Protein AF-0000000075694027 (afdb_homodimer)

Radius of gyration: 27.29 Å; Cα contacts (8 Å, |Δi|>4): 1497; chains: 2; bounding box: 55×79×68 Å

Structure (mmCIF, N/CA/C/O backbone):
data_AF-0000000075694027-model_v1
#
loop_
_entity.id
_entity.type
_entity.pdbx_description
1 polymer 'Threonine aldolase, putative'
#
loop_
_atom_site.group_PDB
_atom_site.id
_atom_site.type_symbol
_atom_site.label_atom_id
_atom_site.label_alt_id
_atom_site.label_comp_id
_atom_site.label_asym_id
_atom_site.label_entity_id
_atom_site.label_seq_id
_atom_site.pdbx_PDB_ins_code
_atom_site.Cartn_x
_atom_site.Cartn_y
_atom_site.Cartn_z
_atom_site.occupancy
_atom_site.B_iso_or_equiv
_atom_site.auth_seq_id
_atom_site.auth_comp_id
_atom_site.auth_asym_id
_atom_site.auth_atom_id
_atom_site.pdbx_PDB_model_num
ATOM 1 N N . MET A 1 1 ? 6.875 10.508 26.25 1 91.25 1 MET A N 1
ATOM 2 C CA . MET A 1 1 ? 5.809 11.289 25.641 1 91.25 1 MET A CA 1
ATOM 3 C C . MET A 1 1 ? 6.102 11.562 24.156 1 91.25 1 MET A C 1
ATOM 5 O O . MET A 1 1 ? 7.227 11.914 23.797 1 91.25 1 MET A O 1
ATOM 9 N N . ASN A 1 2 ? 5.137 11.273 23.359 1 93.81 2 ASN A N 1
ATOM 10 C CA . ASN A 1 2 ? 5.371 11.391 21.922 1 93.81 2 ASN A CA 1
ATOM 11 C C . ASN A 1 2 ? 4.387 12.352 21.266 1 93.81 2 ASN A C 1
ATOM 13 O O . ASN A 1 2 ? 3.191 12.062 21.172 1 93.81 2 ASN A O 1
ATOM 17 N N . PHE A 1 3 ? 4.949 13.477 20.812 1 96.56 3 PHE A N 1
ATOM 18 C CA . PHE A 1 3 ? 4.172 14.508 20.141 1 96.56 3 PHE A CA 1
ATOM 19 C C . PHE A 1 3 ? 4.699 14.742 18.734 1 96.56 3 PHE A C 1
ATOM 21 O O . PHE A 1 3 ? 4.551 15.836 18.172 1 96.56 3 PHE A O 1
ATOM 28 N N . ALA A 1 4 ? 5.348 13.695 18.156 1 93.94 4 ALA A N 1
ATOM 29 C CA . ALA A 1 4 ? 6.059 13.852 16.891 1 93.94 4 ALA A CA 1
ATOM 30 C C . ALA A 1 4 ? 5.082 13.906 15.711 1 93.94 4 ALA A C 1
ATOM 32 O O . ALA A 1 4 ? 5.285 14.672 14.766 1 93.94 4 ALA A O 1
ATOM 33 N N . SER A 1 5 ? 4.102 13.008 15.742 1 93.56 5 SER A N 1
ATOM 34 C CA . SER A 1 5 ? 3.139 12.891 14.648 1 93.56 5 SER A CA 1
ATOM 35 C C . SER A 1 5 ? 1.928 12.062 15.07 1 93.56 5 SER A C 1
ATOM 37 O O . SER A 1 5 ? 1.979 11.344 16.062 1 93.56 5 SER A O 1
ATOM 39 N N . ASP A 1 6 ? 0.868 12.203 14.289 1 93.75 6 ASP A N 1
ATOM 40 C CA . ASP A 1 6 ? -0.284 11.336 14.523 1 93.75 6 ASP A CA 1
ATOM 41 C C . ASP A 1 6 ? 0.014 9.906 14.094 1 93.75 6 ASP A C 1
ATOM 43 O O . ASP A 1 6 ? -0.636 8.961 14.562 1 93.75 6 ASP A O 1
ATOM 47 N N . ASN A 1 7 ? 1.004 9.688 13.297 1 91.38 7 ASN A N 1
ATOM 48 C CA . ASN A 1 7 ? 1.351 8.367 12.773 1 91.38 7 ASN A CA 1
ATOM 49 C C . ASN A 1 7 ? 1.969 7.48 13.844 1 91.38 7 ASN A C 1
ATOM 51 O O . ASN A 1 7 ? 2.084 6.266 13.664 1 91.38 7 ASN A O 1
ATOM 55 N N . VAL A 1 8 ? 2.303 8.023 14.969 1 92.31 8 VAL A N 1
ATOM 56 C CA . VAL A 1 8 ? 2.967 7.242 16 1 92.31 8 VAL A CA 1
ATOM 57 C C . VAL A 1 8 ? 1.932 6.457 16.812 1 92.31 8 VAL A C 1
ATOM 59 O O . VAL A 1 8 ? 2.283 5.559 17.578 1 92.31 8 VAL A O 1
ATOM 62 N N . SER A 1 9 ? 0.702 6.797 16.609 1 93.19 9 SER A N 1
ATOM 63 C CA . SER A 1 9 ? -0.381 6.242 17.406 1 93.19 9 SER A CA 1
ATOM 64 C C . SER A 1 9 ? -0.703 4.812 16.984 1 93.19 9 SER A C 1
ATOM 66 O O . SER A 1 9 ? -0.357 4.391 15.883 1 93.19 9 SER A O 1
ATOM 68 N N . ALA A 1 10 ? -1.363 4.086 17.844 1 95.06 10 ALA A N 1
ATOM 69 C CA . ALA A 1 10 ? -1.876 2.74 17.578 1 95.06 10 ALA A CA 1
ATOM 70 C C . ALA A 1 10 ? -3.141 2.789 16.734 1 95.06 10 ALA A C 1
ATOM 72 O O . ALA A 1 10 ? -3.621 3.869 16.375 1 95.06 10 ALA A O 1
ATOM 73 N N . ILE A 1 11 ? -3.562 1.574 16.344 1 96.88 11 ILE A N 1
ATOM 74 C CA . ILE A 1 11 ? -4.887 1.438 15.75 1 96.88 11 ILE A CA 1
ATOM 75 C C . ILE A 1 11 ? -5.957 1.598 16.828 1 96.88 11 ILE A C 1
ATOM 77 O O . ILE A 1 11 ? -5.848 1.017 17.906 1 96.88 11 ILE A O 1
ATOM 81 N N . HIS A 1 12 ? -6.93 2.428 16.516 1 97.88 12 HIS A N 1
ATOM 82 C CA . HIS A 1 12 ? -8 2.533 17.5 1 97.88 12 HIS A CA 1
ATOM 83 C C . HIS A 1 12 ? -8.625 1.172 17.781 1 97.88 12 HIS A C 1
ATOM 85 O O . HIS A 1 12 ? -8.891 0.402 16.844 1 97.88 12 HIS A O 1
ATOM 91 N N . PRO A 1 13 ? -8.992 0.894 19.031 1 97.38 13 PRO A N 1
ATOM 92 C CA . PRO A 1 13 ? -9.484 -0.434 19.406 1 97.38 13 PRO A CA 1
ATOM 93 C C . PRO A 1 13 ? -10.766 -0.818 18.672 1 97.38 13 PRO A C 1
ATOM 95 O O . PRO A 1 13 ? -10.922 -1.972 18.25 1 97.38 13 PRO A O 1
ATOM 98 N N . LYS A 1 14 ? -11.68 0.071 18.5 1 97.75 14 LYS A N 1
ATOM 99 C CA . LYS A 1 14 ? -12.93 -0.239 17.812 1 97.75 14 LYS A CA 1
ATOM 100 C C . LYS A 1 14 ? -12.68 -0.628 16.359 1 97.75 14 LYS A C 1
ATOM 102 O O . LYS A 1 14 ? -13.398 -1.459 15.797 1 97.75 14 LYS A O 1
ATOM 107 N N . ILE A 1 15 ? -11.711 0.006 15.742 1 97.81 15 ILE A N 1
ATOM 108 C CA . ILE A 1 15 ? -11.352 -0.313 14.367 1 97.81 15 ILE A CA 1
ATOM 109 C C . ILE A 1 15 ? -10.695 -1.69 14.312 1 97.81 15 ILE A C 1
ATOM 111 O O . ILE A 1 15 ? -11.055 -2.518 13.469 1 97.81 15 ILE A O 1
ATOM 115 N N . LEU A 1 16 ? -9.742 -1.915 15.203 1 97.5 16 LEU A N 1
ATOM 116 C CA . LEU A 1 16 ? -9.086 -3.215 15.258 1 97.5 16 LEU A CA 1
ATOM 117 C C . LEU A 1 16 ? -10.086 -4.32 15.562 1 97.5 16 LEU A C 1
ATOM 119 O O . LEU A 1 16 ? -10.016 -5.41 14.984 1 97.5 16 LEU A O 1
ATOM 123 N N . GLU A 1 17 ? -10.992 -4.051 16.422 1 97.38 17 GLU A N 1
ATOM 124 C CA . GLU A 1 17 ? -12.047 -5.004 16.766 1 97.38 17 GLU A CA 1
ATOM 125 C C . GLU A 1 17 ? -12.883 -5.367 15.547 1 97.38 17 GLU A C 1
ATOM 127 O O . GLU A 1 17 ? -13.273 -6.523 15.375 1 97.38 17 GLU A O 1
ATOM 132 N N . ALA A 1 18 ? -13.203 -4.43 14.75 1 96.94 18 ALA A N 1
ATOM 133 C CA . ALA A 1 18 ? -13.984 -4.684 13.539 1 96.94 18 ALA A CA 1
ATOM 134 C C . ALA A 1 18 ? -13.242 -5.633 12.602 1 96.94 18 ALA A C 1
ATOM 136 O O . ALA A 1 18 ? -13.859 -6.508 11.992 1 96.94 18 ALA A O 1
ATOM 137 N N . ILE A 1 19 ? -11.953 -5.457 12.477 1 95.88 19 ILE A N 1
ATOM 138 C CA . ILE A 1 19 ? -11.141 -6.32 11.633 1 95.88 19 ILE A CA 1
ATOM 139 C C . ILE A 1 19 ? -11.117 -7.734 12.211 1 95.88 19 ILE A C 1
ATOM 141 O O . ILE A 1 19 ? -11.297 -8.711 11.484 1 95.88 19 ILE A O 1
ATOM 145 N N . VAL A 1 20 ? -10.953 -7.809 13.516 1 96.56 20 VAL A N 1
ATOM 146 C CA . VAL A 1 20 ? -10.898 -9.102 14.195 1 96.56 20 VAL A CA 1
ATOM 147 C C . VAL A 1 20 ? -12.234 -9.828 14.016 1 96.56 20 VAL A C 1
ATOM 149 O O . VAL A 1 20 ? -12.258 -11.008 13.664 1 96.56 20 VAL A O 1
ATOM 152 N N . GLU A 1 21 ? -13.281 -9.102 14.188 1 95.5 21 GLU A N 1
ATOM 153 C CA . GLU A 1 21 ? -14.617 -9.695 14.102 1 95.5 21 GLU A CA 1
ATOM 154 C C . GLU A 1 21 ? -14.938 -10.133 12.672 1 95.5 21 GLU A C 1
ATOM 156 O O . GLU A 1 21 ? -15.633 -11.133 12.469 1 95.5 21 GLU A O 1
ATOM 161 N N . GLY A 1 22 ? -14.445 -9.391 11.727 1 94.44 22 GLY A N 1
ATOM 162 C CA . GLY A 1 22 ? -14.734 -9.695 10.336 1 94.44 22 GLY A CA 1
ATOM 163 C C . GLY A 1 22 ? -13.797 -10.727 9.75 1 94.44 22 GLY A C 1
ATOM 164 O O . GLY A 1 22 ? -14.031 -11.227 8.648 1 94.44 22 GLY A O 1
ATOM 165 N N . ASN A 1 23 ? -12.789 -11.047 10.484 1 94.88 23 ASN A N 1
ATOM 166 C CA . ASN A 1 23 ? -11.766 -11.977 10.016 1 94.88 23 ASN A CA 1
ATOM 167 C C . ASN A 1 23 ? -12.258 -13.422 10.047 1 94.88 23 ASN A C 1
ATOM 169 O O . ASN A 1 23 ? -11.734 -14.242 10.797 1 94.88 23 ASN A O 1
ATOM 173 N N . LYS A 1 24 ? -13.219 -13.711 9.18 1 90.19 24 LYS A N 1
ATOM 174 C CA . LYS A 1 24 ? -13.812 -15.039 9.133 1 90.19 24 LYS A CA 1
ATOM 175 C C . LYS A 1 24 ? -14.109 -15.461 7.695 1 90.19 24 LYS A C 1
ATOM 177 O O . LYS A 1 24 ? -14.508 -14.641 6.867 1 90.19 24 LYS A O 1
ATOM 182 N N . GLY A 1 25 ? -13.93 -16.75 7.477 1 89.06 25 GLY A N 1
ATOM 183 C CA . GLY A 1 25 ? -14.344 -17.328 6.207 1 89.06 25 GLY A CA 1
ATOM 184 C C . GLY A 1 25 ? -13.594 -16.75 5.02 1 89.06 25 GLY A C 1
ATOM 185 O O . GLY A 1 25 ? -12.461 -16.281 5.156 1 89.06 25 GLY A O 1
ATOM 186 N N . THR A 1 26 ? -14.172 -17.031 3.861 1 88.5 26 THR A N 1
ATOM 187 C CA . THR A 1 26 ? -13.633 -16.516 2.607 1 88.5 26 THR A CA 1
ATOM 188 C C . THR A 1 26 ? -14.539 -15.43 2.027 1 88.5 26 THR A C 1
ATOM 190 O O . THR A 1 26 ? -15.719 -15.352 2.365 1 88.5 26 THR A O 1
ATOM 193 N N . ASP A 1 27 ? -13.969 -14.523 1.304 1 88.25 27 ASP A N 1
ATOM 194 C CA . ASP A 1 27 ? -14.703 -13.523 0.541 1 88.25 27 ASP A CA 1
ATOM 195 C C . ASP A 1 27 ? -13.984 -13.188 -0.764 1 88.25 27 ASP A C 1
ATOM 197 O O . ASP A 1 27 ? -12.789 -13.438 -0.898 1 88.25 27 ASP A O 1
ATOM 201 N N . ASN A 1 28 ? -14.734 -12.68 -1.708 1 85.69 28 ASN A N 1
ATOM 202 C CA . ASN A 1 28 ? -14.133 -12.32 -2.988 1 85.69 28 ASN A CA 1
ATOM 203 C C . ASN A 1 28 ? -13.055 -11.258 -2.824 1 85.69 28 ASN A C 1
ATOM 205 O O . ASN A 1 28 ? -13.172 -10.375 -1.97 1 85.69 28 ASN A O 1
ATOM 209 N N . SER A 1 29 ? -12.094 -11.328 -3.707 1 87 29 SER A N 1
ATOM 210 C CA . SER A 1 29 ? -10.93 -10.453 -3.602 1 87 29 SER A CA 1
ATOM 211 C C . SER A 1 29 ? -11.086 -9.211 -4.473 1 87 29 SER A C 1
ATOM 213 O O . SER A 1 29 ? -12.047 -9.109 -5.246 1 87 29 SER A O 1
ATOM 215 N N . TYR A 1 30 ? -10.211 -8.227 -4.238 1 86.81 30 TYR A N 1
ATOM 216 C CA . TYR A 1 30 ? -10.016 -7.059 -5.082 1 86.81 30 TYR A CA 1
ATOM 217 C C . TYR A 1 30 ? -11.266 -6.195 -5.125 1 86.81 30 TYR A C 1
ATOM 219 O O . TYR A 1 30 ? -11.648 -5.695 -6.188 1 86.81 30 TYR A O 1
ATOM 227 N N . GLY A 1 31 ? -11.977 -6.16 -4.059 1 83.38 31 GLY A N 1
ATOM 228 C CA . GLY A 1 31 ? -13.086 -5.234 -3.912 1 83.38 31 GLY A CA 1
ATOM 229 C C . GLY A 1 31 ? -14.438 -5.883 -4.156 1 83.38 31 GLY A C 1
ATOM 230 O O . GLY A 1 31 ? -15.477 -5.23 -4.031 1 83.38 31 GLY A O 1
ATOM 231 N N . GLY A 1 32 ? -14.414 -7.16 -4.488 1 83.75 32 GLY A N 1
ATOM 232 C CA . GLY A 1 32 ? -15.664 -7.855 -4.746 1 83.75 32 GLY A CA 1
ATOM 233 C C . GLY A 1 32 ? -16.344 -8.344 -3.484 1 83.75 32 GLY A C 1
ATOM 234 O O . GLY A 1 32 ? -17.312 -9.109 -3.551 1 83.75 32 GLY A O 1
ATOM 235 N N . ASP A 1 33 ? -15.984 -7.902 -2.373 1 88.88 33 ASP A N 1
ATOM 236 C CA . ASP A 1 33 ? -16.469 -8.391 -1.085 1 88.88 33 ASP A CA 1
ATOM 237 C C . ASP A 1 33 ? -17.625 -7.535 -0.568 1 88.88 33 ASP A C 1
ATOM 239 O O . ASP A 1 33 ? -17.812 -6.406 -1.027 1 88.88 33 ASP A O 1
ATOM 243 N N . SER A 1 34 ? -18.25 -8.023 0.396 1 90.12 34 SER A N 1
ATOM 244 C CA . SER A 1 34 ? -19.453 -7.387 0.927 1 90.12 34 SER A CA 1
ATOM 245 C C . SER A 1 34 ? -19.109 -6.117 1.701 1 90.12 34 SER A C 1
ATOM 247 O O . SER A 1 34 ? -19.875 -5.152 1.695 1 90.12 34 SER A O 1
ATOM 249 N N . SER A 1 35 ? -18.031 -6.086 2.326 1 93.31 35 SER A N 1
ATOM 250 C CA . SER A 1 35 ? -17.641 -4.906 3.09 1 93.31 35 SER A CA 1
ATOM 251 C C . SER A 1 35 ? -17.359 -3.719 2.172 1 93.31 35 SER A C 1
ATOM 253 O O . SER A 1 35 ? -17.719 -2.582 2.5 1 93.31 35 SER A O 1
ATOM 255 N N . THR A 1 36 ? -16.766 -4.004 1.087 1 92.94 36 THR A N 1
ATOM 256 C CA . THR A 1 36 ? -16.5 -2.955 0.108 1 92.94 36 THR A CA 1
ATOM 257 C C . THR A 1 36 ? -17.812 -2.371 -0.432 1 92.94 36 THR A C 1
ATOM 259 O O . THR A 1 36 ? -17.922 -1.157 -0.604 1 92.94 36 THR A O 1
ATOM 262 N N . ALA A 1 37 ? -18.719 -3.209 -0.674 1 93.25 37 ALA A N 1
ATOM 263 C CA . ALA A 1 37 ? -20.031 -2.75 -1.134 1 93.25 37 ALA A CA 1
ATOM 264 C C . ALA A 1 37 ? -20.719 -1.913 -0.064 1 93.25 37 ALA A C 1
ATOM 266 O O . ALA A 1 37 ? -21.297 -0.863 -0.363 1 93.25 37 ALA A O 1
ATOM 267 N N . ALA A 1 38 ? -20.703 -2.344 1.138 1 95.75 38 ALA A N 1
ATOM 268 C CA . ALA A 1 38 ? -21.328 -1.624 2.252 1 95.75 38 ALA A CA 1
ATOM 269 C C . ALA A 1 38 ? -20.672 -0.26 2.449 1 95.75 38 ALA A C 1
ATOM 271 O O . ALA A 1 38 ? -21.344 0.712 2.805 1 95.75 38 ALA A O 1
ATOM 272 N N . LEU A 1 39 ? -19.438 -0.224 2.223 1 97.19 39 LEU A N 1
ATOM 273 C CA . LEU A 1 39 ? -18.703 1.028 2.4 1 97.19 39 LEU A CA 1
ATOM 274 C C . LEU A 1 39 ? -19.156 2.066 1.374 1 97.19 39 LEU A C 1
ATOM 276 O O . LEU A 1 39 ? -19.266 3.25 1.695 1 97.19 39 LEU A O 1
ATOM 280 N N . LYS A 1 40 ? -19.344 1.645 0.158 1 95.94 40 LYS A N 1
ATOM 281 C CA . LYS A 1 40 ? -19.812 2.564 -0.872 1 95.94 40 LYS A CA 1
ATOM 282 C C . LYS A 1 40 ? -21.094 3.258 -0.436 1 95.94 40 LYS A C 1
ATOM 284 O O . LYS A 1 40 ? -21.219 4.48 -0.54 1 95.94 40 LYS A O 1
ATOM 289 N N . ASP A 1 41 ? -22.016 2.5 0.071 1 97.19 41 ASP A N 1
ATOM 290 C CA . ASP A 1 41 ? -23.281 3.049 0.524 1 97.19 41 ASP A CA 1
ATOM 291 C C . ASP A 1 41 ? -23.094 4 1.702 1 97.19 41 ASP A C 1
ATOM 293 O O . ASP A 1 41 ? -23.703 5.066 1.757 1 97.19 41 ASP A O 1
ATOM 297 N N . ARG A 1 42 ? -22.281 3.6 2.596 1 97.88 42 ARG A N 1
ATOM 298 C CA . ARG A 1 42 ? -22.016 4.43 3.77 1 97.88 42 ARG A CA 1
ATOM 299 C C . ARG A 1 42 ? -21.391 5.758 3.373 1 97.88 42 ARG A C 1
ATOM 301 O O . ARG A 1 42 ? -21.719 6.805 3.932 1 97.88 42 ARG A O 1
ATOM 308 N N . LEU A 1 43 ? -20.469 5.75 2.42 1 98.31 43 LEU A N 1
ATOM 309 C CA . LEU A 1 43 ? -19.812 6.965 1.963 1 98.31 43 LEU A CA 1
ATOM 310 C C . LEU A 1 43 ? -20.797 7.898 1.279 1 98.31 43 LEU A C 1
ATOM 312 O O . LEU A 1 43 ? -20.734 9.117 1.446 1 98.31 43 LEU A O 1
ATOM 316 N N . LYS A 1 44 ? -21.688 7.352 0.511 1 98.06 44 LYS A N 1
ATOM 317 C CA . LYS A 1 44 ? -22.734 8.164 -0.122 1 98.06 44 LYS A CA 1
ATOM 318 C C . LYS A 1 44 ? -23.578 8.891 0.921 1 98.06 44 LYS A C 1
ATOM 320 O O . LYS A 1 44 ? -23.938 10.055 0.732 1 98.06 44 LYS A O 1
ATOM 325 N N . GLU A 1 45 ? -23.828 8.203 1.968 1 98.25 45 GLU A N 1
ATOM 326 C CA . GLU A 1 45 ? -24.578 8.805 3.055 1 98.25 45 GLU A CA 1
ATOM 327 C C . GLU A 1 45 ? -23.781 9.922 3.729 1 98.25 45 GLU A C 1
ATOM 329 O O . GLU A 1 45 ? -24.312 11.016 3.947 1 98.25 45 GLU A O 1
ATOM 334 N N . VAL A 1 46 ? -22.578 9.672 4.008 1 98.25 46 VAL A N 1
ATOM 335 C CA . VAL A 1 46 ? -21.719 10.594 4.742 1 98.25 46 VAL A CA 1
ATOM 336 C C . VAL A 1 46 ? -21.531 11.875 3.938 1 98.25 46 VAL A C 1
ATOM 338 O O . VAL A 1 46 ? -21.562 12.977 4.492 1 98.25 46 VAL A O 1
ATOM 341 N N . PHE A 1 47 ? -21.359 11.727 2.633 1 98.56 47 PHE A N 1
ATOM 342 C CA . PHE A 1 47 ? -21.031 12.875 1.796 1 98.56 47 PHE A CA 1
ATOM 343 C C . PHE A 1 47 ? -22.281 13.414 1.112 1 98.56 47 PHE A C 1
ATOM 345 O O . PHE A 1 47 ? -22.234 14.445 0.44 1 98.56 47 PHE A O 1
ATOM 352 N N . GLU A 1 48 ? -23.391 12.68 1.271 1 98.38 48 GLU A N 1
ATOM 353 C CA . GLU A 1 48 ? -24.672 13.102 0.71 1 98.38 48 GLU A CA 1
ATOM 354 C C . GLU A 1 48 ? -24.578 13.281 -0.802 1 98.38 48 GLU A C 1
ATOM 356 O O . GLU A 1 48 ? -25.078 14.273 -1.347 1 98.38 48 GLU A O 1
ATOM 361 N N . HIS A 1 49 ? -23.953 12.344 -1.391 1 97.81 49 HIS A N 1
ATOM 362 C CA . HIS A 1 49 ? -23.672 12.461 -2.816 1 97.81 49 HIS A CA 1
ATOM 363 C C . HIS A 1 49 ? -23.25 11.117 -3.406 1 97.81 49 HIS A C 1
ATOM 365 O O . HIS A 1 49 ? -22.656 10.289 -2.713 1 97.81 49 HIS A O 1
ATOM 371 N N . ASP A 1 50 ? -23.641 10.875 -4.648 1 97.06 50 ASP A N 1
ATOM 372 C CA . ASP A 1 50 ? -23.047 9.75 -5.355 1 97.06 50 ASP A CA 1
ATOM 373 C C . ASP A 1 50 ? -21.547 9.961 -5.566 1 97.06 50 ASP A C 1
ATOM 375 O O . ASP A 1 50 ? -21.094 11.086 -5.766 1 97.06 50 ASP A O 1
ATOM 379 N N . LEU A 1 51 ? -20.812 8.898 -5.461 1 97.75 51 LEU A N 1
ATOM 380 C CA . LEU A 1 51 ? -19.359 9 -5.57 1 97.75 51 LEU A CA 1
ATOM 381 C C . LEU A 1 51 ? -18.75 7.664 -5.984 1 97.75 51 LEU A C 1
ATOM 383 O O . LEU A 1 51 ? -19.422 6.633 -5.953 1 97.75 51 LEU A O 1
ATOM 387 N N . VAL A 1 52 ? -17.531 7.75 -6.508 1 97.19 52 VAL A N 1
ATOM 388 C CA . VAL A 1 52 ? -16.672 6.602 -6.762 1 97.19 52 VAL A CA 1
ATOM 389 C C . VAL A 1 52 ? -15.422 6.688 -5.875 1 97.19 52 VAL A C 1
ATOM 391 O O . VAL A 1 52 ? -14.859 7.77 -5.688 1 97.19 52 VAL A O 1
ATOM 394 N N . TYR A 1 53 ? -15.133 5.543 -5.285 1 97.56 53 TYR A N 1
ATOM 395 C CA . TYR A 1 53 ? -13.938 5.629 -4.445 1 97.56 53 TYR A CA 1
ATOM 396 C C . TYR A 1 53 ? -12.969 4.496 -4.758 1 97.56 53 TYR A C 1
ATOM 398 O O . TYR A 1 53 ? -13.352 3.486 -5.348 1 97.56 53 TYR A O 1
ATOM 406 N N . TYR A 1 54 ? -11.703 4.723 -4.41 1 97.19 54 TYR A N 1
ATOM 407 C CA . TYR A 1 54 ? -10.609 3.752 -4.461 1 97.19 54 TYR A CA 1
ATOM 408 C C . TYR A 1 54 ? -9.781 3.795 -3.18 1 97.19 54 TYR A C 1
ATOM 410 O O . TYR A 1 54 ? -9.727 4.824 -2.504 1 97.19 54 TYR A O 1
ATOM 418 N N . PHE A 1 55 ? -9.203 2.66 -2.869 1 95.81 55 PHE A N 1
ATOM 419 C CA . PHE A 1 55 ? -8.312 2.578 -1.722 1 95.81 55 PHE A CA 1
ATOM 420 C C . PHE A 1 55 ? -6.867 2.811 -2.145 1 95.81 55 PHE A C 1
ATOM 422 O O . PHE A 1 55 ? -6.449 2.373 -3.219 1 95.81 55 PHE A O 1
ATOM 429 N N . ALA A 1 56 ? -6.141 3.531 -1.318 1 96.44 56 ALA A N 1
ATOM 430 C CA . ALA A 1 56 ? -4.691 3.623 -1.445 1 96.44 56 ALA A CA 1
ATOM 431 C C . ALA A 1 56 ? -4.004 3.363 -0.107 1 96.44 56 ALA A C 1
ATOM 433 O O . ALA A 1 56 ? -4.508 3.77 0.944 1 96.44 56 ALA A O 1
ATOM 434 N N . SER A 1 57 ? -2.844 2.816 -0.147 1 94.94 57 SER A N 1
ATOM 435 C CA . SER A 1 57 ? -2.182 2.342 1.063 1 94.94 57 SER A CA 1
ATOM 436 C C . SER A 1 57 ? -1.567 3.498 1.847 1 94.94 57 SER A C 1
ATOM 438 O O . SER A 1 57 ? -1.323 3.379 3.049 1 94.94 57 SER A O 1
ATOM 440 N N . THR A 1 58 ? -1.221 4.598 1.171 1 95.38 58 THR A N 1
ATOM 441 C CA . THR A 1 58 ? -0.554 5.719 1.829 1 95.38 58 THR A CA 1
ATOM 442 C C . THR A 1 58 ? -1.14 7.047 1.364 1 95.38 58 THR A C 1
ATOM 444 O O . THR A 1 58 ? -1.805 7.109 0.327 1 95.38 58 THR A O 1
ATOM 447 N N . GLY A 1 59 ? -0.854 8.055 2.178 1 95.94 59 GLY A N 1
ATOM 448 C CA . GLY A 1 59 ? -1.24 9.398 1.775 1 95.94 59 GLY A CA 1
ATOM 449 C C . GLY A 1 59 ? -0.569 9.852 0.494 1 95.94 59 GLY A C 1
ATOM 450 O O . GLY A 1 59 ? -1.213 10.445 -0.373 1 95.94 59 GLY A O 1
ATOM 451 N N . THR A 1 60 ? 0.698 9.586 0.339 1 95.19 60 THR A N 1
ATOM 452 C CA . THR A 1 60 ? 1.432 9.945 -0.869 1 95.19 60 THR A CA 1
ATOM 453 C C . THR A 1 60 ? 0.814 9.281 -2.096 1 95.19 60 THR A C 1
ATOM 455 O O . THR A 1 60 ? 0.539 9.945 -3.096 1 95.19 60 THR A O 1
ATOM 458 N N . ALA A 1 61 ? 0.556 8.008 -1.98 1 96.5 61 ALA A N 1
ATOM 459 C CA . ALA A 1 61 ? -0.038 7.293 -3.109 1 96.5 61 ALA A CA 1
ATOM 460 C C . ALA A 1 61 ? -1.419 7.852 -3.443 1 96.5 61 ALA A C 1
ATOM 462 O O . ALA A 1 61 ? -1.759 8.023 -4.617 1 96.5 61 ALA A O 1
ATOM 463 N N . SER A 1 62 ? -2.193 8.109 -2.467 1 97.56 62 SER A N 1
ATOM 464 C CA . SER A 1 62 ? -3.553 8.594 -2.701 1 97.56 62 SER A CA 1
ATOM 465 C C . SER A 1 62 ? -3.549 9.953 -3.383 1 97.56 62 SER A C 1
ATOM 467 O O . SER A 1 62 ? -4.258 10.164 -4.367 1 97.56 62 SER A O 1
ATOM 469 N N . ASN A 1 63 ? -2.73 10.883 -2.869 1 97.69 63 ASN A N 1
ATOM 470 C CA . ASN A 1 63 ? -2.654 12.211 -3.461 1 97.69 63 ASN A CA 1
ATOM 471 C C . ASN A 1 63 ? -2.172 12.156 -4.906 1 97.69 63 ASN A C 1
ATOM 473 O O . ASN A 1 63 ? -2.801 12.734 -5.797 1 97.69 63 ASN A O 1
ATOM 477 N N . CYS A 1 64 ? -1.142 11.461 -5.109 1 97.25 64 CYS A N 1
ATOM 478 C CA . CYS A 1 64 ? -0.491 11.492 -6.414 1 97.25 64 CYS A CA 1
ATOM 479 C C . CYS A 1 64 ? -1.31 10.727 -7.449 1 97.25 64 CYS A C 1
ATOM 481 O O . CYS A 1 64 ? -1.338 11.102 -8.625 1 97.25 64 CYS A O 1
ATOM 483 N N . LEU A 1 65 ? -1.964 9.656 -7.016 1 96.81 65 LEU A N 1
ATOM 484 C CA . LEU A 1 65 ? -2.885 8.953 -7.902 1 96.81 65 LEU A CA 1
ATOM 485 C C . LEU A 1 65 ? -4.066 9.836 -8.273 1 96.81 65 LEU A C 1
ATOM 487 O O . LEU A 1 65 ? -4.469 9.891 -9.438 1 96.81 65 LEU A O 1
ATOM 491 N N . ALA A 1 66 ? -4.602 10.492 -7.297 1 98.06 66 ALA A N 1
ATOM 492 C CA . ALA A 1 66 ? -5.707 11.406 -7.566 1 98.06 66 ALA A CA 1
ATOM 493 C C . ALA A 1 66 ? -5.297 12.477 -8.57 1 98.06 66 ALA A C 1
ATOM 495 O O . ALA A 1 66 ? -6.031 12.75 -9.523 1 98.06 66 ALA A O 1
ATOM 496 N N . LEU A 1 67 ? -4.141 13.047 -8.375 1 97.62 67 LEU A N 1
ATOM 497 C CA . LEU A 1 67 ? -3.643 14.102 -9.25 1 97.62 67 LEU A CA 1
ATOM 498 C C . LEU A 1 67 ? -3.416 13.57 -10.664 1 97.62 67 LEU A C 1
ATOM 500 O O . LEU A 1 67 ? -3.645 14.289 -11.641 1 97.62 67 LEU A O 1
ATOM 504 N N . SER A 1 68 ? -3.002 12.328 -10.766 1 96.06 68 SER A N 1
ATOM 505 C CA . SER A 1 68 ? -2.695 11.734 -12.062 1 96.06 68 SER A CA 1
ATOM 506 C C . SER A 1 68 ? -3.951 11.586 -12.914 1 96.06 68 SER A C 1
ATOM 508 O O . SER A 1 68 ? -3.867 11.469 -14.141 1 96.06 68 SER A O 1
ATOM 510 N N . ALA A 1 69 ? -5.074 11.578 -12.289 1 95.44 69 ALA A N 1
ATOM 511 C CA . ALA A 1 69 ? -6.332 11.508 -13.031 1 95.44 69 ALA A CA 1
ATOM 512 C C . ALA A 1 69 ? -6.566 12.781 -13.828 1 95.44 69 ALA A C 1
ATOM 514 O O . ALA A 1 69 ? -7.312 12.781 -14.812 1 95.44 69 ALA A O 1
ATOM 515 N N . PHE A 1 70 ? -5.906 13.891 -13.383 1 96.38 70 PHE A N 1
ATOM 516 C CA . PHE A 1 70 ? -6.254 15.188 -13.961 1 96.38 70 PHE A CA 1
ATOM 517 C C . PHE A 1 70 ? -5.031 15.844 -14.602 1 96.38 70 PHE A C 1
ATOM 519 O O . PHE A 1 70 ? -5.152 16.844 -15.297 1 96.38 70 PHE A O 1
ATOM 526 N N . CYS A 1 71 ? -3.857 15.328 -14.352 1 95.81 71 CYS A N 1
ATOM 527 C CA . CYS A 1 71 ? -2.639 15.984 -14.82 1 95.81 71 CYS A CA 1
ATOM 528 C C . CYS A 1 71 ? -1.898 15.102 -15.812 1 95.81 71 CYS A C 1
ATOM 530 O O . CYS A 1 71 ? -1.259 14.117 -15.43 1 95.81 71 CYS A O 1
ATOM 532 N N . PRO A 1 72 ? -1.927 15.453 -17.062 1 92.81 72 PRO A N 1
ATOM 533 C CA . PRO A 1 72 ? -1.086 14.758 -18.047 1 92.81 72 PRO A CA 1
ATOM 534 C C . PRO A 1 72 ? 0.401 15.047 -17.844 1 92.81 72 PRO A C 1
ATOM 536 O O . PRO A 1 72 ? 0.769 15.914 -17.047 1 92.81 72 PRO A O 1
ATOM 539 N N . PRO A 1 73 ? 1.238 14.32 -18.594 1 90.12 73 PRO A N 1
ATOM 540 C CA . PRO A 1 73 ? 2.682 14.5 -18.422 1 90.12 73 PRO A CA 1
ATOM 541 C C . PRO A 1 73 ? 3.135 15.93 -18.719 1 90.12 73 PRO A C 1
ATOM 543 O O . PRO A 1 73 ? 4.168 16.375 -18.203 1 90.12 73 PRO A O 1
ATOM 546 N N . TYR A 1 74 ? 2.432 16.688 -19.516 1 87.75 74 TYR A N 1
ATOM 547 C CA . TYR A 1 74 ? 2.789 18.047 -19.875 1 87.75 74 TYR A CA 1
ATOM 548 C C . TYR A 1 74 ? 2.027 19.047 -19.016 1 87.75 74 TYR A C 1
ATOM 550 O O . TYR A 1 74 ? 2.08 20.266 -19.266 1 87.75 74 TYR A O 1
ATOM 558 N N . GLY A 1 75 ? 1.368 18.5 -17.953 1 92 75 GLY A N 1
ATOM 559 C CA . GLY A 1 75 ? 0.536 19.344 -17.125 1 92 75 GLY A CA 1
ATOM 560 C C . GLY A 1 75 ? 1.281 19.938 -15.953 1 92 75 GLY A C 1
ATOM 561 O O . GLY A 1 75 ? 2.428 19.578 -15.688 1 92 75 GLY A O 1
ATOM 562 N N . THR A 1 76 ? 0.533 20.922 -15.312 1 92.25 76 THR A N 1
ATOM 563 C CA . THR A 1 76 ? 1.057 21.562 -14.117 1 92.25 76 THR A CA 1
ATOM 564 C C . THR A 1 76 ? 0.041 21.516 -12.984 1 92.25 76 THR A C 1
ATOM 566 O O . THR A 1 76 ? -1.152 21.734 -13.195 1 92.25 76 THR A O 1
ATOM 569 N N . ILE A 1 77 ? 0.542 21.156 -11.828 1 96.19 77 ILE A N 1
ATOM 570 C CA . ILE A 1 77 ? -0.23 21.141 -10.586 1 96.19 77 ILE A CA 1
ATOM 571 C C . ILE A 1 77 ? 0.097 22.391 -9.758 1 96.19 77 ILE A C 1
ATOM 573 O O . ILE A 1 77 ? 1.265 22.656 -9.469 1 96.19 77 ILE A O 1
ATOM 577 N N . LEU A 1 78 ? -0.933 23.156 -9.414 1 96 78 LEU A N 1
ATOM 578 C CA . LEU A 1 78 ? -0.758 24.359 -8.602 1 96 78 LEU A CA 1
ATOM 579 C C . LEU A 1 78 ? -0.975 24.047 -7.125 1 96 78 LEU A C 1
ATOM 581 O O . LEU A 1 78 ? -1.948 23.391 -6.762 1 96 78 LEU A O 1
ATOM 585 N N . CYS A 1 79 ? -0.066 24.484 -6.289 1 95.94 79 CYS A N 1
ATOM 586 C CA . CYS A 1 79 ? -0.172 24.219 -4.859 1 95.94 79 CYS A CA 1
ATOM 587 C C . CYS A 1 79 ? 0.529 25.297 -4.043 1 95.94 79 CYS A C 1
ATOM 589 O O . CYS A 1 79 ? 1.053 26.266 -4.605 1 95.94 79 CYS A O 1
ATOM 591 N N . SER A 1 80 ? 0.367 25.266 -2.764 1 94.06 80 SER A N 1
ATOM 592 C CA . SER A 1 80 ? 1.088 26.172 -1.878 1 94.06 80 SER A CA 1
ATOM 593 C C . SER A 1 80 ? 2.547 25.75 -1.725 1 94.06 80 SER A C 1
ATOM 595 O O . SER A 1 80 ? 2.912 24.625 -2.062 1 94.06 80 SER A O 1
ATOM 597 N N . ASP A 1 81 ? 3.361 26.625 -1.138 1 90.19 81 ASP A N 1
ATOM 598 C CA . ASP A 1 81 ? 4.777 26.359 -0.917 1 90.19 81 ASP A CA 1
ATOM 599 C C . ASP A 1 81 ? 4.969 25.281 0.15 1 90.19 81 ASP A C 1
ATOM 601 O O . ASP A 1 81 ? 5.98 24.578 0.156 1 90.19 81 ASP A O 1
ATOM 605 N N . SER A 1 82 ? 3.955 25.125 0.92 1 90.88 82 SER A N 1
ATOM 606 C CA . SER A 1 82 ? 4.086 24.188 2.039 1 90.88 82 SER A CA 1
ATOM 607 C C . SER A 1 82 ? 3.404 22.859 1.733 1 90.88 82 SER A C 1
ATOM 609 O O . SER A 1 82 ? 3.404 21.953 2.566 1 90.88 82 SER A O 1
ATOM 611 N N . ALA A 1 83 ? 2.879 22.75 0.538 1 92.25 83 ALA A N 1
ATOM 612 C CA . ALA A 1 83 ? 2.104 21.562 0.218 1 92.25 83 ALA A CA 1
ATOM 613 C C . ALA A 1 83 ? 2.941 20.297 0.398 1 92.25 83 ALA A C 1
ATOM 615 O O . ALA A 1 83 ? 4.109 20.25 -0.001 1 92.25 83 ALA A O 1
ATOM 616 N N . HIS A 1 84 ? 2.314 19.297 0.981 1 89.81 84 HIS A N 1
ATOM 617 C CA . HIS A 1 84 ? 2.982 18.016 1.204 1 89.81 84 HIS A CA 1
ATOM 618 C C . HIS A 1 84 ? 3.5 17.438 -0.105 1 89.81 84 HIS A C 1
ATOM 620 O O . HIS A 1 84 ? 4.59 16.859 -0.146 1 89.81 84 HIS A O 1
ATOM 626 N N . ILE A 1 85 ? 2.803 17.516 -1.175 1 89.12 85 ILE A N 1
ATOM 627 C CA . ILE A 1 85 ? 3.164 16.969 -2.482 1 89.12 85 ILE A CA 1
ATOM 628 C C . ILE A 1 85 ? 4.453 17.625 -2.973 1 89.12 85 ILE A C 1
ATOM 630 O O . ILE A 1 85 ? 5.148 17.078 -3.828 1 89.12 85 ILE A O 1
ATOM 634 N N . LEU A 1 86 ? 4.715 18.781 -2.461 1 83.12 86 LEU A N 1
ATOM 635 C CA . LEU A 1 86 ? 5.918 19.516 -2.855 1 83.12 86 LEU A CA 1
ATOM 636 C C . LEU A 1 86 ? 7.074 19.203 -1.915 1 83.12 86 LEU A C 1
ATOM 638 O O . LEU A 1 86 ? 8.203 18.969 -2.365 1 83.12 86 LEU A O 1
ATOM 642 N N . THR A 1 87 ? 6.77 19.078 -0.651 1 80.81 87 THR A N 1
ATOM 643 C CA . THR A 1 87 ? 7.84 19.125 0.34 1 80.81 87 THR A CA 1
ATOM 644 C C . THR A 1 87 ? 8.188 17.734 0.837 1 80.81 87 THR A C 1
ATOM 646 O O . THR A 1 87 ? 9.32 17.484 1.255 1 80.81 87 THR A O 1
ATOM 649 N N . ASP A 1 88 ? 7.23 16.797 0.761 1 83.06 88 ASP A N 1
ATOM 650 C CA . ASP A 1 88 ? 7.441 15.586 1.55 1 83.06 88 ASP A CA 1
ATOM 651 C C . ASP A 1 88 ? 7.055 14.344 0.757 1 83.06 88 ASP A C 1
ATOM 653 O O . ASP A 1 88 ? 6.777 13.289 1.339 1 83.06 88 ASP A O 1
ATOM 657 N N . GLU A 1 89 ? 6.961 14.461 -0.491 1 84.56 89 GLU A N 1
ATOM 658 C CA . GLU A 1 89 ? 6.543 13.289 -1.256 1 84.56 89 GLU A CA 1
ATOM 659 C C . GLU A 1 89 ? 7.562 12.945 -2.336 1 84.56 89 GLU A C 1
ATOM 661 O O . GLU A 1 89 ? 7.23 12.281 -3.32 1 84.56 89 GLU A O 1
ATOM 666 N N . CYS A 1 90 ? 8.719 13.562 -2.045 1 83.75 90 CYS A N 1
ATOM 667 C CA . CYS A 1 90 ? 9.781 13.328 -3.023 1 83.75 90 CYS A CA 1
ATOM 668 C C . CYS A 1 90 ? 9.32 13.711 -4.426 1 83.75 90 CYS A C 1
ATOM 670 O O . CYS A 1 90 ? 8.742 14.781 -4.625 1 83.75 90 CYS A O 1
ATOM 672 N N . THR A 1 91 ? 9.5 13.156 -5.43 1 83.44 91 THR A N 1
ATOM 673 C CA . THR A 1 91 ? 9.117 13.422 -6.809 1 83.44 91 THR A CA 1
ATOM 674 C C . THR A 1 91 ? 7.949 12.523 -7.223 1 83.44 91 THR A C 1
ATOM 676 O O . THR A 1 91 ? 7.758 12.258 -8.414 1 83.44 91 THR A O 1
ATOM 679 N N . ALA A 1 92 ? 7.152 12.195 -6.227 1 89.44 92 ALA A N 1
ATOM 680 C CA . ALA A 1 92 ? 6.047 11.266 -6.457 1 89.44 92 ALA A CA 1
ATOM 681 C C . ALA A 1 92 ? 5.043 11.852 -7.445 1 89.44 92 ALA A C 1
ATOM 683 O O . ALA A 1 92 ? 4.547 11.141 -8.32 1 89.44 92 ALA A O 1
ATOM 684 N N . PRO A 1 93 ? 4.711 13.141 -7.297 1 91.19 93 PRO A N 1
ATOM 685 C CA . PRO A 1 93 ? 3.74 13.656 -8.266 1 91.19 93 PRO A CA 1
ATOM 686 C C . PRO A 1 93 ? 4.199 13.477 -9.711 1 91.19 93 PRO A C 1
ATOM 688 O O . PRO A 1 93 ? 3.412 13.062 -10.562 1 91.19 93 PRO A O 1
ATOM 691 N N . SER A 1 94 ? 5.465 13.766 -9.961 1 90.5 94 SER A N 1
ATOM 692 C CA . SER A 1 94 ? 6 13.594 -11.305 1 90.5 94 SER A CA 1
ATOM 693 C C . SER A 1 94 ? 6.004 12.125 -11.719 1 90.5 94 SER A C 1
ATOM 695 O O . SER A 1 94 ? 5.762 11.797 -12.883 1 90.5 94 SER A O 1
ATOM 697 N N . PHE A 1 95 ? 6.266 11.32 -10.812 1 92.31 95 PHE A N 1
ATOM 698 C CA . PHE A 1 95 ? 6.266 9.883 -11.07 1 92.31 95 PHE A CA 1
ATOM 699 C C . PHE A 1 95 ? 4.871 9.406 -11.453 1 92.31 95 PHE A C 1
ATOM 701 O O . PHE A 1 95 ? 4.688 8.789 -12.508 1 92.31 95 PHE A O 1
ATOM 708 N N . PHE A 1 96 ? 3.857 9.727 -10.727 1 93.62 96 PHE A N 1
ATOM 709 C CA . PHE A 1 96 ? 2.502 9.227 -10.93 1 93.62 96 PHE A CA 1
ATOM 710 C C . PHE A 1 96 ? 1.862 9.875 -12.156 1 93.62 96 PHE A C 1
ATOM 712 O O . PHE A 1 96 ? 1.031 9.258 -12.828 1 93.62 96 PHE A O 1
ATOM 719 N N . THR A 1 97 ? 2.301 11.07 -12.477 1 92.06 97 THR A N 1
ATOM 720 C CA . THR A 1 97 ? 1.694 11.781 -13.594 1 92.06 97 THR A CA 1
ATOM 721 C C . THR A 1 97 ? 2.475 11.523 -14.883 1 92.06 97 THR A C 1
ATOM 723 O O . THR A 1 97 ? 2.057 11.953 -15.961 1 92.06 97 THR A O 1
ATOM 726 N N . GLY A 1 98 ? 3.605 10.898 -14.758 1 89.56 98 GLY A N 1
ATOM 727 C CA . GLY A 1 98 ? 4.453 10.672 -15.914 1 89.56 98 GLY A CA 1
ATOM 728 C C . GLY A 1 98 ? 5.238 11.898 -16.328 1 89.56 98 GLY A C 1
ATOM 729 O O . GLY A 1 98 ? 5.641 12.023 -17.484 1 89.56 98 GLY A O 1
ATOM 730 N N . GLY A 1 99 ? 5.25 12.945 -15.422 1 85.56 99 GLY A N 1
ATOM 731 C CA . GLY A 1 99 ? 6.074 14.086 -15.789 1 85.56 99 GLY A CA 1
ATOM 732 C C . GLY A 1 99 ? 5.457 15.414 -15.398 1 85.56 99 GLY A C 1
ATOM 733 O O . GLY A 1 99 ? 6.062 16.469 -15.609 1 85.56 99 GLY A O 1
ATOM 734 N N . GLY A 1 100 ? 4.344 15.406 -14.805 1 87.56 100 GLY A N 1
ATOM 735 C CA . GLY A 1 100 ? 3.721 16.656 -14.391 1 87.56 100 GLY A CA 1
ATOM 736 C C . GLY A 1 100 ? 4.586 17.469 -13.453 1 87.56 100 GLY A C 1
ATOM 737 O O . GLY A 1 100 ? 5.285 16.906 -12.602 1 87.56 100 GLY A O 1
ATOM 738 N N . ARG A 1 101 ? 4.465 18.766 -13.633 1 86.62 101 ARG A N 1
ATOM 739 C CA . ARG A 1 101 ? 5.281 19.641 -12.797 1 86.62 101 ARG A CA 1
ATOM 740 C C . ARG A 1 101 ? 4.43 20.344 -11.742 1 86.62 101 ARG A C 1
ATOM 742 O O . ARG A 1 101 ? 3.215 20.469 -11.906 1 86.62 101 ARG A O 1
ATOM 749 N N . LEU A 1 102 ? 5.145 20.734 -10.672 1 90.44 102 LEU A N 1
ATOM 750 C CA . LEU A 1 102 ? 4.496 21.516 -9.625 1 90.44 102 LEU A CA 1
ATOM 751 C C . LEU A 1 102 ? 4.828 23 -9.773 1 90.44 102 LEU A C 1
ATOM 753 O O . LEU A 1 102 ? 5.957 23.359 -10.109 1 90.44 102 LEU A O 1
ATOM 757 N N . MET A 1 103 ? 3.836 23.797 -9.68 1 86.12 103 MET A N 1
ATOM 758 C CA . MET A 1 103 ? 3.984 25.25 -9.562 1 86.12 103 MET A CA 1
ATOM 759 C C . MET A 1 103 ? 3.387 25.75 -8.258 1 86.12 103 MET A C 1
ATOM 761 O O . MET A 1 103 ? 2.283 25.359 -7.879 1 86.12 103 MET A O 1
ATOM 765 N N . HIS A 1 104 ? 4.152 26.594 -7.586 1 89.81 104 HIS A N 1
ATOM 766 C CA . HIS A 1 104 ? 3.727 26.953 -6.234 1 89.81 104 HIS A CA 1
ATOM 767 C C . HIS A 1 104 ? 3.99 28.422 -5.934 1 89.81 104 HIS A C 1
ATOM 769 O O . HIS A 1 104 ? 4.895 29.031 -6.516 1 89.81 104 HIS A O 1
ATOM 775 N N . ARG A 1 105 ? 3.111 28.891 -5.215 1 82.38 105 ARG A N 1
ATOM 776 C CA . ARG A 1 105 ? 3.188 30.25 -4.66 1 82.38 105 ARG A CA 1
ATOM 777 C C . ARG A 1 105 ? 2.26 30.391 -3.461 1 82.38 105 ARG A C 1
ATOM 779 O O . ARG A 1 105 ? 1.155 29.844 -3.449 1 82.38 105 ARG A O 1
ATOM 786 N N . SER A 1 106 ? 2.816 30.984 -2.422 1 77.75 106 SER A N 1
ATOM 787 C CA . SER A 1 106 ? 1.961 31.281 -1.279 1 77.75 106 SER A CA 1
ATOM 788 C C . SER A 1 106 ? 2.1 32.75 -0.859 1 77.75 106 SER A C 1
ATOM 790 O O . SER A 1 106 ? 3.176 33.344 -0.986 1 77.75 106 SER A O 1
ATOM 792 N N . LYS A 1 107 ? 0.923 33.375 -0.621 1 77.56 107 LYS A N 1
ATOM 793 C CA . LYS A 1 107 ? 0.942 34.656 0.026 1 77.56 107 LYS A CA 1
ATOM 794 C C . LYS A 1 107 ? 1.093 34.531 1.539 1 77.56 107 LYS A C 1
ATOM 796 O O . LYS A 1 107 ? 1.484 35.469 2.217 1 77.56 107 LYS A O 1
ATOM 801 N N . SER A 1 108 ? 0.732 33.438 1.99 1 83.56 108 SER A N 1
ATOM 802 C CA . SER A 1 108 ? 0.889 33.062 3.395 1 83.56 108 SER A CA 1
ATOM 803 C C . SER A 1 108 ? 1.677 31.766 3.543 1 83.56 108 SER A C 1
ATOM 805 O O . SER A 1 108 ? 1.868 31.031 2.568 1 83.56 108 SER A O 1
ATOM 807 N N . PRO A 1 109 ? 2.139 31.578 4.688 1 83.38 109 PRO A N 1
ATOM 808 C CA . PRO A 1 109 ? 2.951 30.375 4.867 1 83.38 109 PRO A CA 1
ATOM 809 C C . PRO A 1 109 ? 2.15 29.094 4.68 1 83.38 109 PRO A C 1
ATOM 811 O O . PRO A 1 109 ? 2.721 28.047 4.352 1 83.38 109 PRO A O 1
ATOM 814 N N . SER A 1 110 ? 0.915 29.219 4.766 1 88.44 110 SER A N 1
ATOM 815 C CA . SER A 1 110 ? 0.217 27.953 4.945 1 88.44 110 SER A CA 1
ATOM 816 C C . SER A 1 110 ? -0.837 27.75 3.861 1 88.44 110 SER A C 1
ATOM 818 O O . SER A 1 110 ? -1.241 26.609 3.592 1 88.44 110 SER A O 1
ATOM 820 N N . LYS A 1 111 ? -1.396 28.781 3.316 1 94 111 LYS A N 1
ATOM 821 C CA . LYS A 1 111 ? -2.574 28.625 2.467 1 94 111 LYS A CA 1
ATOM 822 C C . LYS A 1 111 ? -2.25 28.953 1.012 1 94 111 LYS A C 1
ATOM 824 O O . LYS A 1 111 ? -1.348 29.734 0.733 1 94 111 LYS A O 1
ATOM 829 N N . PHE A 1 112 ? -3.004 28.375 0.125 1 95.19 112 PHE A N 1
ATOM 830 C CA . PHE A 1 112 ? -2.916 28.578 -1.317 1 95.19 112 PHE A CA 1
ATOM 831 C C . PHE A 1 112 ? -3.426 29.953 -1.705 1 95.19 112 PHE A C 1
ATOM 833 O O . PHE A 1 112 ? -4.422 30.438 -1.156 1 95.19 112 PHE A O 1
ATOM 840 N N . ASP A 1 113 ? -2.73 30.609 -2.588 1 92.44 113 ASP A N 1
ATOM 841 C CA . ASP A 1 113 ? -3.158 31.891 -3.137 1 92.44 113 ASP A CA 1
ATOM 842 C C . ASP A 1 113 ? -3.943 31.703 -4.434 1 92.44 113 ASP A C 1
ATOM 844 O O . ASP A 1 113 ? -3.359 31.422 -5.48 1 92.44 113 ASP A O 1
ATOM 848 N N . PRO A 1 114 ? -5.227 31.938 -4.332 1 94.12 114 PRO A N 1
ATOM 849 C CA . PRO A 1 114 ? -6.035 31.719 -5.531 1 94.12 114 PRO A CA 1
ATOM 850 C C . PRO A 1 114 ? -5.566 32.531 -6.723 1 94.12 114 PRO A C 1
ATOM 852 O O . PRO A 1 114 ? -5.824 32.188 -7.875 1 94.12 114 PRO A O 1
ATOM 855 N N . LYS A 1 115 ? -4.82 33.625 -6.5 1 92.5 115 LYS A N 1
ATOM 856 C CA . LYS A 1 115 ? -4.332 34.469 -7.594 1 92.5 115 LYS A CA 1
ATOM 857 C C . LYS A 1 115 ? -3.355 33.719 -8.484 1 92.5 115 LYS A C 1
ATOM 859 O O . LYS A 1 115 ? -3.162 34.062 -9.648 1 92.5 115 LYS A O 1
ATOM 864 N N . LEU A 1 116 ? -2.738 32.781 -7.867 1 92.31 116 LEU A N 1
ATOM 865 C CA . LEU A 1 116 ? -1.804 31.953 -8.633 1 92.31 116 LEU A CA 1
ATOM 866 C C . LEU A 1 116 ? -2.496 31.312 -9.836 1 92.31 116 LEU A C 1
ATOM 868 O O . LEU A 1 116 ? -1.874 31.109 -10.875 1 92.31 116 LEU A O 1
ATOM 872 N N . ILE A 1 117 ? -3.775 31.031 -9.727 1 95.19 117 ILE A N 1
ATOM 873 C CA . ILE A 1 117 ? -4.527 30.344 -10.773 1 95.19 117 ILE A CA 1
ATOM 874 C C . ILE A 1 117 ? -4.59 31.219 -12.023 1 95.19 117 ILE A C 1
ATOM 876 O O . ILE A 1 117 ? -4.051 30.859 -13.07 1 95.19 117 ILE A O 1
ATOM 880 N N . SER A 1 118 ? -5.156 32.344 -11.914 1 93.62 118 SER A N 1
ATOM 881 C CA . SER A 1 118 ? -5.316 33.25 -13.062 1 93.62 118 SER A CA 1
ATOM 882 C C . SER A 1 118 ? -3.965 33.688 -13.617 1 93.62 118 SER A C 1
ATOM 884 O O . SER A 1 118 ? -3.777 33.75 -14.828 1 93.62 118 SER A O 1
ATOM 886 N N . GLU A 1 119 ? -3.041 33.906 -12.734 1 91.12 119 GLU A N 1
ATOM 887 C CA . GLU A 1 119 ? -1.719 34.375 -13.164 1 91.12 119 GLU A CA 1
ATOM 888 C C . GLU A 1 119 ? -1.019 33.281 -13.992 1 91.12 119 GLU A C 1
ATOM 890 O O . GLU A 1 119 ? -0.421 33.594 -15.031 1 91.12 119 GLU A O 1
ATOM 895 N N . THR A 1 120 ? -1.086 32.094 -13.516 1 90.56 120 THR A N 1
ATOM 896 C CA . THR A 1 120 ? -0.421 31 -14.211 1 90.56 120 THR A CA 1
ATOM 897 C C . THR A 1 120 ? -1.105 30.703 -15.547 1 90.56 120 THR A C 1
ATOM 899 O O . THR A 1 120 ? -0.438 30.5 -16.562 1 90.56 120 THR A O 1
ATOM 902 N N . VAL A 1 121 ? -2.418 30.672 -15.516 1 91.38 121 VAL A N 1
ATOM 903 C CA . VAL A 1 121 ? -3.178 30.391 -16.734 1 91.38 121 VAL A CA 1
ATOM 904 C C . VAL A 1 121 ? -2.914 31.484 -17.766 1 91.38 121 VAL A C 1
ATOM 906 O O . VAL A 1 121 ? -2.674 31.188 -18.938 1 91.38 121 VAL A O 1
ATOM 909 N N . ASN A 1 122 ? -2.928 32.688 -17.328 1 90.06 122 ASN A N 1
ATOM 910 C CA . ASN A 1 122 ? -2.719 33.812 -18.25 1 90.06 122 ASN A CA 1
ATOM 911 C C . ASN A 1 122 ? -1.291 33.812 -18.781 1 90.06 122 ASN A C 1
ATOM 913 O O . ASN A 1 122 ? -1.066 34.188 -19.953 1 90.06 122 ASN A O 1
ATOM 917 N N . ALA A 1 123 ? -0.379 33.5 -17.953 1 84.94 123 ALA A N 1
ATOM 918 C CA . ALA A 1 123 ? 1.016 33.469 -18.375 1 84.94 123 ALA A CA 1
ATOM 919 C C . ALA A 1 123 ? 1.228 32.375 -19.422 1 84.94 123 ALA A C 1
ATOM 921 O O . ALA A 1 123 ? 2.082 32.5 -20.297 1 84.94 123 ALA A O 1
ATOM 922 N N . ALA A 1 124 ? 0.464 31.406 -19.328 1 82.81 124 ALA A N 1
ATOM 923 C CA . ALA A 1 124 ? 0.616 30.266 -20.234 1 82.81 124 ALA A CA 1
ATOM 924 C C . ALA A 1 124 ? -0.108 30.531 -21.547 1 82.81 124 ALA A C 1
ATOM 926 O O . ALA A 1 124 ? 0.173 29.875 -22.562 1 82.81 124 ALA A O 1
ATOM 927 N N . LYS A 1 125 ? -0.959 31.438 -21.484 1 79.69 125 LYS A N 1
ATOM 928 C CA . LYS A 1 125 ? -1.729 31.75 -22.688 1 79.69 125 LYS A CA 1
ATOM 929 C C . LYS A 1 125 ? -0.816 32.188 -23.828 1 79.69 125 LYS A C 1
ATOM 931 O O . LYS A 1 125 ? 0.054 33.031 -23.641 1 79.69 125 LYS A O 1
ATOM 936 N N . GLY A 1 126 ? -0.925 31.625 -24.891 1 73.31 126 GLY A N 1
ATOM 937 C CA . GLY A 1 126 ? -0.181 32 -26.094 1 73.31 126 GLY A CA 1
ATOM 938 C C . GLY A 1 126 ? 1.157 31.281 -26.203 1 73.31 126 GLY A C 1
ATOM 939 O O . GLY A 1 126 ? 1.882 31.469 -27.188 1 73.31 126 GLY A O 1
ATOM 940 N N . LEU A 1 127 ? 1.5 30.656 -25.156 1 72.31 127 LEU A N 1
ATOM 941 C CA . LEU A 1 127 ? 2.793 29.969 -25.156 1 72.31 127 LEU A CA 1
ATOM 942 C C . LEU A 1 127 ? 2.637 28.5 -25.531 1 72.31 127 LEU A C 1
ATOM 944 O O . LEU A 1 127 ? 3.561 27.703 -25.328 1 72.31 127 LEU A O 1
ATOM 948 N N . HIS A 1 128 ? 1.495 28.25 -26.016 1 69.06 128 HIS A N 1
ATOM 949 C CA . HIS A 1 128 ? 1.306 26.875 -26.469 1 69.06 128 HIS A CA 1
ATOM 950 C C . HIS A 1 128 ? 2.209 26.547 -27.656 1 69.06 128 HIS A C 1
ATOM 952 O O . HIS A 1 128 ? 2.293 27.328 -28.594 1 69.06 128 HIS A O 1
ATOM 958 N N . PRO A 1 129 ? 3.006 25.516 -27.312 1 76.44 129 PRO A N 1
ATOM 959 C CA . PRO A 1 129 ? 3.037 24.453 -26.297 1 76.44 129 PRO A CA 1
ATOM 960 C C . PRO A 1 129 ? 4.184 24.625 -25.297 1 76.44 129 PRO A C 1
ATOM 962 O O . PRO A 1 129 ? 4.5 23.688 -24.562 1 76.44 129 PRO A O 1
ATOM 965 N N . HIS A 1 130 ? 4.762 25.719 -25.5 1 75.25 130 HIS A N 1
ATOM 966 C CA . HIS A 1 130 ? 6.02 25.922 -24.797 1 75.25 130 HIS A CA 1
ATOM 967 C C . HIS A 1 130 ? 5.805 25.906 -23.281 1 75.25 130 HIS A C 1
ATOM 969 O O . HIS A 1 130 ? 6.703 25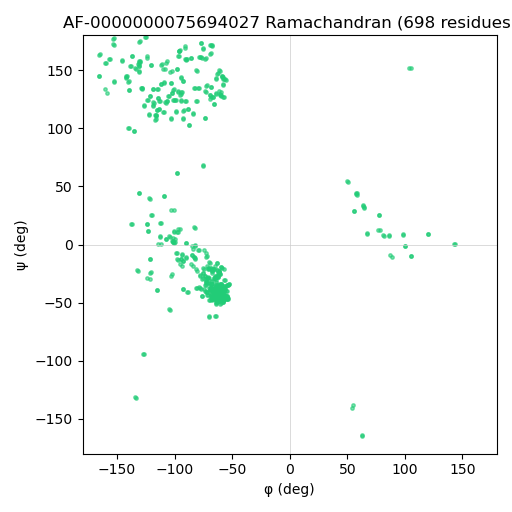.531 -22.531 1 75.25 130 HIS A O 1
ATOM 975 N N . ALA A 1 131 ? 4.703 26.219 -22.875 1 75.38 131 ALA A N 1
ATOM 976 C CA . ALA A 1 131 ? 4.438 26.25 -21.438 1 75.38 131 ALA A CA 1
ATOM 977 C C . ALA A 1 131 ? 3.629 25.047 -21 1 75.38 131 ALA A C 1
ATOM 979 O O . ALA A 1 131 ? 2.838 24.5 -21.766 1 75.38 131 ALA A O 1
ATOM 980 N N . GLY A 1 132 ? 3.855 24.609 -19.797 1 84.38 132 GLY A N 1
ATOM 981 C CA . GLY A 1 132 ? 2.992 23.594 -19.203 1 84.38 132 GLY A CA 1
ATOM 982 C C . GLY A 1 132 ? 1.558 24.062 -19.047 1 84.38 132 GLY A C 1
ATOM 983 O O . GLY A 1 132 ? 1.306 25.234 -18.781 1 84.38 132 GLY A O 1
ATOM 984 N N . LYS A 1 133 ? 0.714 23.172 -19.172 1 88.81 133 LYS A N 1
ATOM 985 C CA . LYS A 1 133 ? -0.706 23.484 -19.062 1 88.81 133 LYS A CA 1
ATOM 986 C C . LYS A 1 133 ? -1.194 23.312 -17.625 1 88.81 133 LYS A C 1
ATOM 988 O O . LYS A 1 133 ? -1.131 22.219 -17.062 1 88.81 133 LYS A O 1
ATOM 993 N N . PRO A 1 134 ? -1.623 24.375 -16.953 1 93.12 134 PRO A N 1
ATOM 994 C CA . PRO A 1 134 ? -2.258 24.188 -15.648 1 93.12 134 PRO A CA 1
ATOM 995 C C . PRO A 1 134 ? -3.52 23.328 -15.719 1 93.12 134 PRO A C 1
ATOM 997 O O . PRO A 1 134 ? -4.398 23.594 -16.547 1 93.12 134 PRO A O 1
ATOM 1000 N N . THR A 1 135 ? -3.572 22.312 -14.844 1 95.75 135 THR A N 1
ATOM 1001 C CA . THR A 1 135 ? -4.695 21.406 -15.023 1 95.75 135 THR A CA 1
ATOM 1002 C C . THR A 1 135 ? -5.387 21.125 -13.688 1 95.75 135 THR A C 1
ATOM 1004 O O . THR A 1 135 ? -6.559 20.75 -13.656 1 95.75 135 THR A O 1
ATOM 1007 N N . VAL A 1 136 ? -4.691 21.312 -12.57 1 97.62 136 VAL A N 1
ATOM 1008 C CA . VAL A 1 136 ? -5.277 20.922 -11.289 1 97.62 136 VAL A CA 1
ATOM 1009 C C . VAL A 1 136 ? -4.695 21.781 -10.172 1 97.62 136 VAL A C 1
ATOM 1011 O O . VAL A 1 136 ? -3.525 22.172 -10.227 1 97.62 136 VAL A O 1
ATOM 1014 N N . VAL A 1 137 ? -5.539 22.172 -9.219 1 98 137 VAL A N 1
ATOM 1015 C CA . VAL A 1 137 ? -5.152 22.812 -7.969 1 98 137 VAL A CA 1
ATOM 1016 C C . VAL A 1 137 ? -5.207 21.812 -6.824 1 98 137 VAL A C 1
ATOM 1018 O O . VAL A 1 137 ? -6.18 21.062 -6.691 1 98 137 VAL A O 1
ATOM 1021 N N . SER A 1 138 ? -4.148 21.75 -6.051 1 98.31 138 SER A N 1
ATOM 1022 C CA . SER A 1 138 ? -4.113 20.875 -4.883 1 98.31 138 SER A CA 1
ATOM 1023 C C . SER A 1 138 ? -4.035 21.688 -3.592 1 98.31 138 SER A C 1
ATOM 1025 O O . SER A 1 138 ? -3.141 22.516 -3.43 1 98.31 138 SER A O 1
ATOM 1027 N N . ILE A 1 139 ? -4.934 21.438 -2.693 1 97.81 139 ILE A N 1
ATOM 1028 C CA . ILE A 1 139 ? -4.906 22.047 -1.368 1 97.81 139 ILE A CA 1
ATOM 1029 C C . ILE A 1 139 ? -5.074 20.969 -0.299 1 97.81 139 ILE A C 1
ATOM 1031 O O . ILE A 1 139 ? -5.664 19.922 -0.558 1 97.81 139 ILE A O 1
ATOM 1035 N N . ALA A 1 140 ? -4.559 21.266 0.836 1 97.56 140 ALA A N 1
ATOM 1036 C CA . ALA A 1 140 ? -4.734 20.359 1.964 1 97.56 140 ALA A CA 1
ATOM 1037 C C . ALA A 1 140 ? -5.684 20.938 3.004 1 97.56 140 ALA A C 1
ATOM 1039 O O . ALA A 1 140 ? -5.633 22.141 3.289 1 97.56 140 ALA A O 1
ATOM 1040 N N . GLN A 1 141 ? -6.512 20.125 3.533 1 97.81 141 GLN A N 1
ATOM 1041 C CA . GLN A 1 141 ? -7.469 20.469 4.578 1 97.81 141 GLN A CA 1
ATOM 1042 C C . GLN A 1 141 ? -7.496 19.406 5.676 1 97.81 141 GLN A C 1
ATOM 1044 O O . GLN A 1 141 ? -8.164 18.375 5.531 1 97.81 141 GLN A O 1
ATOM 1049 N N . THR A 1 142 ? -6.73 19.688 6.828 1 97.25 142 THR A N 1
ATOM 1050 C CA . THR A 1 142 ? -6.008 20.891 7.227 1 97.25 142 THR A CA 1
ATOM 1051 C C . THR A 1 142 ? -4.746 21.062 6.391 1 97.25 142 THR A C 1
ATOM 1053 O O . THR A 1 142 ? -4.262 20.109 5.777 1 97.25 142 THR A O 1
ATOM 1056 N N . THR A 1 143 ? -4.25 22.281 6.375 1 95.88 143 THR A N 1
ATOM 1057 C CA . THR A 1 143 ? -2.996 22.547 5.672 1 95.88 143 THR A CA 1
ATOM 1058 C C . THR A 1 143 ? -1.831 21.859 6.379 1 95.88 143 THR A C 1
ATOM 1060 O O . THR A 1 143 ? -1.983 21.344 7.492 1 95.88 143 THR A O 1
ATOM 1063 N N . GLU A 1 144 ? -0.654 21.844 5.766 1 93.06 144 GLU A N 1
ATOM 1064 C CA . GLU A 1 144 ? 0.551 21.234 6.309 1 93.06 144 GLU A CA 1
ATOM 1065 C C . GLU A 1 144 ? 0.986 21.922 7.602 1 93.06 144 GLU A C 1
ATOM 1067 O O . GLU A 1 144 ? 1.738 21.344 8.391 1 93.06 144 GLU A O 1
ATOM 1072 N N . LEU A 1 145 ? 0.427 23.094 7.793 1 94.19 145 LEU A N 1
ATOM 1073 C CA . LEU A 1 145 ? 0.813 23.844 8.977 1 94.19 145 LEU A CA 1
ATOM 1074 C C . LEU A 1 145 ? -0.347 23.953 9.961 1 94.19 145 LEU A C 1
ATOM 1076 O O . LEU A 1 145 ? -0.397 24.875 10.781 1 94.19 145 LEU A O 1
ATOM 1080 N N . GLY A 1 146 ? -1.269 23.109 9.789 1 95.69 146 GLY A N 1
ATOM 1081 C CA . GLY A 1 146 ? -2.326 22.969 10.781 1 95.69 146 GLY A CA 1
ATOM 1082 C C . GLY A 1 146 ? -3.416 24 10.648 1 95.69 146 GLY A C 1
ATOM 1083 O O . GLY A 1 146 ? -4.277 24.125 11.523 1 95.69 146 GLY A O 1
ATOM 1084 N N . GLN A 1 147 ? -3.363 24.781 9.602 1 95.88 147 GLN A N 1
ATOM 1085 C CA . GLN A 1 147 ? -4.391 25.797 9.398 1 95.88 147 GLN A CA 1
ATOM 1086 C C . GLN A 1 147 ? -5.605 25.219 8.68 1 95.88 147 GLN A C 1
ATOM 1088 O O . GLN A 1 147 ? -5.512 24.172 8.047 1 95.88 147 GLN A O 1
ATOM 1093 N N . VAL A 1 148 ? -6.754 25.938 8.805 1 97.81 148 VAL A N 1
ATOM 1094 C CA . VAL A 1 148 ? -8.008 25.484 8.219 1 97.81 148 VAL A CA 1
ATOM 1095 C C . VAL A 1 148 ? -8.562 26.547 7.273 1 97.81 148 VAL A C 1
ATOM 1097 O O . VAL A 1 148 ? -8.664 27.719 7.648 1 97.81 148 VAL A O 1
ATOM 1100 N N . TYR A 1 149 ? -8.812 26.156 5.992 1 97.75 149 TYR A N 1
ATOM 1101 C CA . TYR A 1 149 ? -9.586 27.031 5.109 1 97.75 149 TYR A CA 1
ATOM 1102 C C . TYR A 1 149 ? -11.039 27.125 5.57 1 97.75 149 TYR A C 1
ATOM 1104 O O . TYR A 1 149 ? -11.656 26.109 5.914 1 97.75 149 TYR A O 1
ATOM 1112 N N . THR A 1 150 ? -11.555 28.344 5.578 1 98 150 THR A N 1
ATOM 1113 C CA . THR A 1 150 ? -13 28.484 5.766 1 98 150 THR A CA 1
ATOM 1114 C C . THR A 1 150 ? -13.75 27.953 4.543 1 98 150 THR A C 1
ATOM 1116 O O . THR A 1 150 ? -13.164 27.781 3.477 1 98 150 THR A O 1
ATOM 1119 N N . LEU A 1 151 ? -15.047 27.734 4.742 1 98.62 151 LEU A N 1
ATOM 1120 C CA . LEU A 1 151 ? -15.852 27.297 3.609 1 98.62 151 LEU A CA 1
ATOM 1121 C C . LEU A 1 151 ? -15.836 28.328 2.496 1 98.62 151 LEU A C 1
ATOM 1123 O O . LEU A 1 151 ? -15.812 27.984 1.313 1 98.62 151 LEU A O 1
ATOM 1127 N N . ALA A 1 152 ? -15.836 29.578 2.859 1 98.38 152 ALA A N 1
ATOM 1128 C CA . ALA A 1 152 ? -15.805 30.656 1.878 1 98.38 152 ALA A CA 1
ATOM 1129 C C . ALA A 1 152 ? -14.492 30.656 1.104 1 98.38 152 ALA A C 1
ATOM 1131 O O . ALA A 1 152 ? -14.477 30.875 -0.111 1 98.38 152 ALA A O 1
ATOM 1132 N N . GLU A 1 153 ? -13.406 30.469 1.81 1 97.44 153 GLU A N 1
ATOM 1133 C CA . GLU A 1 153 ? -12.102 30.391 1.155 1 97.44 153 GLU A CA 1
ATOM 1134 C C . GLU A 1 153 ? -12.047 29.219 0.181 1 97.44 153 GLU A C 1
ATOM 1136 O O . GLU A 1 153 ? -11.523 29.344 -0.929 1 97.44 153 GLU A O 1
ATOM 1141 N N . LEU A 1 154 ? -12.547 28.062 0.606 1 98.5 154 LEU A N 1
ATOM 1142 C CA . LEU A 1 154 ? -12.578 26.891 -0.254 1 98.5 154 LEU A CA 1
ATOM 1143 C C . LEU A 1 154 ? -13.398 27.156 -1.513 1 98.5 154 LEU A C 1
ATOM 1145 O O . LEU A 1 154 ? -12.969 26.812 -2.619 1 98.5 154 LEU A O 1
ATOM 1149 N N . LYS A 1 155 ? -14.516 27.734 -1.296 1 98.44 155 LYS A N 1
ATOM 1150 C CA . LYS A 1 155 ? -15.383 28.031 -2.43 1 98.44 155 LYS A CA 1
ATOM 1151 C C . LYS A 1 155 ? -14.695 28.984 -3.406 1 98.44 155 LYS A C 1
ATOM 1153 O O . LYS A 1 155 ? -14.812 28.828 -4.625 1 98.44 155 LYS A O 1
ATOM 1158 N N . GLU A 1 156 ? -14.062 29.953 -2.873 1 98.12 156 GLU A N 1
ATOM 1159 C CA . GLU A 1 156 ? -13.336 30.891 -3.711 1 98.12 156 GLU A CA 1
ATOM 1160 C C . GLU A 1 156 ? -12.281 30.188 -4.559 1 98.12 156 GLU A C 1
ATOM 1162 O O . GLU A 1 156 ? -12.172 30.438 -5.762 1 98.12 156 GLU A O 1
ATOM 1167 N N . ILE A 1 157 ? -11.516 29.344 -3.939 1 97.81 157 ILE A N 1
ATOM 1168 C CA . ILE A 1 157 ? -10.469 28.609 -4.637 1 97.81 157 ILE A CA 1
ATOM 1169 C C . ILE A 1 157 ? -11.086 27.734 -5.73 1 97.81 157 ILE A C 1
ATOM 1171 O O . ILE A 1 157 ? -10.625 27.734 -6.875 1 97.81 157 ILE A O 1
ATOM 1175 N N . CYS A 1 158 ? -12.125 27 -5.402 1 98.69 158 CYS A N 1
ATOM 1176 C CA . CYS A 1 158 ? -12.758 26.078 -6.34 1 98.69 158 CYS A CA 1
ATOM 1177 C C . CYS A 1 158 ? -13.398 26.844 -7.496 1 98.69 158 CYS A C 1
ATOM 1179 O O . CYS A 1 158 ? -13.266 26.438 -8.656 1 98.69 158 CYS A O 1
ATOM 1181 N N . ASP A 1 159 ? -14.109 27.906 -7.156 1 98.5 159 ASP A N 1
ATOM 1182 C CA . ASP A 1 159 ? -14.734 28.703 -8.203 1 98.5 159 ASP A CA 1
ATOM 1183 C C . ASP A 1 159 ? -13.688 29.25 -9.172 1 98.5 159 ASP A C 1
ATOM 1185 O O . ASP A 1 159 ? -13.891 29.219 -10.391 1 98.5 159 ASP A O 1
ATOM 1189 N N . GLU A 1 160 ? -12.625 29.781 -8.609 1 97.94 160 GLU A N 1
ATOM 1190 C CA . GLU A 1 160 ? -11.562 30.312 -9.453 1 97.94 160 GLU A CA 1
ATOM 1191 C C . GLU A 1 160 ? -10.945 29.219 -10.328 1 97.94 160 GLU A C 1
ATOM 1193 O O . GLU A 1 160 ? -10.695 29.438 -11.516 1 97.94 160 GLU A O 1
ATOM 1198 N N . ALA A 1 161 ? -10.656 28.094 -9.781 1 98.38 161 ALA A N 1
ATOM 1199 C CA . ALA A 1 161 ? -10.094 26.969 -10.539 1 98.38 161 ALA A CA 1
ATOM 1200 C C . ALA A 1 161 ? -11.016 26.562 -11.68 1 98.38 161 ALA A C 1
ATOM 1202 O O . ALA A 1 161 ? -10.578 26.438 -12.828 1 98.38 161 ALA A O 1
ATOM 1203 N N . HIS A 1 162 ? -12.281 26.391 -11.359 1 98.44 162 HIS A N 1
ATOM 1204 C CA . HIS A 1 162 ? -13.25 25.922 -12.336 1 98.44 162 HIS A CA 1
ATOM 1205 C C . HIS A 1 162 ? -13.484 26.953 -13.43 1 98.44 162 HIS A C 1
ATOM 1207 O O . HIS A 1 162 ? -13.734 26.609 -14.586 1 98.44 162 HIS A O 1
ATOM 1213 N N . LYS A 1 163 ? -13.406 28.172 -13.016 1 97.62 163 LYS A N 1
ATOM 1214 C CA . LYS A 1 163 ? -13.508 29.25 -13.984 1 97.62 163 LYS A CA 1
ATOM 1215 C C . LYS A 1 163 ? -12.523 29.062 -15.133 1 97.62 163 LYS A C 1
ATOM 1217 O O . LYS A 1 163 ? -12.82 29.391 -16.281 1 97.62 163 LYS A O 1
ATOM 1222 N N . TYR A 1 164 ? -11.367 28.516 -14.883 1 96 164 TYR A N 1
ATOM 1223 C CA . TYR A 1 164 ? -10.312 28.359 -15.883 1 96 164 TYR A CA 1
ATOM 1224 C C . TYR A 1 164 ? -10.219 26.906 -16.328 1 96 164 TYR A C 1
ATOM 1226 O O . TYR A 1 164 ? -9.25 26.516 -16.984 1 96 164 TYR A O 1
ATOM 1234 N N . GLY A 1 165 ? -11.141 26.047 -15.906 1 96.25 165 GLY A N 1
ATOM 1235 C CA . GLY A 1 165 ? -11.219 24.672 -16.375 1 96.25 165 GLY A CA 1
ATOM 1236 C C . GLY A 1 165 ? -10.32 23.719 -15.586 1 96.25 165 GLY A C 1
ATOM 1237 O O . GLY A 1 165 ? -10.102 22.578 -15.992 1 96.25 165 GLY A O 1
ATOM 1238 N N . LEU A 1 166 ? -9.719 24.203 -14.484 1 97.94 166 LEU A N 1
ATOM 1239 C CA . LEU A 1 166 ? -8.891 23.344 -13.648 1 97.94 166 LEU A CA 1
ATOM 1240 C C . LEU A 1 166 ? -9.75 22.516 -12.695 1 97.94 166 LEU A C 1
ATOM 1242 O O . LEU A 1 166 ? -10.836 22.953 -12.297 1 97.94 166 LEU A O 1
ATOM 1246 N N . LYS A 1 167 ? -9.281 21.344 -12.352 1 98.62 167 LYS A N 1
ATOM 1247 C CA . LYS A 1 167 ? -9.891 20.531 -11.305 1 98.62 167 LYS A CA 1
ATOM 1248 C C . LYS A 1 167 ? -9.281 20.844 -9.938 1 98.62 167 LYS A C 1
ATOM 1250 O O . LYS A 1 167 ? -8.211 21.453 -9.859 1 98.62 167 LYS A O 1
ATOM 1255 N N . VAL A 1 168 ? -10.008 20.516 -8.883 1 98.81 168 VAL A N 1
ATOM 1256 C CA . VAL A 1 168 ? -9.523 20.781 -7.531 1 98.81 168 VAL A CA 1
ATOM 1257 C C . VAL A 1 168 ? -9.375 19.469 -6.758 1 98.81 168 VAL A C 1
ATOM 1259 O O . VAL A 1 168 ? -10.344 18.719 -6.598 1 98.81 168 VAL A O 1
ATOM 1262 N N . HIS A 1 169 ? -8.172 19.188 -6.332 1 98.81 169 HIS A N 1
ATOM 1263 C CA . HIS A 1 169 ? -7.82 18.109 -5.426 1 98.81 169 HIS A CA 1
ATOM 1264 C C . HIS A 1 169 ? -7.695 18.594 -3.99 1 98.81 169 HIS A C 1
ATOM 1266 O O . HIS A 1 169 ? -7.098 19.656 -3.74 1 98.81 169 HIS A O 1
ATOM 1272 N N . MET A 1 170 ? -8.312 17.906 -3.082 1 98.88 170 MET A N 1
ATOM 1273 C CA . MET A 1 170 ? -8.156 18.219 -1.661 1 98.88 170 MET A CA 1
ATOM 1274 C C . MET A 1 170 ? -7.473 17.062 -0.935 1 98.88 170 MET A C 1
ATOM 1276 O O . MET A 1 170 ? -8 15.938 -0.905 1 98.88 170 MET A O 1
ATOM 1280 N N . ASP A 1 171 ? -6.305 17.344 -0.429 1 98.5 171 ASP A N 1
ATOM 1281 C CA . ASP A 1 171 ? -5.652 16.422 0.504 1 98.5 171 ASP A CA 1
ATOM 1282 C C . ASP A 1 171 ? -6.328 16.469 1.872 1 98.5 171 ASP A C 1
ATOM 1284 O O . ASP A 1 171 ? -6.156 17.422 2.631 1 98.5 171 ASP A O 1
ATOM 1288 N N . GLY A 1 172 ? -7.043 15.367 2.182 1 98.5 172 GLY A N 1
ATOM 1289 C CA . GLY A 1 172 ? -7.766 15.297 3.441 1 98.5 172 GLY A CA 1
ATOM 1290 C C . GLY A 1 172 ? -7.148 14.328 4.43 1 98.5 172 GLY A C 1
ATOM 1291 O O . GLY A 1 172 ? -7.863 13.57 5.09 1 98.5 172 GLY A O 1
ATOM 1292 N N . ALA A 1 173 ? -5.832 14.328 4.539 1 97.44 173 ALA A N 1
ATOM 1293 C CA . ALA A 1 173 ? -5.168 13.477 5.523 1 97.44 173 ALA A CA 1
ATOM 1294 C C . ALA A 1 173 ? -5.711 13.734 6.926 1 97.44 173 ALA A C 1
ATOM 1296 O O . ALA A 1 173 ? -5.77 12.828 7.754 1 97.44 173 ALA A O 1
ATOM 1297 N N . ARG A 1 174 ? -6.059 14.977 7.223 1 98.44 174 ARG A N 1
ATOM 1298 C CA . ARG A 1 174 ? -6.66 15.391 8.484 1 98.44 174 ARG A CA 1
ATOM 1299 C C . ARG A 1 174 ? -8.016 16.062 8.25 1 98.44 174 ARG A C 1
ATOM 1301 O O . ARG A 1 174 ? -8.344 17.047 8.906 1 98.44 174 ARG A O 1
ATOM 1308 N N . PHE A 1 175 ? -8.75 15.492 7.316 1 98.62 175 PHE A N 1
ATOM 1309 C CA . PHE A 1 175 ? -10.055 16.016 6.922 1 98.62 175 PHE A CA 1
ATOM 1310 C C . PHE A 1 175 ? -10.969 16.141 8.133 1 98.62 175 PHE A C 1
ATOM 1312 O O . PHE A 1 175 ? -11.633 17.172 8.305 1 98.62 175 PHE A O 1
ATOM 1319 N N . ALA A 1 176 ? -11.016 15.148 9.023 1 98.69 176 ALA A N 1
ATOM 1320 C CA . ALA A 1 176 ? -11.898 15.117 10.18 1 98.69 176 ALA A CA 1
ATOM 1321 C C . ALA A 1 176 ? -11.555 16.234 11.156 1 98.69 176 ALA A C 1
ATOM 1323 O O . ALA A 1 176 ? -12.453 16.844 11.758 1 98.69 176 ALA A O 1
ATOM 1324 N N . ASN A 1 177 ? -10.281 16.5 11.312 1 98.75 177 ASN A N 1
ATOM 1325 C CA . ASN A 1 177 ? -9.852 17.578 12.203 1 98.75 177 ASN A CA 1
ATOM 1326 C C . ASN A 1 177 ? -10.383 18.922 11.734 1 98.75 177 ASN A C 1
ATOM 1328 O O . ASN A 1 177 ? -10.805 19.75 12.555 1 98.75 177 ASN A O 1
ATOM 1332 N N . ALA A 1 178 ? -10.305 19.156 10.445 1 98.69 178 ALA A N 1
ATOM 1333 C CA . ALA A 1 178 ? -10.82 20.391 9.891 1 98.69 178 ALA A CA 1
ATOM 1334 C C . ALA A 1 178 ? -12.336 20.469 10 1 98.69 178 ALA A C 1
ATOM 1336 O O . ALA A 1 178 ? -12.906 21.516 10.281 1 98.69 178 ALA A O 1
ATOM 1337 N N . LEU A 1 179 ? -12.953 19.359 9.766 1 98.31 179 LEU A N 1
ATOM 1338 C CA . LEU A 1 179 ? -14.414 19.266 9.797 1 98.31 179 LEU A CA 1
ATOM 1339 C C . LEU A 1 179 ? -14.953 19.672 11.164 1 98.31 179 LEU A C 1
ATOM 1341 O O . LEU A 1 179 ? -15.906 20.453 11.25 1 98.31 179 LEU A O 1
ATOM 1345 N N . VAL A 1 180 ? -14.383 19.125 12.195 1 98.25 180 VAL A N 1
ATOM 1346 C CA . VAL A 1 180 ? -14.891 19.406 13.531 1 98.25 180 VAL A CA 1
ATOM 1347 C C . VAL A 1 180 ? -14.516 20.828 13.953 1 98.25 180 VAL A C 1
ATOM 1349 O O . VAL A 1 180 ? -15.242 21.469 14.711 1 98.25 180 VAL A O 1
ATOM 1352 N N . ASN A 1 181 ? -13.406 21.266 13.445 1 98.25 181 ASN A N 1
ATOM 1353 C CA . ASN A 1 181 ? -13.055 22.656 13.695 1 98.25 181 ASN A CA 1
ATOM 1354 C C . ASN A 1 181 ? -14.086 23.609 13.094 1 98.25 181 ASN A C 1
ATOM 1356 O O . ASN A 1 181 ? -14.484 24.578 13.742 1 98.25 181 ASN A O 1
ATOM 1360 N N . LEU A 1 182 ? -14.516 23.359 11.867 1 98.25 182 LEU A N 1
ATOM 1361 C CA . LEU A 1 182 ? -15.438 24.234 11.141 1 98.25 182 LEU A CA 1
ATOM 1362 C C . LEU A 1 182 ? -16.891 23.953 11.539 1 98.25 182 LEU A C 1
ATOM 1364 O O . LEU A 1 182 ? -17.781 24.734 11.227 1 98.25 182 LEU A O 1
ATOM 1368 N N . ASN A 1 183 ? -17.062 22.891 12.234 1 97.94 183 ASN A N 1
ATOM 1369 C CA . ASN A 1 183 ? -18.406 22.453 12.586 1 97.94 183 ASN A CA 1
ATOM 1370 C C . ASN A 1 183 ? -19.328 22.422 11.367 1 97.94 183 ASN A C 1
ATOM 1372 O O . ASN A 1 183 ? -20.391 23.031 11.359 1 97.94 183 ASN A O 1
ATOM 1376 N N . CYS A 1 184 ? -18.938 21.75 10.367 1 98.25 184 CYS A N 1
ATOM 1377 C CA . CYS A 1 184 ? -19.688 21.609 9.133 1 98.25 184 CYS A CA 1
ATOM 1378 C C . CYS A 1 184 ? -19.797 20.141 8.727 1 98.25 184 CYS A C 1
ATOM 1380 O O . CYS A 1 184 ? -19.297 19.266 9.438 1 98.25 184 CYS A O 1
ATOM 1382 N N . THR A 1 185 ? -20.562 19.875 7.637 1 98.38 185 THR A N 1
ATOM 1383 C CA . THR A 1 185 ? -20.719 18.516 7.152 1 98.38 185 THR A CA 1
ATOM 1384 C C . THR A 1 185 ? -19.656 18.172 6.113 1 98.38 185 THR A C 1
ATOM 1386 O O . THR A 1 185 ? -19.062 19.078 5.512 1 98.38 185 THR A O 1
ATOM 1389 N N . PRO A 1 186 ? -19.422 16.859 5.898 1 98.69 186 PRO A N 1
ATOM 1390 C CA . PRO A 1 186 ? -18.484 16.469 4.844 1 98.69 186 PRO A CA 1
ATOM 1391 C C . PRO A 1 186 ? -18.859 17.031 3.477 1 98.69 186 PRO A C 1
ATOM 1393 O O . PRO A 1 186 ? -17.984 17.453 2.707 1 98.69 186 PRO A O 1
ATOM 1396 N N . ALA A 1 187 ? -20.109 17.078 3.184 1 98.75 187 ALA A N 1
ATOM 1397 C CA . ALA A 1 187 ? -20.594 17.609 1.919 1 98.75 187 ALA A CA 1
ATOM 1398 C C . ALA A 1 187 ? -20.25 19.094 1.782 1 98.75 187 ALA A C 1
ATOM 1400 O O . ALA A 1 187 ? -19.75 19.531 0.746 1 98.75 187 ALA A O 1
ATOM 1401 N N . GLU A 1 188 ? -20.438 19.859 2.846 1 98.75 188 GLU A N 1
ATOM 1402 C CA . GLU A 1 188 ? -20.219 21.297 2.834 1 98.75 188 GLU A CA 1
ATOM 1403 C C . GLU A 1 188 ? -18.75 21.641 2.619 1 98.75 188 GLU A C 1
ATOM 1405 O O . GLU A 1 188 ? -18.422 22.641 1.986 1 98.75 188 GLU A O 1
ATOM 1410 N N . MET A 1 189 ? -17.859 20.734 3.053 1 98.75 189 MET A N 1
ATOM 1411 C CA . MET A 1 189 ? -16.438 21.047 3.016 1 98.75 189 MET A CA 1
ATOM 1412 C C . MET A 1 189 ? -15.758 20.375 1.824 1 98.75 189 MET A C 1
ATOM 1414 O O . MET A 1 189 ? -14.539 20.438 1.685 1 98.75 189 MET A O 1
ATOM 1418 N N . SER A 1 190 ? -16.562 19.688 1.028 1 98.69 190 SER A N 1
ATOM 1419 C CA . SER A 1 190 ? -15.961 19 -0.098 1 98.69 190 SER A CA 1
ATOM 1420 C C . SER A 1 190 ? -16.641 19.344 -1.41 1 98.69 190 SER A C 1
ATOM 1422 O O . SER A 1 190 ? -16.406 20.422 -1.971 1 98.69 190 SER A O 1
ATOM 1424 N N . TRP A 1 191 ? -17.656 18.5 -1.85 1 98.75 191 TRP A N 1
ATOM 1425 C CA . TRP A 1 191 ? -18.172 18.672 -3.203 1 98.75 191 TRP A CA 1
ATOM 1426 C C . TRP A 1 191 ? -19.078 19.906 -3.285 1 98.75 191 TRP A C 1
ATOM 1428 O O . TRP A 1 191 ? -19.188 20.531 -4.34 1 98.75 191 TRP A O 1
ATOM 1438 N N . LYS A 1 192 ? -19.703 20.375 -2.201 1 98.75 192 LYS A N 1
ATOM 1439 C CA . LYS A 1 192 ? -20.578 21.531 -2.25 1 98.75 192 LYS A CA 1
ATOM 1440 C C . LYS A 1 192 ? -19.781 22.812 -2.479 1 98.75 192 LYS A C 1
ATOM 1442 O O . LYS A 1 192 ? -20.297 23.797 -3.033 1 98.75 192 LYS A O 1
ATOM 1447 N N . VAL A 1 193 ? -18.531 22.859 -2.039 1 98.75 193 VAL A N 1
ATOM 1448 C CA . VAL A 1 193 ? -17.703 24.031 -2.303 1 98.75 193 VAL A CA 1
ATOM 1449 C C . VAL A 1 193 ? -16.953 23.844 -3.621 1 98.75 193 VAL A C 1
ATOM 1451 O O . VAL A 1 193 ? -16.25 24.75 -4.07 1 98.75 193 VAL A O 1
ATOM 1454 N N . GLY A 1 194 ? -16.953 22.656 -4.191 1 98.75 194 GLY A N 1
ATOM 1455 C CA . GLY A 1 194 ? -16.453 22.5 -5.547 1 98.75 194 GLY A CA 1
ATOM 1456 C C . GLY A 1 194 ? -15.281 21.547 -5.645 1 98.75 194 GLY A C 1
ATOM 1457 O O . GLY A 1 194 ? -14.648 21.438 -6.699 1 98.75 194 GLY A O 1
ATOM 1458 N N . VAL A 1 195 ? -14.938 20.828 -4.594 1 98.88 195 VAL A N 1
ATOM 1459 C CA . VAL A 1 195 ? -13.852 19.859 -4.648 1 98.88 195 VAL A CA 1
ATOM 1460 C C . VAL A 1 195 ? -14.211 18.734 -5.625 1 98.88 195 VAL A C 1
ATOM 1462 O O . VAL A 1 195 ? -15.312 18.172 -5.566 1 98.88 195 VAL A O 1
ATOM 1465 N N . ASP A 1 196 ? -13.297 18.422 -6.547 1 98.88 196 ASP A N 1
ATOM 1466 C CA . ASP A 1 196 ? -13.547 17.391 -7.547 1 98.88 196 ASP A CA 1
ATOM 1467 C C . ASP A 1 196 ? -13.141 16.016 -7.035 1 98.88 196 ASP A C 1
ATOM 1469 O O . ASP A 1 196 ? -13.812 15.023 -7.301 1 98.88 196 ASP A O 1
ATOM 1473 N N . VAL A 1 197 ? -12.023 15.969 -6.363 1 98.88 197 VAL A N 1
ATOM 1474 C CA . VAL A 1 197 ? -11.508 14.719 -5.812 1 98.88 197 VAL A CA 1
ATOM 1475 C C . VAL A 1 197 ? -10.93 14.961 -4.422 1 98.88 197 VAL A C 1
ATOM 1477 O O . VAL A 1 197 ? -10.273 15.984 -4.184 1 98.88 197 VAL A O 1
ATOM 1480 N N . LEU A 1 198 ? -11.305 14.094 -3.49 1 98.88 198 LEU A N 1
ATOM 1481 C CA . LEU A 1 198 ? -10.859 14.164 -2.104 1 98.88 198 LEU A CA 1
ATOM 1482 C C . LEU A 1 198 ? -10.078 12.914 -1.721 1 98.88 198 LEU A C 1
ATOM 1484 O O . LEU A 1 198 ? -10.555 11.797 -1.935 1 98.88 198 LEU A O 1
ATOM 1488 N N . THR A 1 199 ? -8.852 13.086 -1.282 1 98.62 199 THR A N 1
ATOM 1489 C CA . THR A 1 199 ? -8.211 12 -0.555 1 98.62 199 THR A CA 1
ATOM 1490 C C . THR A 1 199 ? -8.602 12.031 0.92 1 98.62 199 THR A C 1
ATOM 1492 O O . THR A 1 199 ? -8.289 12.992 1.627 1 98.62 199 THR A O 1
ATOM 1495 N N . PHE A 1 200 ? -9.328 11.062 1.373 1 98.62 200 PHE A N 1
ATOM 1496 C CA . PHE A 1 200 ? -9.938 10.984 2.695 1 98.62 200 PHE A CA 1
ATOM 1497 C C . PHE A 1 200 ? -9.148 10.039 3.598 1 98.62 200 PHE A C 1
ATOM 1499 O O . PHE A 1 200 ? -9.242 8.82 3.455 1 98.62 200 PHE A O 1
ATOM 1506 N N . GLY A 1 201 ? -8.43 10.641 4.609 1 96.5 201 GLY A N 1
ATOM 1507 C CA . GLY A 1 201 ? -7.465 9.875 5.383 1 96.5 201 GLY A CA 1
ATOM 1508 C C . GLY A 1 201 ? -8.047 9.305 6.664 1 96.5 201 GLY A C 1
ATOM 1509 O O . GLY A 1 201 ? -8.852 9.953 7.328 1 96.5 201 GLY A O 1
ATOM 1510 N N . ALA A 1 202 ? -7.582 8.086 7.02 1 96.75 202 ALA A N 1
ATOM 1511 C CA . ALA A 1 202 ? -7.926 7.453 8.289 1 96.75 202 ALA A CA 1
ATOM 1512 C C . ALA A 1 202 ? -6.672 7.145 9.109 1 96.75 202 ALA A C 1
ATOM 1514 O O . ALA A 1 202 ? -6.727 7.066 10.336 1 96.75 202 ALA A O 1
ATOM 1515 N N . THR A 1 203 ? -5.531 7 8.469 1 96.5 203 THR A N 1
ATOM 1516 C CA . THR A 1 203 ? -4.309 6.535 9.109 1 96.5 203 THR A CA 1
ATOM 1517 C C . THR A 1 203 ? -3.918 7.461 10.258 1 96.5 203 THR A C 1
ATOM 1519 O O . THR A 1 203 ? -3.561 6.996 11.344 1 96.5 203 THR A O 1
ATOM 1522 N N . LYS A 1 204 ? -4.004 8.758 10.031 1 96.5 204 LYS A N 1
ATOM 1523 C CA . LYS A 1 204 ? -3.566 9.742 11.016 1 96.5 204 LYS A CA 1
ATOM 1524 C C . LYS A 1 204 ? -4.617 9.93 12.109 1 96.5 204 LYS A C 1
ATOM 1526 O O . LYS A 1 204 ? -4.391 10.656 13.078 1 96.5 204 LYS A O 1
ATOM 1531 N N . ASN A 1 205 ? -5.762 9.289 11.977 1 98.19 205 ASN A N 1
ATOM 1532 C CA . ASN A 1 205 ? -6.883 9.469 12.891 1 98.19 205 ASN A CA 1
ATOM 1533 C C . ASN A 1 205 ? -7.445 8.133 13.367 1 98.19 205 ASN A C 1
ATOM 1535 O O . ASN A 1 205 ? -8.656 7.926 13.359 1 98.19 205 ASN A O 1
ATOM 1539 N N . GLY A 1 206 ? -6.508 7.258 13.719 1 97.19 206 GLY A N 1
ATOM 1540 C CA . GLY A 1 206 ? -6.91 6.035 14.398 1 97.19 206 GLY A CA 1
ATOM 1541 C C . GLY A 1 206 ? -6.859 4.809 13.508 1 97.19 206 GLY A C 1
ATOM 1542 O O . GLY A 1 206 ? -6.961 3.68 13.992 1 97.19 206 GLY A O 1
ATOM 1543 N N . GLY A 1 207 ? -6.68 4.902 12.234 1 96.88 207 GLY A N 1
ATOM 1544 C CA . GLY A 1 207 ? -6.688 3.785 11.305 1 96.88 207 GLY A CA 1
ATOM 1545 C C . GLY A 1 207 ? -5.395 2.988 11.32 1 96.88 207 GLY A C 1
ATOM 1546 O O . GLY A 1 207 ? -4.367 3.475 11.797 1 96.88 207 GLY A O 1
ATOM 1547 N N . LEU A 1 208 ? -5.477 1.76 10.805 1 94.5 208 LEU A N 1
ATOM 1548 C CA . LEU A 1 208 ? -4.312 0.911 10.578 1 94.5 208 LEU A CA 1
ATOM 1549 C C . LEU A 1 208 ? -3.457 1.455 9.438 1 94.5 208 LEU A C 1
ATOM 1551 O O . LEU A 1 208 ? -2.264 1.706 9.609 1 94.5 208 LEU A O 1
ATOM 1555 N N . LEU A 1 209 ? -4.082 1.492 8.266 1 90.5 209 LEU A N 1
ATOM 1556 C CA . LEU A 1 209 ? -3.477 2.031 7.051 1 90.5 209 LEU A CA 1
ATOM 1557 C C . LEU A 1 209 ? -4.547 2.395 6.027 1 90.5 209 LEU A C 1
ATOM 1559 O O . LEU A 1 209 ? -5.676 1.902 6.102 1 90.5 209 LEU A O 1
ATOM 1563 N N . GLY A 1 210 ? -4.062 3.305 5.203 1 88.12 210 GLY A N 1
ATOM 1564 C CA . GLY A 1 210 ? -4.836 3.48 3.984 1 88.12 210 GLY A CA 1
ATOM 1565 C C . GLY A 1 210 ? -5.695 4.73 3.998 1 88.12 210 GLY A C 1
ATOM 1566 O O . GLY A 1 210 ? -6.125 5.184 5.062 1 88.12 210 GLY A O 1
ATOM 1567 N N . GLU A 1 211 ? -5.918 5.207 2.812 1 96.19 211 GLU A N 1
ATOM 1568 C CA . GLU A 1 211 ? -6.742 6.367 2.479 1 96.19 211 GLU A CA 1
ATOM 1569 C C . GLU A 1 211 ? -7.727 6.039 1.361 1 96.19 211 GLU A C 1
ATOM 1571 O O . GLU A 1 211 ? -7.594 5.016 0.688 1 96.19 211 GLU A O 1
ATOM 1576 N N . LEU A 1 212 ? -8.781 6.824 1.311 1 98.5 212 LEU A N 1
ATOM 1577 C CA . LEU A 1 212 ? -9.688 6.727 0.176 1 98.5 212 LEU A CA 1
ATOM 1578 C C . LEU A 1 212 ? -9.469 7.875 -0.799 1 98.5 212 LEU A C 1
ATOM 1580 O O . LEU A 1 212 ? -9.211 9.008 -0.382 1 98.5 212 LEU A O 1
ATOM 1584 N N . ILE A 1 213 ? -9.516 7.551 -2.031 1 98.69 213 ILE A N 1
ATOM 1585 C CA . ILE A 1 213 ? -9.633 8.539 -3.096 1 98.69 213 ILE A CA 1
ATOM 1586 C C . ILE A 1 213 ? -11.094 8.633 -3.547 1 98.69 213 ILE A C 1
ATOM 1588 O O . ILE A 1 213 ? -11.641 7.68 -4.105 1 98.69 213 ILE A O 1
ATOM 1592 N N . ILE A 1 214 ? -11.703 9.734 -3.332 1 98.81 214 ILE A N 1
ATOM 1593 C CA . ILE A 1 214 ? -13.133 9.883 -3.588 1 98.81 214 ILE A CA 1
ATOM 1594 C C . ILE A 1 214 ? -13.352 10.867 -4.734 1 98.81 214 ILE A C 1
ATOM 1596 O O . ILE A 1 214 ? -12.992 12.039 -4.633 1 98.81 214 ILE A O 1
ATOM 1600 N N . PHE A 1 215 ? -13.906 10.398 -5.797 1 98.75 215 PHE A N 1
ATOM 1601 C CA . PHE A 1 215 ? -14.344 11.234 -6.906 1 98.75 215 PHE A CA 1
ATOM 1602 C C . PHE A 1 215 ? -15.82 11.578 -6.773 1 98.75 215 PHE A C 1
ATOM 1604 O O . PHE A 1 215 ? -16.672 10.688 -6.668 1 98.75 215 PHE A O 1
ATOM 1611 N N . PHE A 1 216 ? -16.141 12.844 -6.871 1 98.56 216 PHE A N 1
ATOM 1612 C CA . PHE A 1 216 ? -17.531 13.258 -6.695 1 98.56 216 PHE A CA 1
ATOM 1613 C C . PHE A 1 216 ? -18.25 13.305 -8.039 1 98.56 216 PHE A C 1
ATOM 1615 O O . PHE A 1 216 ? -19.484 13.406 -8.086 1 98.56 216 PHE A O 1
ATOM 1622 N N . ASN A 1 217 ? -17.531 13.273 -9.086 1 97.81 217 ASN A N 1
ATOM 1623 C CA . ASN A 1 217 ? -18.047 13.055 -10.438 1 97.81 217 ASN A CA 1
ATOM 1624 C C . ASN A 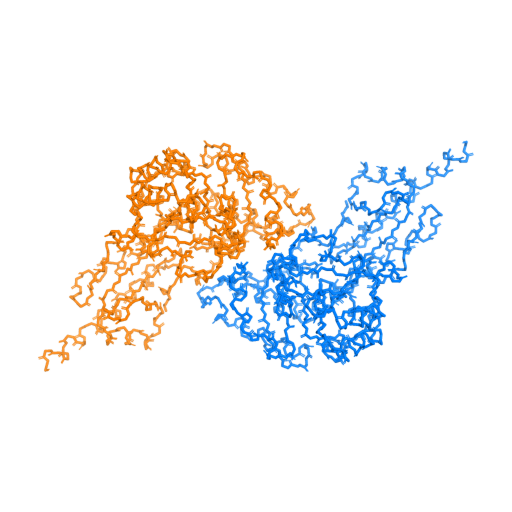1 217 ? -17.5 11.766 -11.039 1 97.81 217 ASN A C 1
ATOM 1626 O O . ASN A 1 217 ? -16.312 11.68 -11.375 1 97.81 217 ASN A O 1
ATOM 1630 N N . PRO A 1 218 ? -18.297 10.781 -11.242 1 95 218 PRO A N 1
ATOM 1631 C CA . PRO A 1 218 ? -17.844 9.484 -11.758 1 95 218 PRO A CA 1
ATOM 1632 C C . PRO A 1 218 ? -17.062 9.609 -13.055 1 95 218 PRO A C 1
ATOM 1634 O O . PRO A 1 218 ? -16.141 8.828 -13.305 1 95 218 PRO A O 1
ATOM 1637 N N . SER A 1 219 ? -17.422 10.523 -13.875 1 95.69 219 SER A N 1
ATOM 1638 C CA . SER A 1 219 ? -16.734 10.688 -15.148 1 95.69 219 SER A CA 1
ATOM 1639 C C . SER A 1 219 ? -15.266 11.047 -14.938 1 95.69 219 SER A C 1
ATOM 1641 O O . SER A 1 219 ? -14.422 10.75 -15.789 1 95.69 219 SER A O 1
ATOM 1643 N N . ASP A 1 220 ? -14.969 11.703 -13.82 1 96.56 220 ASP A N 1
ATOM 1644 C CA . ASP A 1 220 ? -13.594 12.062 -13.5 1 96.56 220 ASP A CA 1
ATOM 1645 C C . ASP A 1 220 ? -12.766 10.828 -13.156 1 96.56 220 ASP A C 1
ATOM 1647 O O . ASP A 1 220 ? -11.531 10.883 -13.141 1 96.56 220 ASP A O 1
ATOM 1651 N N . ALA A 1 221 ? -13.445 9.727 -12.891 1 95.69 221 ALA A N 1
ATOM 1652 C CA . ALA A 1 221 ? -12.766 8.492 -12.508 1 95.69 221 ALA A CA 1
ATOM 1653 C C . ALA A 1 221 ? -12.656 7.535 -13.688 1 95.69 221 ALA A C 1
ATOM 1655 O O . ALA A 1 221 ? -12.336 6.355 -13.516 1 95.69 221 ALA A O 1
ATOM 1656 N N . GLU A 1 222 ? -12.961 8.016 -14.812 1 93.12 222 GLU A N 1
ATOM 1657 C CA . GLU A 1 222 ? -12.859 7.164 -15.984 1 93.12 222 GLU A CA 1
ATOM 1658 C C . GLU A 1 222 ? -11.438 6.613 -16.141 1 93.12 222 GLU A C 1
ATOM 1660 O O . GLU A 1 222 ? -10.469 7.363 -16.062 1 93.12 222 GLU A O 1
ATOM 1665 N N . ASN A 1 223 ? -11.281 5.348 -16.266 1 91.38 223 ASN A N 1
ATOM 1666 C CA . ASN A 1 223 ? -10.039 4.605 -16.469 1 91.38 223 ASN A CA 1
ATOM 1667 C C . ASN A 1 223 ? -9.133 4.691 -15.242 1 91.38 223 ASN A C 1
ATOM 1669 O O . ASN A 1 223 ? -7.949 4.355 -15.32 1 91.38 223 ASN A O 1
ATOM 1673 N N . PHE A 1 224 ? -9.672 5.23 -14.18 1 95.31 224 PHE A N 1
ATOM 1674 C CA . PHE A 1 224 ? -8.852 5.348 -12.984 1 95.31 224 PHE A CA 1
ATOM 1675 C C . PHE A 1 224 ? -8.461 3.975 -12.453 1 95.31 224 PHE A C 1
ATOM 1677 O O . PHE A 1 224 ? -7.449 3.83 -11.766 1 95.31 224 PHE A O 1
ATOM 1684 N N . ASP A 1 225 ? -9.281 2.98 -12.703 1 94.06 225 ASP A N 1
ATOM 1685 C CA . ASP A 1 225 ? -8.977 1.617 -12.273 1 94.06 225 ASP A CA 1
ATOM 1686 C C . ASP A 1 225 ? -7.664 1.131 -12.883 1 94.06 225 ASP A C 1
ATOM 1688 O O . ASP A 1 225 ? -6.914 0.395 -12.242 1 94.06 225 ASP A O 1
ATOM 1692 N N . PHE A 1 226 ? -7.312 1.516 -14.094 1 93.94 226 PHE A N 1
ATOM 1693 C CA . PHE A 1 226 ? -6.035 1.165 -14.711 1 93.94 226 PHE A CA 1
ATOM 1694 C C . PHE A 1 226 ? -4.883 1.86 -14 1 93.94 226 PHE A C 1
ATOM 1696 O O . PHE A 1 226 ? -3.846 1.246 -13.734 1 93.94 226 PHE A O 1
ATOM 1703 N N . LEU A 1 227 ? -5.055 3.143 -13.672 1 93.81 227 LEU A N 1
ATOM 1704 C CA . LEU A 1 227 ? -4.035 3.881 -12.938 1 93.81 227 LEU A CA 1
ATOM 1705 C C . LEU A 1 227 ? -3.811 3.273 -11.555 1 93.81 227 LEU A C 1
ATOM 1707 O O . LEU A 1 227 ? -2.67 3.146 -11.109 1 93.81 227 LEU A O 1
ATOM 1711 N N . HIS A 1 228 ? -4.961 2.934 -10.984 1 95 228 HIS A N 1
ATOM 1712 C CA . HIS A 1 228 ? -4.957 2.34 -9.656 1 95 228 HIS A CA 1
ATOM 1713 C C . HIS A 1 228 ? -4.207 1.012 -9.641 1 95 228 HIS A C 1
ATOM 1715 O O . HIS A 1 228 ? -3.34 0.789 -8.797 1 95 228 HIS A O 1
ATOM 1721 N N . LYS A 1 229 ? -4.445 0.155 -10.547 1 93.19 229 LYS A N 1
ATOM 1722 C CA . LYS A 1 229 ? -3.803 -1.151 -10.648 1 93.19 229 LYS A CA 1
ATOM 1723 C C . LYS A 1 229 ? -2.32 -1.008 -10.992 1 93.19 229 LYS A C 1
ATOM 1725 O O . LYS A 1 229 ? -1.47 -1.63 -10.352 1 93.19 229 LYS A O 1
ATOM 1730 N N . ARG A 1 230 ? -2.006 -0.195 -11.969 1 92.88 230 ARG A N 1
ATOM 1731 C CA . ARG A 1 230 ? -0.638 -0.13 -12.469 1 92.88 230 ARG A CA 1
ATOM 1732 C C . ARG A 1 230 ? 0.301 0.478 -11.438 1 92.88 230 ARG A C 1
ATOM 1734 O O . ARG A 1 230 ? 1.511 0.248 -11.477 1 92.88 230 ARG A O 1
ATOM 1741 N N . SER A 1 231 ? -0.313 1.219 -10.484 1 94.12 231 SER A N 1
ATOM 1742 C CA . SER A 1 231 ? 0.512 1.864 -9.469 1 94.12 231 SER A CA 1
ATOM 1743 C C . SER A 1 231 ? 0.709 0.958 -8.258 1 94.12 231 SER A C 1
ATOM 1745 O O . SER A 1 231 ? 1.358 1.346 -7.285 1 94.12 231 SER A O 1
ATOM 1747 N N . GLY A 1 232 ? 0.145 -0.208 -8.359 1 94.12 232 GLY A N 1
ATOM 1748 C CA . GLY A 1 232 ? 0.346 -1.166 -7.285 1 94.12 232 GLY A CA 1
ATOM 1749 C C . GLY A 1 232 ? -0.509 -0.881 -6.066 1 94.12 232 GLY A C 1
ATOM 1750 O O . GLY A 1 232 ? -0.143 -1.246 -4.945 1 94.12 232 GLY A O 1
ATOM 1751 N N . GLN A 1 233 ? -1.628 -0.225 -6.227 1 94.38 233 GLN A N 1
ATOM 1752 C CA . GLN A 1 233 ? -2.443 0.183 -5.086 1 94.38 233 GLN A CA 1
ATOM 1753 C C . GLN A 1 233 ? -3.707 -0.665 -4.984 1 94.38 233 GLN A C 1
ATOM 1755 O O . GLN A 1 233 ? -4.555 -0.421 -4.121 1 94.38 233 GLN A O 1
ATOM 1760 N N . LEU A 1 234 ? -3.854 -1.657 -5.824 1 93.25 234 LEU A N 1
ATOM 1761 C CA . LEU A 1 234 ? -4.988 -2.566 -5.719 1 93.25 234 LEU A CA 1
ATOM 1762 C C . LEU A 1 234 ? -4.68 -3.713 -4.762 1 93.25 234 LEU A C 1
ATOM 1764 O O . LEU A 1 234 ? -3.977 -4.66 -5.121 1 93.25 234 LEU A O 1
ATOM 1768 N N . MET A 1 235 ? -5.223 -3.609 -3.592 1 92.75 235 MET A N 1
ATOM 1769 C CA . MET A 1 235 ? -5.027 -4.641 -2.576 1 92.75 235 MET A CA 1
ATOM 1770 C C . MET A 1 235 ? -5.996 -5.801 -2.783 1 92.75 235 MET A C 1
ATOM 1772 O O . MET A 1 235 ? -7.191 -5.586 -2.994 1 92.75 235 MET A O 1
ATOM 1776 N N . SER A 1 236 ? -5.469 -6.969 -2.684 1 92.62 236 SER A N 1
ATOM 1777 C CA . SER A 1 236 ? -6.301 -8.141 -2.92 1 92.62 236 SER A CA 1
ATOM 1778 C C . SER A 1 236 ? -7.324 -8.328 -1.802 1 92.62 236 SER A C 1
ATOM 1780 O O . SER A 1 236 ? -8.477 -8.68 -2.059 1 92.62 236 SER A O 1
ATOM 1782 N N . LYS A 1 237 ? -6.945 -8.094 -0.578 1 93.81 237 LYS A N 1
ATOM 1783 C CA . LYS A 1 237 ? -7.844 -8.258 0.561 1 93.81 237 LYS A CA 1
ATOM 1784 C C . LYS A 1 237 ? -8.453 -6.922 0.981 1 93.81 237 LYS A C 1
ATOM 1786 O O . LYS A 1 237 ? -8.391 -6.543 2.152 1 93.81 237 LYS A O 1
ATOM 1791 N N . THR A 1 238 ? -9.164 -6.367 0.055 1 93.06 238 THR A N 1
ATOM 1792 C CA . THR A 1 238 ? -9.75 -5.043 0.225 1 93.06 238 THR A CA 1
ATOM 1793 C C . THR A 1 238 ? -10.758 -5.043 1.368 1 93.06 238 THR A C 1
ATOM 1795 O O . THR A 1 238 ? -10.992 -4.008 1.997 1 93.06 238 THR A O 1
ATOM 1798 N N . ARG A 1 239 ? -11.281 -6.188 1.707 1 94.12 239 ARG A N 1
ATOM 1799 C CA . ARG A 1 239 ? -12.328 -6.289 2.719 1 94.12 239 ARG A CA 1
ATOM 1800 C C . ARG A 1 239 ? -11.859 -5.719 4.051 1 94.12 239 ARG A C 1
ATOM 1802 O O . ARG A 1 239 ? -12.625 -5.055 4.754 1 94.12 239 ARG A O 1
ATOM 1809 N N . PHE A 1 240 ? -10.648 -5.949 4.398 1 94.81 240 PHE A N 1
ATOM 1810 C CA . PHE A 1 240 ? -10.164 -5.527 5.711 1 94.81 240 PHE A CA 1
ATOM 1811 C C . PHE A 1 240 ? -10.016 -4.012 5.773 1 94.81 240 PHE A C 1
ATOM 1813 O O . PHE A 1 240 ? -10.195 -3.408 6.832 1 94.81 240 PHE A O 1
ATOM 1820 N N . PHE A 1 241 ? -9.766 -3.422 4.66 1 94.5 241 PHE A N 1
ATOM 1821 C CA . PHE A 1 241 ? -9.68 -1.967 4.605 1 94.5 241 PHE A CA 1
ATOM 1822 C C . PHE A 1 241 ? -11.07 -1.341 4.594 1 94.5 241 PHE A C 1
ATOM 1824 O O . PHE A 1 241 ? -11.281 -0.288 5.199 1 94.5 241 PHE A O 1
ATOM 1831 N N . ALA A 1 242 ? -11.914 -2.053 3.9 1 96.56 242 ALA A N 1
ATOM 1832 C CA . ALA A 1 242 ? -13.312 -1.619 3.957 1 96.56 242 ALA A CA 1
ATOM 1833 C C . ALA A 1 242 ? -13.859 -1.716 5.379 1 96.56 242 ALA A C 1
ATOM 1835 O O . ALA A 1 242 ? -14.547 -0.808 5.848 1 96.56 242 ALA A O 1
ATOM 1836 N N . MET A 1 243 ? -13.531 -2.797 6.09 1 96.81 243 MET A N 1
ATOM 1837 C CA . MET A 1 243 ? -13.953 -2.98 7.477 1 96.81 243 MET A CA 1
ATOM 1838 C C . MET A 1 243 ? -13.422 -1.854 8.359 1 96.81 243 MET A C 1
ATOM 1840 O O . MET A 1 243 ? -14.148 -1.343 9.219 1 96.81 243 MET A O 1
ATOM 1844 N N . GLN A 1 244 ? -12.195 -1.507 8.148 1 97.38 244 GLN A N 1
ATOM 1845 C CA . GLN A 1 244 ? -11.594 -0.405 8.891 1 97.38 244 GLN A CA 1
ATOM 1846 C C . GLN A 1 244 ? -12.383 0.888 8.695 1 97.38 244 GLN A C 1
ATOM 1848 O O . GLN A 1 244 ? -12.688 1.586 9.664 1 97.38 244 GLN A O 1
ATOM 1853 N N . MET A 1 245 ? -12.703 1.198 7.449 1 98.06 245 MET A N 1
ATOM 1854 C CA . MET A 1 245 ? -13.367 2.461 7.145 1 98.06 245 MET A CA 1
ATOM 1855 C C . MET A 1 245 ? -14.797 2.463 7.664 1 98.06 245 MET A C 1
ATOM 1857 O O . MET A 1 245 ? -15.305 3.496 8.109 1 98.06 245 MET A O 1
ATOM 1861 N N . LEU A 1 246 ? -15.461 1.288 7.566 1 98.19 246 LEU A N 1
ATOM 1862 C CA . LEU A 1 246 ? -16.812 1.176 8.117 1 98.19 246 LEU A CA 1
ATOM 1863 C C . LEU A 1 246 ? -16.797 1.422 9.625 1 98.19 246 LEU A C 1
ATOM 1865 O O . LEU A 1 246 ? -17.641 2.154 10.141 1 98.19 246 LEU A O 1
ATOM 1869 N N . ALA A 1 247 ? -15.867 0.841 10.328 1 98.44 247 ALA A N 1
ATOM 1870 C CA . ALA A 1 247 ? -15.742 1.051 11.766 1 98.44 247 ALA A CA 1
ATOM 1871 C C . ALA A 1 247 ? -15.391 2.502 12.078 1 98.44 247 ALA A C 1
ATOM 1873 O O . ALA A 1 247 ? -15.906 3.078 13.039 1 98.44 247 ALA A O 1
ATOM 1874 N N . TYR A 1 248 ? -14.5 3.068 11.297 1 98.44 248 TYR A N 1
ATOM 1875 C CA . TYR A 1 248 ? -14.047 4.449 11.43 1 98.44 248 TYR A CA 1
ATOM 1876 C C . TYR A 1 248 ? -15.219 5.418 11.344 1 98.44 248 TYR A C 1
ATOM 1878 O O . TYR A 1 248 ? -15.273 6.398 12.094 1 98.44 248 TYR A O 1
ATOM 1886 N N . LEU A 1 249 ? -16.203 5.09 10.484 1 98.44 249 LEU A N 1
ATOM 1887 C CA . LEU A 1 249 ? -17.328 5.984 10.227 1 98.44 249 LEU A CA 1
ATOM 1888 C C . LEU A 1 249 ? -18.516 5.648 11.125 1 98.44 249 LEU A C 1
ATOM 1890 O O . LEU A 1 249 ? -19.469 6.426 11.227 1 98.44 249 LEU A O 1
ATOM 1894 N N . LYS A 1 250 ? -18.453 4.535 11.758 1 97.81 250 LYS A N 1
ATOM 1895 C CA . LYS A 1 250 ? -19.578 4.07 12.578 1 97.81 250 LYS A CA 1
ATOM 1896 C C . LYS A 1 250 ? -19.734 4.938 13.82 1 97.81 250 LYS A C 1
ATOM 1898 O O . LYS A 1 250 ? -18.766 5.23 14.516 1 97.81 250 LYS A O 1
ATOM 1903 N N . ASP A 1 251 ? -20.906 5.426 14.078 1 97.69 251 ASP A N 1
ATOM 1904 C CA . ASP A 1 251 ? -21.281 6.195 15.258 1 97.69 251 ASP A CA 1
ATOM 1905 C C . ASP A 1 251 ? -20.391 7.422 15.43 1 97.69 251 ASP A C 1
ATOM 1907 O O . ASP A 1 251 ? -20.016 7.773 16.547 1 97.69 251 ASP A O 1
ATOM 1911 N N . ASP A 1 252 ? -19.875 7.965 14.375 1 97.25 252 ASP A N 1
ATOM 1912 C CA . ASP A 1 252 ? -19.094 9.195 14.312 1 97.25 252 ASP A CA 1
ATOM 1913 C C . ASP A 1 252 ? -17.781 9.055 15.07 1 97.25 252 ASP A C 1
ATOM 1915 O O . ASP A 1 252 ? -17.297 10.016 15.664 1 97.25 252 ASP A O 1
ATOM 1919 N N . LEU A 1 253 ? -17.266 7.852 15.078 1 98.56 253 LEU A N 1
ATOM 1920 C CA . LEU A 1 253 ? -15.992 7.609 15.734 1 98.56 253 LEU A CA 1
ATOM 1921 C C . LEU A 1 253 ? -14.922 8.562 15.203 1 98.56 253 LEU A C 1
ATOM 1923 O O . LEU A 1 253 ? -14.164 9.141 15.984 1 98.56 253 LEU A O 1
ATOM 1927 N N . TRP A 1 254 ? -14.867 8.695 13.875 1 98.44 254 TRP A N 1
ATOM 1928 C CA . TRP A 1 254 ? -13.836 9.523 13.258 1 98.44 254 TRP A CA 1
ATOM 1929 C C . TRP A 1 254 ? -13.938 10.969 13.742 1 98.44 254 TRP A C 1
ATOM 1931 O O . TRP A 1 254 ? -12.922 11.625 13.984 1 98.44 254 TRP A O 1
ATOM 1941 N N . LEU A 1 255 ? -15.109 11.461 13.984 1 98.62 255 LEU A N 1
ATOM 1942 C CA . LEU A 1 255 ? -15.297 12.812 14.484 1 98.62 255 LEU A CA 1
ATOM 1943 C C . LEU A 1 255 ? -14.898 12.922 15.953 1 98.62 255 LEU A C 1
ATOM 1945 O O . LEU A 1 255 ? -14.305 13.922 16.359 1 98.62 255 LEU A O 1
ATOM 1949 N N . GLU A 1 256 ? -15.227 11.914 16.719 1 98.69 256 GLU A N 1
ATOM 1950 C CA . GLU A 1 256 ? -14.82 11.883 18.109 1 98.69 256 GLU A CA 1
ATOM 1951 C C . GLU A 1 256 ? -13.305 11.914 18.25 1 98.69 256 GLU A C 1
ATOM 1953 O O . GLU A 1 256 ? -12.766 12.648 19.094 1 98.69 256 GLU A O 1
ATOM 1958 N N . LEU A 1 257 ? -12.68 11.133 17.484 1 98.75 257 LEU A N 1
ATOM 1959 C CA . LEU A 1 257 ? -11.219 11.062 17.531 1 98.75 257 LEU A CA 1
ATOM 1960 C C . LEU A 1 257 ? -10.602 12.406 17.156 1 98.75 257 LEU A C 1
ATOM 1962 O O . LEU A 1 257 ? -9.664 12.867 17.812 1 98.75 257 LEU A O 1
ATOM 1966 N N . ALA A 1 258 ? -11.109 13 16.109 1 98.69 258 ALA A N 1
ATOM 1967 C CA . ALA A 1 258 ? -10.617 14.305 15.672 1 98.69 258 ALA A CA 1
ATOM 1968 C C . ALA A 1 258 ? -10.859 15.375 16.734 1 98.69 258 ALA A C 1
ATOM 1970 O O . ALA A 1 258 ? -9.984 16.203 17 1 98.69 258 ALA A O 1
ATOM 1971 N N . ARG A 1 259 ? -12.047 15.375 17.328 1 98.69 259 ARG A N 1
ATOM 1972 C CA . ARG A 1 259 ? -12.352 16.328 18.406 1 98.69 259 ARG A CA 1
ATOM 1973 C C . ARG A 1 259 ? -11.367 16.188 19.562 1 98.69 259 ARG A C 1
ATOM 1975 O O . ARG A 1 259 ? -10.914 17.188 20.109 1 98.69 259 ARG A O 1
ATOM 1982 N N . HIS A 1 260 ? -11.125 15 19.875 1 98.69 260 HIS A N 1
ATOM 1983 C CA . HIS A 1 260 ? -10.211 14.742 20.984 1 98.69 260 HIS A CA 1
ATOM 1984 C C . HIS A 1 260 ? -8.805 15.25 20.672 1 98.69 260 HIS A C 1
ATOM 1986 O O . HIS A 1 260 ? -8.188 15.93 21.5 1 98.69 260 HIS A O 1
ATOM 1992 N N . SER A 1 261 ? -8.273 14.875 19.516 1 98.62 261 SER A N 1
ATOM 1993 C CA . SER A 1 261 ? -6.93 15.312 19.156 1 98.62 261 SER A CA 1
ATOM 1994 C C . SER A 1 261 ? -6.828 16.828 19.141 1 98.62 261 SER A C 1
ATOM 1996 O O . SER A 1 261 ? -5.836 17.406 19.594 1 98.62 261 SER A O 1
ATOM 1998 N N . ASN A 1 262 ? -7.84 17.484 18.516 1 98.75 262 ASN A N 1
ATOM 1999 C CA . ASN A 1 262 ? -7.887 18.938 18.516 1 98.75 262 ASN A CA 1
ATOM 2000 C C . ASN A 1 262 ? -7.914 19.5 19.938 1 98.75 262 ASN A C 1
ATOM 2002 O O . ASN A 1 262 ? -7.219 20.469 20.25 1 98.75 262 ASN A O 1
ATOM 2006 N N . ALA A 1 263 ? -8.688 18.891 20.797 1 98.75 263 ALA A N 1
ATOM 2007 C CA . ALA A 1 263 ? -8.836 19.344 22.172 1 98.75 263 ALA A CA 1
ATOM 2008 C C . ALA A 1 263 ? -7.52 19.219 22.938 1 98.75 263 ALA A C 1
ATOM 2010 O O . ALA A 1 263 ? -7.191 20.062 23.766 1 98.75 263 ALA A O 1
ATOM 2011 N N . MET A 1 264 ? -6.82 18.141 22.734 1 98.62 264 MET A N 1
ATOM 2012 C CA . MET A 1 264 ? -5.535 17.953 23.406 1 98.62 264 MET A CA 1
ATOM 2013 C C . MET A 1 264 ? -4.531 19.016 22.969 1 98.62 264 MET A C 1
ATOM 2015 O O . MET A 1 264 ? -3.742 19.5 23.781 1 98.62 264 MET A O 1
ATOM 2019 N N . ALA A 1 265 ? -4.574 19.328 21.688 1 98.56 265 ALA A N 1
ATOM 2020 C CA . ALA A 1 265 ? -3.701 20.391 21.219 1 98.56 265 ALA A CA 1
ATOM 2021 C C . ALA A 1 265 ? -4.066 21.719 21.875 1 98.56 265 ALA A C 1
ATOM 2023 O O . ALA A 1 265 ? -3.184 22.516 22.234 1 98.56 265 ALA A O 1
ATOM 2024 N N . LYS A 1 266 ? -5.309 22 21.969 1 98.5 266 LYS A N 1
ATOM 2025 C CA . LYS A 1 266 ? -5.762 23.219 22.641 1 98.5 266 LYS A CA 1
ATOM 2026 C C . LYS A 1 266 ? -5.32 23.25 24.094 1 98.5 266 LYS A C 1
ATOM 2028 O O . LYS A 1 266 ? -4.871 24.281 24.609 1 98.5 266 LYS A O 1
ATOM 2033 N N . ARG A 1 267 ? -5.484 22.141 24.781 1 98.44 267 ARG A N 1
ATOM 2034 C CA . ARG A 1 267 ? -5.035 22.031 26.156 1 98.44 267 ARG A CA 1
ATOM 2035 C C . ARG A 1 267 ? -3.541 22.328 26.281 1 98.44 267 ARG A C 1
ATOM 2037 O O . ARG A 1 267 ? -3.107 23 27.203 1 98.44 267 ARG A O 1
ATOM 2044 N N . LEU A 1 268 ? -2.814 21.766 25.359 1 98.25 268 LEU A N 1
ATOM 2045 C CA . LEU A 1 268 ? -1.375 22 25.312 1 98.25 268 LEU A CA 1
ATOM 2046 C C . LEU A 1 268 ? -1.072 23.484 25.125 1 98.25 268 LEU A C 1
ATOM 2048 O O . LEU A 1 268 ? -0.269 24.062 25.859 1 98.25 268 LEU A O 1
ATOM 2052 N N . ALA A 1 269 ? -1.704 24.078 24.141 1 98 269 ALA A N 1
ATOM 2053 C CA . ALA A 1 269 ? -1.52 25.5 23.859 1 98 269 ALA A CA 1
ATOM 2054 C C . ALA A 1 269 ? -1.892 26.359 25.062 1 98 269 ALA A C 1
ATOM 2056 O O . ALA A 1 269 ? -1.176 27.297 25.406 1 98 269 ALA A O 1
ATOM 2057 N N . ASP A 1 270 ? -2.994 26.047 25.688 1 98.06 270 ASP A N 1
ATOM 2058 C CA . ASP A 1 270 ? -3.445 26.781 26.859 1 98.06 270 ASP A CA 1
ATOM 2059 C C . ASP A 1 270 ? -2.457 26.625 28.016 1 98.06 270 ASP A C 1
ATOM 2061 O O . ASP A 1 270 ? -2.25 27.562 28.797 1 98.06 270 ASP A O 1
ATOM 2065 N N . GLY A 1 271 ? -1.892 25.469 28.141 1 97.88 271 GLY A N 1
ATOM 2066 C CA . GLY A 1 271 ? -0.968 25.188 29.219 1 97.88 271 GLY A CA 1
ATOM 2067 C C . GLY A 1 271 ? 0.334 25.953 29.125 1 97.88 271 GLY A C 1
ATOM 2068 O O . GLY A 1 271 ? 1.01 26.172 30.125 1 97.88 271 GLY A O 1
ATOM 2069 N N . VAL A 1 272 ? 0.656 26.391 27.906 1 97.19 272 VAL A N 1
ATOM 2070 C CA . VAL A 1 272 ? 1.967 27 27.75 1 97.19 272 VAL A CA 1
ATOM 2071 C C . VAL A 1 272 ? 1.802 28.484 27.406 1 97.19 272 VAL A C 1
ATOM 2073 O O . VAL A 1 272 ? 2.789 29.203 27.219 1 97.19 272 VAL A O 1
ATOM 2076 N N . LYS A 1 273 ? 0.601 28.984 27.312 1 96.06 273 LYS A N 1
ATOM 2077 C CA . LYS A 1 273 ? 0.293 30.297 26.766 1 96.06 273 LYS A CA 1
ATOM 2078 C C . LYS A 1 273 ? 0.95 31.391 27.609 1 96.06 273 LYS A C 1
ATOM 2080 O O . LYS A 1 273 ? 1.283 32.469 27.078 1 96.06 273 LYS A O 1
ATOM 2085 N N . ASP A 1 274 ? 1.238 31.109 28.906 1 94.75 274 ASP A N 1
ATOM 2086 C CA . ASP A 1 274 ? 1.755 32.156 29.781 1 94.75 274 ASP A CA 1
ATOM 2087 C C . ASP A 1 274 ? 3.268 32.031 29.953 1 94.75 274 ASP A C 1
ATOM 2089 O O . ASP A 1 274 ? 3.875 32.781 30.719 1 94.75 274 ASP A O 1
ATOM 2093 N N . ILE A 1 275 ? 3.799 31.156 29.25 1 94.56 275 ILE A N 1
ATOM 2094 C CA . ILE A 1 275 ? 5.25 31 29.297 1 94.56 275 ILE A CA 1
ATOM 2095 C C . ILE A 1 275 ? 5.898 31.922 28.266 1 94.56 275 ILE A C 1
ATOM 2097 O O . ILE A 1 275 ? 5.773 31.703 27.062 1 94.56 275 ILE A O 1
ATOM 2101 N N . PRO A 1 276 ? 6.684 32.875 28.719 1 92.69 276 PRO A N 1
ATOM 2102 C CA . PRO A 1 276 ? 7.184 33.906 27.797 1 92.69 276 PRO A CA 1
ATOM 2103 C C . PRO A 1 276 ? 8.086 33.344 26.703 1 92.69 276 PRO A C 1
ATOM 2105 O O . PRO A 1 276 ? 8.109 33.875 25.594 1 92.69 276 PRO A O 1
ATOM 2108 N N . SER A 1 277 ? 8.781 32.312 26.984 1 93.06 277 SER A N 1
ATOM 2109 C CA . SER A 1 277 ? 9.758 31.766 26.047 1 93.06 277 SER A CA 1
ATOM 2110 C C . SER A 1 277 ? 9.086 30.844 25.031 1 93.06 277 SER A C 1
ATOM 2112 O O . SER A 1 277 ? 9.75 30.312 24.141 1 93.06 277 SER A O 1
ATOM 2114 N N . VAL A 1 278 ? 7.816 30.641 25.203 1 95.38 278 VAL A N 1
ATOM 2115 C CA . VAL A 1 278 ? 7.047 29.797 24.312 1 95.38 278 VAL A CA 1
ATOM 2116 C C . VAL A 1 278 ? 6.102 30.656 23.469 1 95.38 278 VAL A C 1
ATOM 2118 O O . VAL A 1 278 ? 5.152 31.234 24 1 95.38 278 VAL A O 1
ATOM 2121 N N . LYS A 1 279 ? 6.348 30.688 22.141 1 96.19 279 LYS A N 1
ATOM 2122 C CA . LYS A 1 279 ? 5.582 31.578 21.281 1 96.19 279 LYS A CA 1
ATOM 2123 C C . LYS A 1 279 ? 4.957 30.812 20.109 1 96.19 279 LYS A C 1
ATOM 2125 O O . LYS A 1 279 ? 5.664 30.234 19.297 1 96.19 279 LYS A O 1
ATOM 2130 N N . PRO A 1 280 ? 3.645 30.844 20.016 1 96.06 280 PRO A N 1
ATOM 2131 C CA . PRO A 1 280 ? 3.027 30.266 18.828 1 96.06 280 PRO A CA 1
ATOM 2132 C C . PRO A 1 280 ? 3.459 30.969 17.547 1 96.06 280 PRO A C 1
ATOM 2134 O O . PRO A 1 280 ? 3.518 32.188 17.484 1 96.06 280 PRO A O 1
ATOM 2137 N N . TRP A 1 281 ? 3.84 30.203 16.578 1 95.12 281 TRP A N 1
ATOM 2138 C CA . TRP A 1 281 ? 4.23 30.766 15.281 1 95.12 281 TRP A CA 1
ATOM 2139 C C . TRP A 1 281 ? 3.004 31.062 14.43 1 95.12 281 TRP A C 1
ATOM 2141 O O . TRP A 1 281 ? 2.984 32.031 13.68 1 95.12 281 TRP A O 1
ATOM 2151 N N . LEU A 1 282 ? 1.959 30.188 14.5 1 93.88 282 LEU A N 1
ATOM 2152 C CA . LEU A 1 282 ? 0.654 30.312 13.867 1 93.88 282 LEU A CA 1
ATOM 2153 C C . LEU A 1 282 ? 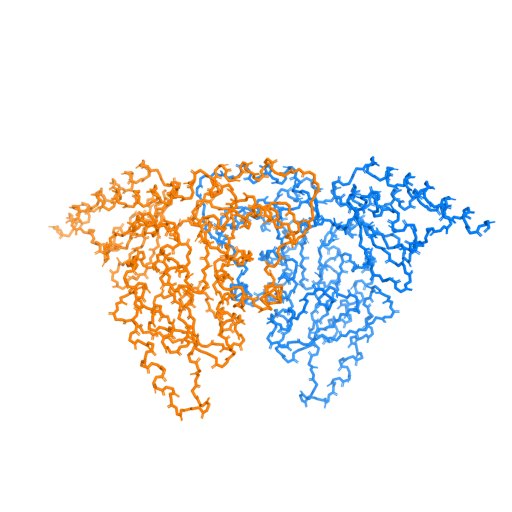-0.468 30.062 14.867 1 93.88 282 LEU A C 1
ATOM 2155 O O . LEU A 1 282 ? -0.253 29.406 15.891 1 93.88 282 LEU A O 1
ATOM 2159 N N . PRO A 1 283 ? -1.627 30.656 14.508 1 94.12 283 PRO A N 1
ATOM 2160 C CA . PRO A 1 283 ? -2.764 30.281 15.359 1 94.12 283 PRO A CA 1
ATOM 2161 C C . PRO A 1 283 ? -3.031 28.781 15.375 1 94.12 283 PRO A C 1
ATOM 2163 O O . PRO A 1 283 ? -2.85 28.109 14.359 1 94.12 283 PRO A O 1
ATOM 2166 N N . LEU A 1 284 ? -3.445 28.328 16.531 1 96.69 284 LEU A N 1
ATOM 2167 C CA . LEU A 1 284 ? -3.816 26.922 16.641 1 96.69 284 LEU A CA 1
ATOM 2168 C C . LEU A 1 284 ? -5.234 26.688 16.125 1 96.69 284 LEU A C 1
ATOM 2170 O O . LEU A 1 284 ? -6.184 27.312 16.625 1 96.69 284 LEU A O 1
ATOM 2174 N N . ASN A 1 285 ? -5.387 25.812 15.18 1 95.69 285 ASN A N 1
ATOM 2175 C CA . ASN A 1 285 ? -6.707 25.5 14.648 1 95.69 285 ASN A CA 1
ATOM 2176 C C . ASN A 1 285 ? -7.09 24.047 14.945 1 95.69 285 ASN A C 1
ATOM 2178 O O . ASN A 1 285 ? -8.25 23.75 15.227 1 95.69 285 ASN A O 1
ATOM 2182 N N . THR A 1 286 ? -6.098 23.188 14.828 1 97.62 286 THR A N 1
ATOM 2183 C CA . THR A 1 286 ? -6.41 21.766 14.922 1 97.62 286 THR A CA 1
ATOM 2184 C C . THR A 1 286 ? -5.422 21.047 15.836 1 97.62 286 THR A C 1
ATOM 2186 O O . THR A 1 286 ? -5.262 21.438 17 1 97.62 286 THR A O 1
ATOM 2189 N N . ASN A 1 287 ? -4.883 19.938 15.367 1 98.44 287 ASN A N 1
ATOM 2190 C CA . ASN A 1 287 ? -4.109 19.125 16.297 1 98.44 287 ASN A CA 1
ATOM 2191 C C . ASN A 1 287 ? -2.607 19.344 16.125 1 98.44 287 ASN A C 1
ATOM 2193 O O . ASN A 1 287 ? -1.799 18.703 16.797 1 98.44 287 ASN A O 1
ATOM 2197 N N . GLU A 1 288 ? -2.232 20.219 15.219 1 97.88 288 GLU A N 1
ATOM 2198 C CA . GLU A 1 288 ? -0.831 20.562 15.008 1 97.88 288 GLU A CA 1
ATOM 2199 C C . GLU A 1 288 ? -0.517 21.953 15.555 1 97.88 288 GLU A C 1
ATOM 2201 O O . GLU A 1 288 ? -1.142 22.938 15.156 1 97.88 288 GLU A O 1
ATOM 2206 N N . PHE A 1 289 ? 0.428 21.969 16.422 1 96.44 289 PHE A N 1
ATOM 2207 C CA . PHE A 1 289 ? 0.817 23.219 17.078 1 96.44 289 PHE A CA 1
ATOM 2208 C C . PHE A 1 289 ? 2.248 23.594 16.719 1 96.44 289 PHE A C 1
ATOM 2210 O O . PHE A 1 289 ? 3.191 22.891 17.078 1 96.44 289 PHE A O 1
ATOM 2217 N N . PHE A 1 290 ? 2.424 24.656 15.961 1 96.69 290 PHE A N 1
ATOM 2218 C CA . PHE A 1 290 ? 3.734 25.156 15.562 1 96.69 290 PHE A CA 1
ATOM 2219 C C . PHE A 1 290 ? 4.211 26.234 16.516 1 96.69 290 PHE A C 1
ATOM 2221 O O . PHE A 1 290 ? 3.576 27.281 16.656 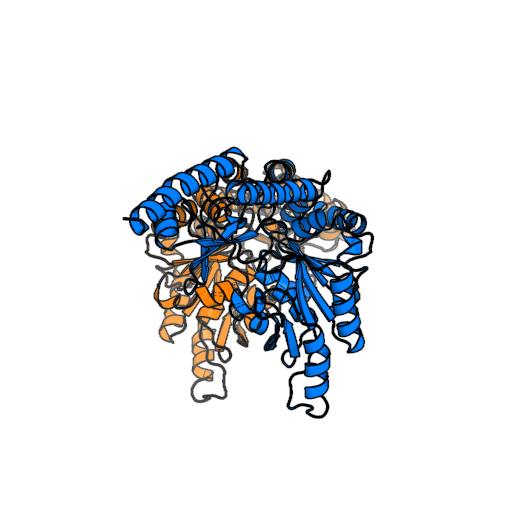1 96.69 290 PHE A O 1
ATOM 2228 N N . ILE A 1 291 ? 5.434 26.016 17.125 1 96.62 291 ILE A N 1
ATOM 2229 C CA . ILE A 1 291 ? 5.824 26.828 18.266 1 96.62 291 ILE A CA 1
ATOM 2230 C C . ILE A 1 291 ? 7.305 27.188 18.172 1 96.62 291 ILE A C 1
ATOM 2232 O O . ILE A 1 291 ? 8.117 26.359 17.734 1 96.62 291 ILE A O 1
ATOM 2236 N N . ILE A 1 292 ? 7.609 28.312 18.516 1 97.06 292 ILE A N 1
ATOM 2237 C CA . ILE A 1 292 ? 8.992 28.766 18.641 1 97.06 292 ILE A CA 1
ATOM 2238 C C . ILE A 1 292 ? 9.422 28.719 20.109 1 97.06 292 ILE A C 1
ATOM 2240 O O . ILE A 1 292 ? 8.766 29.312 20.969 1 97.06 292 ILE A O 1
ATOM 2244 N N . ILE A 1 293 ? 10.469 28.047 20.422 1 96.5 293 ILE A N 1
ATOM 2245 C CA . ILE A 1 293 ? 11.07 27.984 21.75 1 96.5 293 ILE A CA 1
ATOM 2246 C C . ILE A 1 293 ? 12.586 28.047 21.641 1 96.5 293 ILE A C 1
ATOM 2248 O O . ILE A 1 293 ? 13.156 27.719 20.594 1 96.5 293 ILE A O 1
ATOM 2252 N N . PRO A 1 294 ? 13.227 28.547 22.75 1 95.5 294 PRO A N 1
ATOM 2253 C CA . PRO A 1 294 ? 14.688 28.531 22.703 1 95.5 294 PRO A CA 1
ATOM 2254 C C . PRO A 1 294 ? 15.25 27.125 22.453 1 95.5 294 PRO A C 1
ATOM 2256 O O . PRO A 1 294 ? 14.719 26.141 22.969 1 95.5 294 PRO A O 1
ATOM 2259 N N . LYS A 1 295 ? 16.281 27.125 21.688 1 95.38 295 LYS A N 1
ATOM 2260 C CA . LYS A 1 295 ? 16.922 25.859 21.359 1 95.38 295 LYS A CA 1
ATOM 2261 C C . LYS A 1 295 ? 17.312 25.094 22.609 1 95.38 295 LYS A C 1
ATOM 2263 O O . LYS A 1 295 ? 17.219 23.859 22.656 1 95.38 295 LYS A O 1
ATOM 2268 N N . GLU A 1 296 ? 17.781 25.797 23.547 1 94.94 296 GLU A N 1
ATOM 2269 C CA . GLU A 1 296 ? 18.188 25.172 24.797 1 94.94 296 GLU A CA 1
ATOM 2270 C C . GLU A 1 296 ? 17.031 24.438 25.453 1 94.94 296 GLU A C 1
ATOM 2272 O O . GLU A 1 296 ? 17.219 23.359 26.031 1 94.94 296 GLU A O 1
ATOM 2277 N N . LEU A 1 297 ? 15.875 25.062 25.422 1 95.62 297 LEU A N 1
ATOM 2278 C CA . LEU A 1 297 ? 14.688 24.406 25.984 1 95.62 297 LEU A CA 1
ATOM 2279 C C . LEU A 1 297 ? 14.352 23.156 25.188 1 95.62 297 LEU A C 1
ATOM 2281 O O . LEU A 1 297 ? 14.062 22.109 25.781 1 95.62 297 LEU A O 1
ATOM 2285 N N . ALA A 1 298 ? 14.328 23.203 23.891 1 96.81 298 ALA A N 1
ATOM 2286 C CA . ALA A 1 298 ? 14.062 22.047 23.047 1 96.81 298 ALA A CA 1
ATOM 2287 C C . ALA A 1 298 ? 15.031 20.906 23.359 1 96.81 298 ALA A C 1
ATOM 2289 O O . ALA A 1 298 ? 14.617 19.75 23.5 1 96.81 298 ALA A O 1
ATOM 2290 N N . ASP A 1 299 ? 16.297 21.234 23.453 1 95.94 299 ASP A N 1
ATOM 2291 C CA . ASP A 1 299 ? 17.328 20.25 23.75 1 95.94 299 ASP A CA 1
ATOM 2292 C C . ASP A 1 299 ? 17.047 19.531 25.078 1 95.94 299 ASP A C 1
ATOM 2294 O O . ASP A 1 299 ? 17.203 18.312 25.172 1 95.94 299 ASP A O 1
ATOM 2298 N N . LYS A 1 300 ? 16.719 20.312 26.047 1 95.19 300 LYS A N 1
ATOM 2299 C CA . LYS A 1 300 ? 16.422 19.75 27.359 1 95.19 300 LYS A CA 1
ATOM 2300 C C . LYS A 1 300 ? 15.219 18.812 27.281 1 95.19 300 LYS A C 1
ATOM 2302 O O . LYS A 1 300 ? 15.203 17.766 27.938 1 95.19 300 LYS A O 1
ATOM 2307 N N . LEU A 1 301 ? 14.195 19.234 26.594 1 96.62 301 LEU A N 1
ATOM 2308 C CA . LEU A 1 301 ? 13.008 18.406 26.438 1 96.62 301 LEU A CA 1
ATOM 2309 C C . LEU A 1 301 ? 13.352 17.094 25.734 1 96.62 301 LEU A C 1
ATOM 2311 O O . LEU A 1 301 ? 12.852 16.031 26.125 1 96.62 301 LEU A O 1
ATOM 2315 N N . TYR A 1 302 ? 14.18 17.141 24.719 1 95.75 302 TYR A N 1
ATOM 2316 C CA . TYR A 1 302 ? 14.656 15.938 24.062 1 95.75 302 TYR A CA 1
ATOM 2317 C C . TYR A 1 302 ? 15.414 15.039 25.031 1 95.75 302 TYR A C 1
ATOM 2319 O O . TYR A 1 302 ? 15.227 13.82 25.031 1 95.75 302 TYR A O 1
ATOM 2327 N N . GLU A 1 303 ? 16.234 15.617 25.781 1 95.69 303 GLU A N 1
ATOM 2328 C CA . GLU A 1 303 ? 17 14.875 26.781 1 95.69 303 GLU A CA 1
ATOM 2329 C C . GLU A 1 303 ? 16.078 14.133 27.75 1 95.69 303 GLU A C 1
ATOM 2331 O O . GLU A 1 303 ? 16.438 13.055 28.234 1 95.69 303 GLU A O 1
ATOM 2336 N N . LYS A 1 304 ? 14.992 14.773 28.016 1 94.75 304 LYS A N 1
ATOM 2337 C CA . LYS A 1 304 ? 14.039 14.188 28.953 1 94.75 304 LYS A CA 1
ATOM 2338 C C . LYS A 1 304 ? 13.148 13.156 28.266 1 94.75 304 LYS A C 1
ATOM 2340 O O . LYS A 1 304 ? 12.234 12.609 28.891 1 94.75 304 LYS A O 1
ATOM 2345 N N . GLY A 1 305 ? 13.305 12.93 26.984 1 94.25 305 GLY A N 1
ATOM 2346 C CA . GLY A 1 305 ? 12.648 11.828 26.297 1 94.25 305 GLY A CA 1
ATOM 2347 C C . GLY A 1 305 ? 11.391 12.242 25.562 1 94.25 305 GLY A C 1
ATOM 2348 O O . GLY A 1 305 ? 10.602 11.398 25.141 1 94.25 305 GLY A O 1
ATOM 2349 N N . VAL A 1 306 ? 11.141 13.57 25.469 1 95.44 306 VAL A N 1
ATOM 2350 C CA . VAL A 1 306 ? 9.984 14.023 24.703 1 95.44 306 VAL A CA 1
ATOM 2351 C C . VAL A 1 306 ? 10.32 14.016 23.219 1 95.44 306 VAL A C 1
ATOM 2353 O O . VAL A 1 306 ? 11.398 14.453 22.812 1 95.44 306 VAL A O 1
ATOM 2356 N N . HIS A 1 307 ? 9.359 13.461 22.422 1 94.81 307 HIS A N 1
ATOM 2357 C CA . HIS A 1 307 ? 9.562 13.398 20.969 1 94.81 307 HIS A CA 1
ATOM 2358 C C . HIS A 1 307 ? 8.672 14.391 20.234 1 94.81 307 HIS A C 1
ATOM 2360 O O . HIS A 1 307 ? 7.449 14.375 20.422 1 94.81 307 HIS A O 1
ATOM 2366 N N . PHE A 1 308 ? 9.266 15.258 19.5 1 95.5 308 PHE A N 1
ATOM 2367 C CA . PHE A 1 308 ? 8.586 16.156 18.578 1 95.5 308 PHE A CA 1
ATOM 2368 C C . PHE A 1 308 ? 9.516 16.547 17.438 1 95.5 308 PHE A C 1
ATOM 2370 O O . PHE A 1 308 ? 10.648 16.078 17.359 1 95.5 308 PHE A O 1
ATOM 2377 N N . TYR A 1 309 ? 9.016 17.359 16.453 1 92.94 309 TYR A N 1
ATOM 2378 C CA . TYR A 1 309 ? 9.797 17.531 15.227 1 92.94 309 TYR A CA 1
ATOM 2379 C C . TYR A 1 309 ? 10.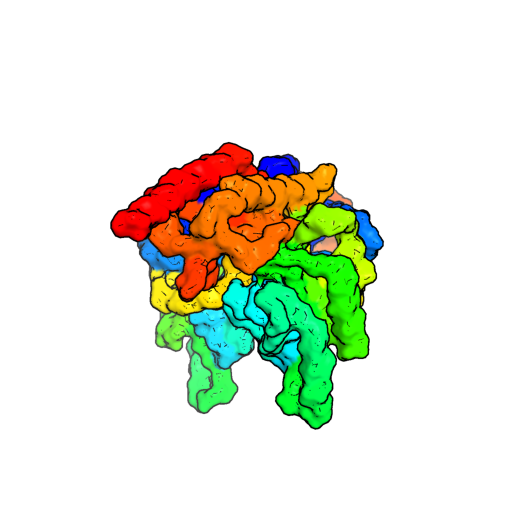328 18.953 15.117 1 92.94 309 TYR A C 1
ATOM 2381 O O . TYR A 1 309 ? 9.617 19.906 15.406 1 92.94 309 TYR A O 1
ATOM 2389 N N . ASP A 1 310 ? 11.641 19 14.672 1 93.44 310 ASP A N 1
ATOM 2390 C CA . ASP A 1 310 ? 12.195 20.25 14.18 1 93.44 310 ASP A CA 1
ATOM 2391 C C . ASP A 1 310 ? 11.555 20.656 12.859 1 93.44 310 ASP A C 1
ATOM 2393 O O . ASP A 1 310 ? 11.5 19.859 11.922 1 93.44 310 ASP A O 1
ATOM 2397 N N . TRP A 1 311 ? 11.039 21.812 12.82 1 91.62 311 TRP A N 1
ATOM 2398 C CA . TRP A 1 311 ? 10.391 22.25 11.586 1 91.62 311 TRP A CA 1
ATOM 2399 C C . TRP A 1 311 ? 11.273 23.234 10.828 1 91.62 311 TRP A C 1
ATOM 2401 O O . TRP A 1 311 ? 11.578 23.031 9.656 1 91.62 311 TRP A O 1
ATOM 2411 N N . ASP A 1 312 ? 11.688 24.312 11.422 1 91.06 312 ASP A N 1
ATOM 2412 C CA . ASP A 1 312 ? 12.633 25.297 10.898 1 91.06 312 ASP A CA 1
ATOM 2413 C C . ASP A 1 312 ? 13.594 25.766 12 1 91.06 312 ASP A C 1
ATOM 2415 O O . ASP A 1 312 ? 13.289 26.719 12.727 1 91.06 312 ASP A O 1
ATOM 2419 N N . LEU A 1 313 ? 14.734 25.234 12 1 90.56 313 LEU A N 1
ATOM 2420 C CA . LEU A 1 313 ? 15.672 25.453 13.094 1 90.56 313 LEU A CA 1
ATOM 2421 C C . LEU A 1 313 ? 16.266 26.859 13.016 1 90.56 313 LEU A C 1
ATOM 2423 O O . LEU A 1 313 ? 16.828 27.359 14.008 1 90.56 313 LEU A O 1
ATOM 2427 N N . SER A 1 314 ? 16.219 27.438 11.891 1 91.12 314 SER A N 1
ATOM 2428 C CA . SER A 1 314 ? 16.766 28.781 11.773 1 91.12 314 SER A CA 1
ATOM 2429 C C . SER A 1 314 ? 16.031 29.766 12.672 1 91.12 314 SER A C 1
ATOM 2431 O O . SER A 1 314 ? 16.594 30.766 13.117 1 91.12 314 SER A O 1
ATOM 2433 N N . ILE A 1 315 ? 14.797 29.453 13.023 1 92.94 315 ILE A N 1
ATOM 2434 C CA . ILE A 1 315 ? 14.023 30.328 13.898 1 92.94 315 ILE A CA 1
ATOM 2435 C C . ILE A 1 315 ? 13.562 29.547 15.125 1 92.94 315 ILE A C 1
ATOM 2437 O O . ILE A 1 315 ? 12.633 29.969 15.82 1 92.94 315 ILE A O 1
ATOM 2441 N N . SER A 1 316 ? 14.133 28.312 15.328 1 96.25 316 SER A N 1
ATOM 2442 C CA . SER A 1 316 ? 13.805 27.438 16.453 1 96.25 316 SER A CA 1
ATOM 2443 C C . SER A 1 316 ? 12.312 27.125 16.484 1 96.25 316 SER A C 1
ATOM 2445 O O . SER A 1 316 ? 11.664 27.266 17.531 1 96.25 316 SER A O 1
ATOM 2447 N N . LEU A 1 317 ? 11.781 26.844 15.32 1 96.12 317 LEU A N 1
ATOM 2448 C CA . LEU A 1 317 ? 10.383 26.453 15.141 1 96.12 317 LEU A CA 1
ATOM 2449 C C . LEU A 1 317 ? 10.227 24.938 15.227 1 96.12 317 LEU A C 1
ATOM 2451 O O . LEU A 1 317 ? 10.922 24.188 14.531 1 96.12 317 LEU A O 1
ATOM 2455 N N . TYR A 1 318 ? 9.367 24.516 16.141 1 97.44 318 TYR A N 1
ATOM 2456 C CA . TYR A 1 318 ? 9.07 23.109 16.344 1 97.44 318 TYR A CA 1
ATOM 2457 C C . TYR A 1 318 ? 7.59 22.812 16.125 1 97.44 318 TYR A C 1
ATOM 2459 O O . TYR A 1 318 ? 6.762 23.734 16.172 1 97.44 318 TYR A O 1
ATOM 2467 N N . ARG A 1 319 ? 7.285 21.609 15.773 1 97.44 319 ARG A N 1
ATOM 2468 C CA . ARG A 1 319 ? 5.902 21.172 15.625 1 97.44 319 ARG A CA 1
ATOM 2469 C C . ARG A 1 319 ? 5.539 20.141 16.688 1 97.44 319 ARG A C 1
ATOM 2471 O O . ARG A 1 319 ? 6.246 19.141 16.859 1 97.44 319 ARG A O 1
ATOM 2478 N N . TRP A 1 320 ? 4.527 20.438 17.422 1 97.88 320 TRP A N 1
ATOM 2479 C CA . TRP A 1 320 ? 3.916 19.5 18.359 1 97.88 320 TRP A CA 1
ATOM 2480 C C . TRP A 1 320 ? 2.588 18.984 17.812 1 97.88 320 TRP A C 1
ATOM 2482 O O . TRP A 1 320 ? 1.709 19.766 17.453 1 97.88 320 TRP A O 1
ATOM 2492 N N . VAL A 1 321 ? 2.461 17.656 17.781 1 98.12 321 VAL A N 1
ATOM 2493 C CA . VAL A 1 321 ? 1.247 17.062 17.219 1 98.12 321 VAL A CA 1
ATOM 2494 C C . VAL A 1 321 ? 0.572 16.188 18.281 1 98.12 321 VAL A C 1
ATOM 2496 O O . VAL A 1 321 ? 1.229 15.367 18.922 1 98.12 321 VAL A O 1
ATOM 2499 N N . THR A 1 322 ? -0.717 16.422 18.516 1 98.31 322 THR A N 1
ATOM 2500 C CA . THR A 1 322 ? -1.52 15.523 19.344 1 98.31 322 THR A CA 1
ATOM 2501 C C . THR A 1 322 ? -2.324 14.562 18.469 1 98.31 322 THR A C 1
ATOM 2503 O O . THR A 1 322 ? -2.613 14.867 17.312 1 98.31 322 THR A O 1
ATOM 2506 N N . SER A 1 323 ? -2.604 13.406 18.969 1 97.69 323 SER A N 1
ATOM 2507 C CA . SER A 1 323 ? -3.357 12.375 18.25 1 97.69 323 SER A CA 1
ATOM 2508 C C . SER A 1 323 ? -4.562 11.914 19.062 1 97.69 323 SER A C 1
ATOM 2510 O O . SER A 1 323 ? -4.785 12.391 20.188 1 97.69 323 SER A O 1
ATOM 2512 N N . TRP A 1 324 ? -5.316 10.977 18.438 1 97.06 324 TRP A N 1
ATOM 2513 C CA . TRP A 1 324 ? -6.473 10.414 19.125 1 97.06 324 TRP A CA 1
ATOM 2514 C C . TRP A 1 324 ? -6.051 9.734 20.422 1 97.06 324 TRP A C 1
ATOM 2516 O O . TRP A 1 324 ? -6.852 9.609 21.344 1 97.06 324 TRP A O 1
ATOM 2526 N N . GLN A 1 325 ? -4.793 9.422 20.516 1 96.19 325 GLN A N 1
ATOM 2527 C CA . GLN A 1 325 ? -4.285 8.617 21.609 1 96.19 325 GLN A CA 1
ATOM 2528 C C . GLN A 1 325 ? -3.686 9.5 22.703 1 96.19 325 GLN A C 1
ATOM 2530 O O . GLN A 1 325 ? -3.398 9.016 23.812 1 96.19 325 GLN A O 1
ATOM 2535 N N . THR A 1 326 ? -3.471 10.742 22.453 1 97.38 326 THR A N 1
ATOM 2536 C CA . THR A 1 326 ? -2.889 11.648 23.438 1 97.38 326 THR A CA 1
ATOM 2537 C C . THR A 1 326 ? -3.836 11.844 24.609 1 97.38 326 THR A C 1
ATOM 2539 O O . THR A 1 326 ? -5.004 12.195 24.422 1 97.38 326 THR A O 1
ATOM 2542 N N . THR A 1 327 ? -3.326 11.625 25.797 1 97.25 327 THR A N 1
ATOM 2543 C CA . THR A 1 327 ? -4.172 11.773 26.984 1 97.25 327 THR A CA 1
ATOM 2544 C C . THR A 1 327 ? -3.979 13.148 27.609 1 97.25 327 THR A C 1
ATOM 2546 O O . THR A 1 327 ? -2.988 13.836 27.328 1 97.25 327 THR A O 1
ATOM 2549 N N . GLU A 1 328 ? -4.977 13.492 28.453 1 98.12 328 GLU A N 1
ATOM 2550 C CA . GLU A 1 328 ? -4.824 14.719 29.219 1 98.12 328 GLU A CA 1
ATOM 2551 C C . GLU A 1 328 ? -3.562 14.688 30.078 1 98.12 328 GLU A C 1
ATOM 2553 O O . GLU A 1 328 ? -2.857 15.688 30.188 1 98.12 328 GLU A O 1
ATOM 2558 N N . GLN A 1 329 ? -3.295 13.531 30.594 1 97.88 329 GLN A N 1
ATOM 2559 C CA . GLN A 1 329 ? -2.107 13.375 31.438 1 97.88 329 GLN A CA 1
ATOM 2560 C C . GLN A 1 329 ? -0.833 13.578 30.625 1 97.88 329 GLN A C 1
ATOM 2562 O O . GLN A 1 329 ? 0.128 14.18 31.109 1 97.88 329 GLN A O 1
ATOM 2567 N N . ASP A 1 330 ? -0.787 13.031 29.391 1 96.75 330 ASP A N 1
ATOM 2568 C CA . ASP A 1 330 ? 0.354 13.266 28.516 1 96.75 330 ASP A CA 1
ATOM 2569 C C . ASP A 1 330 ? 0.611 14.758 28.344 1 96.75 330 ASP A C 1
ATOM 2571 O O . ASP A 1 330 ? 1.756 15.211 28.406 1 96.75 330 ASP A O 1
ATOM 2575 N N . VAL A 1 331 ? -0.461 15.492 28.125 1 98.12 331 VAL A N 1
ATOM 2576 C CA . VAL A 1 331 ? -0.367 16.922 27.875 1 98.12 331 VAL A CA 1
ATOM 2577 C C . VAL A 1 331 ? 0.089 17.656 29.141 1 98.12 331 VAL A C 1
ATOM 2579 O O . VAL A 1 331 ? 0.999 18.484 29.094 1 98.12 331 VAL A O 1
ATOM 2582 N N . ASP A 1 332 ? -0.515 17.312 30.25 1 98.06 332 ASP A N 1
ATOM 2583 C CA . ASP A 1 332 ? -0.178 17.984 31.5 1 98.06 332 ASP A CA 1
ATOM 2584 C C . ASP A 1 332 ? 1.277 17.719 31.891 1 98.06 332 ASP A C 1
ATOM 2586 O O . ASP A 1 332 ? 1.967 18.625 32.375 1 98.06 332 ASP A O 1
ATOM 2590 N N . ASP A 1 333 ? 1.714 16.516 31.703 1 97.75 333 ASP A N 1
ATOM 2591 C CA . ASP A 1 333 ? 3.105 16.172 31.984 1 97.75 333 ASP A CA 1
ATOM 2592 C C . ASP A 1 333 ? 4.055 16.969 31.078 1 97.75 333 ASP A C 1
ATOM 2594 O O . ASP A 1 333 ? 5.109 17.422 31.531 1 97.75 333 ASP A O 1
ATOM 2598 N N . PHE A 1 334 ? 3.709 17.078 29.875 1 97.62 334 PHE A N 1
ATOM 2599 C CA . PHE A 1 334 ? 4.531 17.828 28.938 1 97.62 334 PHE A CA 1
ATOM 2600 C C . PHE A 1 334 ? 4.594 19.297 29.312 1 97.62 334 PHE A C 1
ATOM 2602 O O . PHE A 1 334 ? 5.672 19.906 29.328 1 97.62 334 PHE A O 1
ATOM 2609 N N . VAL A 1 335 ? 3.459 19.859 29.609 1 97.56 335 VAL A N 1
ATOM 2610 C CA . VAL A 1 335 ? 3.379 21.266 30.016 1 97.56 335 VAL A CA 1
ATOM 2611 C C . VAL A 1 335 ? 4.227 21.484 31.266 1 97.56 335 VAL A C 1
ATOM 2613 O O . VAL A 1 335 ? 4.941 22.484 31.375 1 97.56 335 VAL A O 1
ATOM 2616 N N . ALA A 1 336 ? 4.148 20.578 32.188 1 97 336 ALA A N 1
ATOM 2617 C CA . ALA A 1 336 ? 4.93 20.672 33.438 1 97 336 ALA A CA 1
ATOM 2618 C C . ALA A 1 336 ? 6.426 20.688 33.125 1 97 336 ALA A C 1
ATOM 2620 O O . ALA A 1 336 ? 7.184 21.438 33.75 1 97 336 ALA A O 1
ATOM 2621 N N . LEU A 1 337 ? 6.852 19.844 32.25 1 96.44 337 LEU A N 1
ATOM 2622 C CA . LEU A 1 337 ? 8.25 19.797 31.844 1 96.44 337 LEU A CA 1
ATOM 2623 C C . LEU A 1 337 ? 8.688 21.109 31.219 1 96.44 337 LEU A C 1
ATOM 2625 O O . LEU A 1 337 ? 9.781 21.609 31.5 1 96.44 337 LEU A O 1
ATOM 2629 N N . ILE A 1 338 ? 7.859 21.641 30.359 1 96.75 338 ILE A N 1
ATOM 2630 C CA . ILE A 1 338 ? 8.164 22.906 29.703 1 96.75 338 ILE A CA 1
ATOM 2631 C C . ILE A 1 338 ? 8.312 24.016 30.734 1 96.75 338 ILE A C 1
ATOM 2633 O O . ILE A 1 338 ? 9.258 24.797 30.688 1 96.75 338 ILE A O 1
ATOM 2637 N N . LYS A 1 339 ? 7.406 24.062 31.656 1 95.56 339 LYS A N 1
ATOM 2638 C CA . LYS A 1 339 ? 7.449 25.078 32.688 1 95.56 339 LYS A CA 1
ATOM 2639 C C . LYS A 1 339 ? 8.711 24.953 33.562 1 95.56 339 LYS A C 1
ATOM 2641 O O . LYS A 1 339 ? 9.367 25.953 33.875 1 95.56 339 LYS A O 1
ATOM 2646 N N . THR A 1 340 ? 9.008 23.766 33.875 1 94.88 340 THR A N 1
ATOM 2647 C CA . THR A 1 340 ? 10.18 23.5 34.688 1 94.88 340 THR A CA 1
ATOM 2648 C C . THR A 1 340 ? 11.445 24 34 1 94.88 340 THR A C 1
ATOM 2650 O O . THR A 1 340 ? 12.25 24.719 34.625 1 94.88 340 THR A O 1
ATOM 2653 N N . TYR A 1 341 ? 11.602 23.734 32.75 1 93.62 341 TYR A N 1
ATOM 2654 C CA . TYR A 1 341 ? 12.875 24 32.094 1 93.62 341 TYR A CA 1
ATOM 2655 C C . TYR A 1 341 ? 12.883 25.359 31.438 1 93.62 341 TYR A C 1
ATOM 2657 O O . TYR A 1 341 ? 13.945 25.875 31.062 1 93.62 341 TYR A O 1
ATOM 2665 N N . SER A 1 342 ? 11.719 25.953 31.203 1 90.88 342 SER A N 1
ATOM 2666 C CA . SER A 1 342 ? 11.664 27.344 30.766 1 90.88 342 SER A CA 1
ATOM 2667 C C . SER A 1 342 ? 12.109 28.281 31.875 1 90.88 342 SER A C 1
ATOM 2669 O O . SER A 1 342 ? 12.719 29.328 31.594 1 90.88 342 SER A O 1
ATOM 2671 N N . ASN A 1 343 ? 11.812 28.047 33.031 1 83 343 ASN A N 1
ATOM 2672 C CA . ASN A 1 343 ? 12.219 28.844 34.188 1 83 343 ASN A CA 1
ATOM 2673 C C . ASN A 1 343 ? 13.719 28.766 34.438 1 83 343 ASN A C 1
ATOM 2675 O O . ASN A 1 343 ? 14.344 29.734 34.875 1 83 343 ASN A O 1
ATOM 2679 N N . PHE A 1 344 ? 14.219 27.641 34.094 1 74.44 344 PHE A N 1
ATOM 2680 C CA . PHE A 1 344 ? 15.648 27.453 34.281 1 74.44 344 PHE A CA 1
ATOM 2681 C C . PHE A 1 344 ? 16.453 28.266 33.281 1 74.44 344 PHE A C 1
ATOM 2683 O O . PHE A 1 344 ? 17.469 28.859 33.625 1 74.44 344 PHE A O 1
ATOM 2690 N N . ILE A 1 345 ? 16.047 28.328 32.094 1 72.69 345 ILE A N 1
ATOM 2691 C CA . ILE A 1 345 ? 16.75 29.047 31.031 1 72.69 345 ILE A CA 1
ATOM 2692 C C . ILE A 1 345 ? 16.609 30.547 31.266 1 72.69 345 ILE A C 1
ATOM 2694 O O . ILE A 1 345 ? 17.578 31.297 31.078 1 72.69 345 ILE A O 1
ATOM 2698 N N . ASN A 1 346 ? 15.469 31.078 31.609 1 64.81 346 ASN A N 1
ATOM 2699 C CA . ASN A 1 346 ? 15.289 32.5 31.906 1 64.81 346 ASN A CA 1
ATOM 2700 C C . ASN A 1 346 ? 16.141 32.906 33.094 1 64.81 346 ASN A C 1
ATOM 2702 O O . ASN A 1 346 ? 16.609 34.062 33.156 1 64.81 346 ASN A O 1
ATOM 2706 N N . LYS A 1 347 ? 16.281 32 34 1 62.47 347 LYS A N 1
ATOM 2707 C CA . LYS A 1 347 ? 17.109 32.312 35.156 1 62.47 347 LYS A CA 1
ATOM 2708 C C . LYS A 1 347 ? 18.594 32.406 34.781 1 62.47 347 LYS A C 1
ATOM 2710 O O . LYS A 1 347 ? 19.344 33.188 35.344 1 62.47 347 LYS A O 1
ATOM 2715 N N . ASP A 1 348 ? 18.906 31.578 33.812 1 52.5 348 ASP A N 1
ATOM 2716 C CA . ASP A 1 348 ? 20.312 31.594 33.406 1 52.5 348 ASP A CA 1
ATOM 2717 C C . ASP A 1 348 ? 20.625 32.812 32.562 1 52.5 348 ASP A C 1
ATOM 2719 O O . ASP A 1 348 ? 21.75 33.312 32.562 1 52.5 348 ASP A O 1
ATOM 2723 N N . ILE A 1 349 ? 19.672 33.312 31.844 1 50.03 349 ILE A N 1
ATOM 2724 C CA . ILE A 1 349 ? 19.875 34.562 31.078 1 50.03 349 ILE A CA 1
ATOM 2725 C C . ILE A 1 349 ? 19.875 35.75 32 1 50.03 349 ILE A C 1
ATOM 2727 O O . ILE A 1 349 ? 20.547 36.75 31.766 1 50.03 349 ILE A O 1
ATOM 2731 N N . SER A 1 350 ? 19.047 35.812 33.031 1 43.56 350 SER A N 1
ATOM 2732 C CA . SER A 1 350 ? 19 36.906 34 1 43.56 350 SER A CA 1
ATOM 2733 C C . SER A 1 350 ? 20.203 36.875 34.938 1 43.56 350 SER A C 1
ATOM 2735 O O . SER A 1 350 ? 20.422 37.781 35.719 1 43.56 350 SER A O 1
ATOM 2737 N N . ARG A 1 351 ? 20.969 35.844 34.844 1 42.22 351 ARG A N 1
ATOM 2738 C CA . ARG A 1 351 ? 22.188 35.875 35.625 1 42.22 351 ARG A CA 1
ATOM 2739 C C . ARG A 1 351 ? 23.375 36.312 34.75 1 42.22 351 ARG A C 1
ATOM 2741 O O . ARG A 1 351 ? 23.516 35.906 33.625 1 42.22 351 ARG A O 1
ATOM 2748 N N . MET B 1 1 ? -18.078 -22.984 -1.241 1 91.38 1 MET B N 1
ATOM 2749 C CA . MET B 1 1 ? -16.688 -23.422 -1.337 1 91.38 1 MET B CA 1
ATOM 2750 C C . MET B 1 1 ? -15.891 -22.5 -2.273 1 91.38 1 MET B C 1
ATOM 2752 O O . MET B 1 1 ? -16.375 -22.156 -3.352 1 91.38 1 MET B O 1
ATOM 2756 N N . ASN B 1 2 ? -14.781 -22.062 -1.794 1 93.94 2 ASN B N 1
ATOM 2757 C CA . ASN B 1 2 ? -14.016 -21.094 -2.57 1 93.94 2 ASN B CA 1
ATOM 2758 C C . ASN B 1 2 ? -12.609 -21.594 -2.869 1 93.94 2 ASN B C 1
ATOM 2760 O O . ASN B 1 2 ? -11.781 -21.719 -1.962 1 93.94 2 ASN B O 1
ATOM 2764 N N . PHE B 1 3 ? -12.391 -21.875 -4.156 1 96.56 3 PHE B N 1
ATOM 2765 C CA . PHE B 1 3 ? -11.102 -22.344 -4.641 1 96.56 3 PHE B CA 1
ATOM 2766 C C . PHE B 1 3 ? -10.523 -21.391 -5.68 1 96.56 3 PHE B C 1
ATOM 2768 O O . PHE B 1 3 ? -9.758 -21.797 -6.551 1 96.56 3 PHE B O 1
ATOM 2775 N N . ALA B 1 4 ? -10.945 -20.094 -5.598 1 94 4 ALA B N 1
ATOM 2776 C CA . ALA B 1 4 ? -10.625 -19.125 -6.637 1 94 4 ALA B CA 1
ATOM 2777 C C . ALA B 1 4 ? -9.172 -18.656 -6.527 1 94 4 ALA B C 1
ATOM 2779 O O . ALA B 1 4 ? -8.5 -18.469 -7.543 1 94 4 ALA B O 1
ATOM 2780 N N . SER B 1 5 ? -8.758 -18.375 -5.293 1 93.5 5 SER B N 1
ATOM 2781 C CA . SER B 1 5 ? -7.426 -17.828 -5.043 1 93.5 5 SER B CA 1
ATOM 2782 C C . SER B 1 5 ? -7.051 -17.938 -3.57 1 93.5 5 SER B C 1
ATOM 2784 O O . SER B 1 5 ? -7.922 -18.125 -2.715 1 93.5 5 SER B O 1
ATOM 2786 N N . ASP B 1 6 ? -5.758 -17.781 -3.318 1 93.81 6 ASP B N 1
ATOM 2787 C CA . ASP B 1 6 ? -5.316 -17.703 -1.929 1 93.81 6 ASP B CA 1
ATOM 2788 C C . ASP B 1 6 ? -5.75 -16.375 -1.3 1 93.81 6 ASP B C 1
ATOM 2790 O O . ASP B 1 6 ? -5.867 -16.281 -0.077 1 93.81 6 ASP B O 1
ATOM 2794 N N . ASN B 1 7 ? -6.023 -15.414 -2.086 1 91.38 7 ASN B N 1
ATOM 2795 C CA . ASN B 1 7 ? -6.348 -14.07 -1.617 1 91.38 7 ASN B CA 1
ATOM 2796 C C . ASN B 1 7 ? -7.734 -14.023 -0.977 1 91.38 7 ASN B C 1
ATOM 2798 O O . ASN B 1 7 ? -8.078 -13.047 -0.3 1 91.38 7 ASN B O 1
ATOM 2802 N N . VAL B 1 8 ? -8.5 -15.047 -1.1 1 92.44 8 VAL B N 1
ATOM 2803 C CA . VAL B 1 8 ? -9.867 -15.039 -0.577 1 92.44 8 VAL B CA 1
ATOM 2804 C C . VAL B 1 8 ? -9.852 -15.367 0.913 1 92.44 8 VAL B C 1
ATOM 2806 O O . VAL B 1 8 ? -10.852 -15.195 1.605 1 92.44 8 VAL B O 1
ATOM 2809 N N . SER B 1 9 ? -8.727 -15.82 1.374 1 93.19 9 SER B N 1
ATOM 2810 C CA . SER B 1 9 ? -8.609 -16.328 2.738 1 93.19 9 SER B CA 1
ATOM 2811 C C . SER B 1 9 ? -8.547 -15.18 3.744 1 93.19 9 SER B C 1
ATOM 2813 O O . SER B 1 9 ? -8.25 -14.039 3.381 1 93.19 9 SER B O 1
ATOM 2815 N N . ALA B 1 10 ? -8.812 -15.461 4.977 1 95.12 10 ALA B N 1
ATOM 2816 C CA . ALA B 1 10 ? -8.688 -14.547 6.105 1 95.12 10 ALA B CA 1
ATOM 2817 C C . ALA B 1 10 ? -7.23 -14.375 6.523 1 95.12 10 ALA B C 1
ATOM 2819 O O . ALA B 1 10 ? -6.336 -15 5.945 1 95.12 10 ALA B O 1
ATOM 2820 N N . ILE B 1 11 ? -7.055 -13.438 7.461 1 96.88 11 ILE B N 1
ATOM 2821 C CA . ILE B 1 11 ? -5.77 -13.344 8.141 1 96.88 11 ILE B CA 1
ATOM 2822 C C . ILE B 1 11 ? -5.613 -14.508 9.125 1 96.88 11 ILE B C 1
ATOM 2824 O O . ILE B 1 11 ? -6.539 -14.82 9.875 1 96.88 11 ILE B O 1
ATOM 2828 N N . HIS B 1 12 ? -4.465 -15.133 9.039 1 97.88 12 HIS B N 1
ATOM 2829 C CA . HIS B 1 12 ? -4.273 -16.203 10.023 1 97.88 12 HIS B CA 1
ATOM 2830 C C . HIS B 1 12 ? -4.406 -15.664 11.445 1 97.88 12 HIS B C 1
ATOM 2832 O O . HIS B 1 12 ? -3.869 -14.602 11.766 1 97.88 12 HIS B O 1
ATOM 2838 N N . PRO B 1 13 ? -5.008 -16.438 12.344 1 97.38 13 PRO B N 1
ATOM 2839 C CA . PRO B 1 13 ? -5.289 -15.961 13.695 1 97.38 13 PRO B CA 1
ATOM 2840 C C . PRO B 1 13 ? -4.023 -15.594 14.469 1 97.38 13 PRO B C 1
ATOM 2842 O O . PRO B 1 13 ? -4 -14.586 15.188 1 97.38 13 PRO B O 1
ATOM 2845 N N . LYS B 1 14 ? -2.982 -16.344 14.367 1 97.75 14 LYS B N 1
ATOM 2846 C CA . LYS B 1 14 ? -1.746 -16.047 15.086 1 97.75 14 LYS B CA 1
ATOM 2847 C C . LYS B 1 14 ? -1.143 -14.727 14.625 1 97.75 14 LYS B C 1
ATOM 2849 O O . LYS B 1 14 ? -0.528 -14.008 15.414 1 97.75 14 LYS B O 1
ATOM 2854 N N . ILE B 1 15 ? -1.269 -14.453 13.352 1 97.75 15 ILE B N 1
ATOM 2855 C CA . ILE B 1 15 ? -0.767 -13.195 12.805 1 97.75 15 ILE B CA 1
ATOM 2856 C C . ILE B 1 15 ? -1.623 -12.039 13.312 1 97.75 15 ILE B C 1
ATOM 2858 O O . ILE B 1 15 ? -1.094 -11.016 13.766 1 97.75 15 ILE B O 1
ATOM 2862 N N . LEU B 1 16 ? -2.939 -12.203 13.227 1 97.5 16 LEU B N 1
ATOM 2863 C CA . LEU B 1 16 ? -3.844 -11.172 13.719 1 97.5 16 LEU B CA 1
ATOM 2864 C C . LEU B 1 16 ? -3.643 -10.938 15.211 1 97.5 16 LEU B C 1
ATOM 2866 O O . LEU B 1 16 ? -3.672 -9.797 15.68 1 97.5 16 LEU B O 1
ATOM 2870 N N . GLU B 1 17 ? -3.432 -11.977 15.93 1 97.38 17 GLU B N 1
ATOM 2871 C CA . GLU B 1 17 ? -3.174 -11.883 17.359 1 97.38 17 GLU B CA 1
ATOM 2872 C C . GLU B 1 17 ? -1.919 -11.07 17.656 1 97.38 17 GLU B C 1
ATOM 2874 O O . GLU B 1 17 ? -1.881 -10.297 18.609 1 97.38 17 GLU B O 1
ATOM 2879 N N . ALA B 1 18 ? -0.912 -11.25 16.906 1 96.94 18 ALA B N 1
ATOM 2880 C CA . ALA B 1 18 ? 0.325 -10.5 17.078 1 96.94 18 ALA B CA 1
ATOM 2881 C C . ALA B 1 18 ? 0.085 -9 16.906 1 96.94 18 ALA B C 1
ATOM 2883 O O . ALA B 1 18 ? 0.642 -8.18 17.641 1 96.94 18 ALA B O 1
ATOM 2884 N N . ILE B 1 19 ? -0.715 -8.648 15.93 1 95.81 19 ILE B N 1
ATOM 2885 C CA . ILE B 1 19 ? -1.044 -7.25 15.68 1 95.81 19 ILE B CA 1
ATOM 2886 C C . ILE B 1 19 ? -1.847 -6.691 16.844 1 95.81 19 ILE B C 1
ATOM 2888 O O . ILE B 1 19 ? -1.558 -5.598 17.344 1 95.81 19 ILE B O 1
ATOM 2892 N N . VAL B 1 20 ? -2.797 -7.477 17.312 1 96.56 20 VAL B N 1
ATOM 2893 C CA . VAL B 1 20 ? -3.646 -7.059 18.422 1 96.56 20 VAL B CA 1
ATOM 2894 C C . VAL B 1 20 ? -2.797 -6.852 19.672 1 96.56 20 VAL B C 1
ATOM 2896 O O . VAL B 1 20 ? -2.92 -5.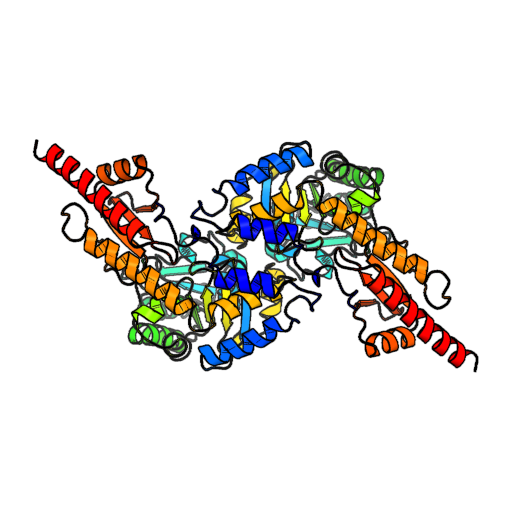828 20.344 1 96.56 20 VAL B O 1
ATOM 2899 N N . GLU B 1 21 ? -1.923 -7.77 19.906 1 95.5 21 GLU B N 1
ATOM 2900 C CA . GLU B 1 21 ? -1.089 -7.719 21.094 1 95.5 21 GLU B CA 1
ATOM 2901 C C . GLU B 1 21 ? -0.103 -6.555 21.031 1 95.5 21 GLU B C 1
ATOM 2903 O O . GLU B 1 21 ? 0.222 -5.953 22.062 1 95.5 21 GLU B O 1
ATOM 2908 N N . GLY B 1 22 ? 0.351 -6.262 19.844 1 94.44 22 GLY B N 1
ATOM 2909 C CA . GLY B 1 22 ? 1.332 -5.199 19.688 1 94.44 22 GLY B CA 1
ATOM 2910 C C . GLY B 1 22 ? 0.707 -3.822 19.578 1 94.44 22 GLY B C 1
ATOM 2911 O O . GLY B 1 22 ? 1.408 -2.811 19.641 1 94.44 22 GLY B O 1
ATOM 2912 N N . ASN B 1 23 ? -0.577 -3.811 19.453 1 94.88 23 ASN B N 1
ATOM 2913 C CA . ASN B 1 23 ? -1.305 -2.561 19.266 1 94.88 23 ASN B CA 1
ATOM 2914 C C . ASN B 1 23 ? -1.406 -1.77 20.562 1 94.88 23 ASN B C 1
ATOM 2916 O O . ASN B 1 23 ? -2.502 -1.57 21.094 1 94.88 23 ASN B O 1
ATOM 2920 N N . LYS B 1 24 ? -0.256 -1.277 21.016 1 90.25 24 LYS B N 1
ATOM 2921 C CA . LYS B 1 24 ? -0.196 -0.541 22.281 1 90.25 24 LYS B CA 1
ATOM 2922 C C . LYS B 1 24 ? 0.783 0.626 22.188 1 90.25 24 LYS B C 1
ATOM 2924 O O . LYS B 1 24 ? 1.838 0.511 21.562 1 90.25 24 LYS B O 1
ATOM 2929 N N . GLY B 1 25 ? 0.395 1.697 22.859 1 89 25 GLY B N 1
ATOM 2930 C CA . GLY B 1 25 ? 1.305 2.822 23 1 89 25 GLY B CA 1
ATOM 2931 C C . GLY B 1 25 ? 1.674 3.467 21.688 1 89 25 GLY B C 1
ATOM 2932 O O . GLY B 1 25 ? 0.909 3.4 20.719 1 89 25 GLY B O 1
ATOM 2933 N N . THR B 1 26 ? 2.738 4.254 21.781 1 88.31 26 THR B N 1
ATOM 2934 C CA . THR B 1 26 ? 3.273 4.93 20.609 1 88.31 26 THR B CA 1
ATOM 2935 C C . THR B 1 26 ? 4.617 4.328 20.203 1 88.31 26 THR B C 1
ATOM 2937 O O . THR B 1 26 ? 5.285 3.689 21.016 1 88.31 26 THR B O 1
ATOM 2940 N N . ASP B 1 27 ? 4.93 4.387 18.953 1 88.19 27 ASP B N 1
ATOM 2941 C CA . ASP B 1 27 ? 6.242 4.012 18.438 1 88.19 27 ASP B CA 1
ATOM 2942 C C . ASP B 1 27 ? 6.633 4.891 17.25 1 88.19 27 ASP B C 1
ATOM 2944 O O . ASP B 1 27 ? 5.773 5.516 16.625 1 88.19 27 ASP B O 1
ATOM 2948 N N . ASN B 1 28 ? 7.922 4.957 16.984 1 85.62 28 ASN B N 1
ATOM 2949 C CA . ASN B 1 28 ? 8.391 5.77 15.867 1 85.62 28 ASN B CA 1
ATOM 2950 C C . ASN B 1 28 ? 7.824 5.27 14.547 1 85.62 28 ASN B C 1
ATOM 2952 O O . ASN B 1 28 ? 7.648 4.066 14.352 1 85.62 28 ASN B O 1
ATOM 2956 N N . SER B 1 29 ? 7.66 6.207 13.648 1 87 29 SER B N 1
ATOM 2957 C CA . SER B 1 29 ? 7.016 5.906 12.375 1 87 29 SER B CA 1
ATOM 2958 C C . SER B 1 29 ? 8.047 5.621 11.289 1 87 29 SER B C 1
ATOM 2960 O O . SER B 1 29 ? 9.25 5.781 11.516 1 87 29 SER B O 1
ATOM 2962 N N . TYR B 1 30 ? 7.562 5.074 10.172 1 86.88 30 TYR B N 1
ATOM 2963 C CA . TYR B 1 30 ? 8.305 4.926 8.922 1 86.88 30 TYR B CA 1
ATOM 2964 C C . TYR B 1 30 ? 9.5 3.998 9.102 1 86.88 30 TYR B C 1
ATOM 2966 O O . TYR B 1 30 ? 10.586 4.273 8.586 1 86.88 30 TYR B O 1
ATOM 2974 N N . GLY B 1 31 ? 9.367 3.037 9.922 1 83.81 31 GLY B N 1
ATOM 2975 C CA . GLY B 1 31 ? 10.359 1.982 10.039 1 83.81 31 GLY B CA 1
ATOM 2976 C C . GLY B 1 31 ? 11.289 2.17 11.227 1 83.81 31 GLY B C 1
ATOM 2977 O O . GLY B 1 31 ? 12.164 1.334 11.477 1 83.81 31 GLY B O 1
ATOM 2978 N N . GLY B 1 32 ? 11.094 3.254 11.953 1 83.94 32 GLY B N 1
ATOM 2979 C CA . GLY B 1 32 ? 11.945 3.52 13.102 1 83.94 32 GLY B CA 1
ATOM 2980 C C . GLY B 1 32 ? 11.508 2.779 14.352 1 83.94 32 GLY B C 1
ATOM 2981 O O . GLY B 1 32 ? 12.008 3.049 15.445 1 83.94 32 GLY B O 1
ATOM 2982 N N . ASP B 1 33 ? 10.688 1.833 14.258 1 89 33 ASP B N 1
ATOM 2983 C CA . ASP B 1 33 ? 10.094 1.139 15.398 1 89 33 ASP B CA 1
ATOM 2984 C C . ASP B 1 33 ? 10.867 -0.138 15.727 1 89 33 ASP B C 1
ATOM 2986 O O . ASP B 1 33 ? 11.633 -0.637 14.898 1 89 33 ASP B O 1
ATOM 2990 N N . SER B 1 34 ? 10.586 -0.654 16.844 1 90.31 34 SER B N 1
ATOM 2991 C CA . SER B 1 34 ? 11.312 -1.805 17.359 1 90.31 34 SER B CA 1
ATOM 2992 C C . SER B 1 34 ? 10.969 -3.074 16.578 1 90.31 34 SER B C 1
ATOM 2994 O O . SER B 1 34 ? 11.812 -3.947 16.406 1 90.31 34 SER B O 1
ATOM 2996 N N . SER B 1 35 ? 9.805 -3.186 16.125 1 93.31 35 SER B N 1
ATOM 2997 C CA . SER B 1 35 ? 9.406 -4.375 15.383 1 93.31 35 SER B CA 1
ATOM 2998 C C . SER B 1 35 ? 10.133 -4.461 14.047 1 93.31 35 SER B C 1
ATOM 3000 O O . SER B 1 35 ? 10.523 -5.547 13.617 1 93.31 35 SER B O 1
ATOM 3002 N N . THR B 1 36 ? 10.289 -3.355 13.445 1 93.06 36 THR B N 1
ATOM 3003 C CA . THR B 1 36 ? 11.016 -3.307 12.188 1 93.06 36 THR B CA 1
ATOM 3004 C C . THR B 1 36 ? 12.469 -3.725 12.383 1 93.06 36 THR B C 1
ATOM 3006 O O . THR B 1 36 ? 13.031 -4.453 11.562 1 93.06 36 THR B O 1
ATOM 3009 N N . ALA B 1 37 ? 13.031 -3.279 13.414 1 93.44 37 ALA B N 1
ATOM 3010 C CA . ALA B 1 37 ? 14.406 -3.67 13.734 1 93.44 37 ALA B CA 1
ATOM 3011 C C . ALA B 1 37 ? 14.5 -5.168 14.016 1 93.44 37 ALA B C 1
ATOM 3013 O O . ALA B 1 37 ? 15.414 -5.84 13.539 1 93.44 37 ALA B O 1
ATOM 3014 N N . ALA B 1 38 ? 13.609 -5.688 14.781 1 95.81 38 ALA B N 1
ATOM 3015 C CA . ALA B 1 38 ? 13.578 -7.109 15.109 1 95.81 38 ALA B CA 1
ATOM 3016 C C . ALA B 1 38 ? 13.391 -7.961 13.852 1 95.81 38 ALA B C 1
ATOM 3018 O O . ALA B 1 38 ? 13.945 -9.055 13.742 1 95.81 38 ALA B O 1
ATOM 3019 N N . LEU B 1 39 ? 12.641 -7.457 12.977 1 97.12 39 LEU B N 1
ATOM 3020 C CA . LEU B 1 39 ? 12.383 -8.195 11.742 1 97.12 39 LEU B CA 1
ATOM 3021 C C . LEU B 1 39 ? 13.656 -8.328 10.914 1 97.12 39 LEU B C 1
ATOM 3023 O O . LEU B 1 39 ? 13.898 -9.375 10.312 1 97.12 39 LEU B O 1
ATOM 3027 N N . LYS B 1 40 ? 14.414 -7.27 10.828 1 96 40 LYS B N 1
ATOM 3028 C CA . LYS B 1 40 ? 15.68 -7.332 10.094 1 96 40 LYS B CA 1
ATOM 3029 C C . LYS B 1 40 ? 16.547 -8.477 10.602 1 96 40 LYS B C 1
ATOM 3031 O O . LYS B 1 40 ? 17.078 -9.266 9.805 1 96 40 LYS B O 1
ATOM 3036 N N . ASP B 1 41 ? 16.672 -8.594 11.875 1 97.25 41 ASP B N 1
ATOM 3037 C CA . ASP B 1 41 ? 17.469 -9.648 12.477 1 97.25 41 ASP B CA 1
ATOM 3038 C C . ASP B 1 41 ? 16.891 -11.023 12.172 1 97.25 41 ASP B C 1
ATOM 3040 O O . ASP B 1 41 ? 17.625 -11.961 11.859 1 97.25 41 ASP B O 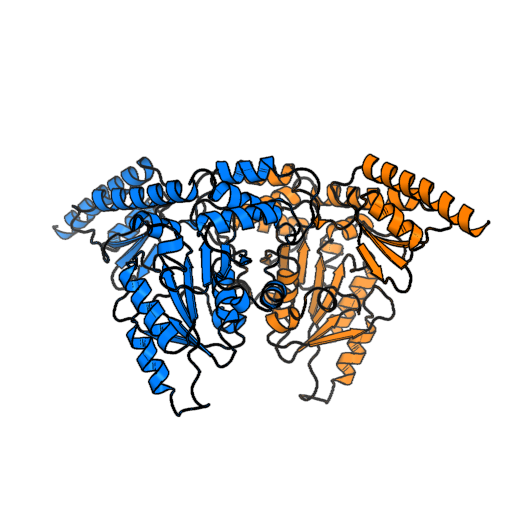1
ATOM 3044 N N . ARG B 1 42 ? 15.625 -11.125 12.289 1 97.88 42 ARG B N 1
ATOM 3045 C CA . ARG B 1 42 ? 14.961 -12.398 12.031 1 97.88 42 ARG B CA 1
ATOM 3046 C C . ARG B 1 42 ? 15.148 -12.828 10.578 1 97.88 42 ARG B C 1
ATOM 3048 O O . ARG B 1 42 ? 15.367 -14.008 10.297 1 97.88 42 ARG B O 1
ATOM 3055 N N . LEU B 1 43 ? 15.07 -11.898 9.656 1 98.31 43 LEU B N 1
ATOM 3056 C CA . LEU B 1 43 ? 15.25 -12.203 8.242 1 98.31 43 LEU B CA 1
ATOM 3057 C C . LEU B 1 43 ? 16.672 -12.664 7.957 1 98.31 43 LEU B C 1
ATOM 3059 O O . LEU B 1 43 ? 16.891 -13.57 7.152 1 98.31 43 LEU B O 1
ATOM 3063 N N . LYS B 1 44 ? 17.641 -12.039 8.57 1 98.06 44 LYS B N 1
ATOM 3064 C CA . LYS B 1 44 ? 19.031 -12.469 8.414 1 98.06 44 LYS B CA 1
ATOM 3065 C C . LYS B 1 44 ? 19.203 -13.914 8.859 1 98.06 44 LYS B C 1
ATOM 3067 O O . LYS B 1 44 ? 19.938 -14.68 8.227 1 98.06 44 LYS B O 1
ATOM 3072 N N . GLU B 1 45 ? 18.531 -14.25 9.891 1 98.25 45 GLU B N 1
ATOM 3073 C CA . GLU B 1 45 ? 18.578 -15.625 10.383 1 98.25 45 GLU B CA 1
ATOM 3074 C C . GLU B 1 45 ? 17.922 -16.578 9.391 1 98.25 45 GLU B C 1
ATOM 3076 O O . GLU B 1 45 ? 18.5 -17.625 9.055 1 98.25 45 GLU B O 1
ATOM 3081 N N . VAL B 1 46 ? 16.812 -16.234 8.922 1 98.25 46 VAL B N 1
ATOM 3082 C CA . VAL B 1 46 ? 16 -17.094 8.047 1 98.25 46 VAL B CA 1
ATOM 3083 C C . VAL B 1 46 ? 16.75 -17.344 6.742 1 98.25 46 VAL B C 1
ATOM 3085 O O . VAL B 1 46 ? 16.766 -18.469 6.234 1 98.25 46 VAL B O 1
ATOM 3088 N N . PHE B 1 47 ? 17.391 -16.312 6.23 1 98.56 47 PHE B N 1
ATOM 3089 C CA . PHE B 1 47 ? 18.031 -16.406 4.922 1 98.56 47 PHE B CA 1
ATOM 3090 C C . PHE B 1 47 ? 19.531 -16.688 5.07 1 98.56 47 PHE B C 1
ATOM 3092 O O . PHE B 1 47 ? 20.219 -16.906 4.078 1 98.56 47 PHE B O 1
ATOM 3099 N N . GLU B 1 48 ? 20 -16.641 6.316 1 98.38 48 GLU B N 1
ATOM 3100 C CA . GLU B 1 48 ? 21.391 -16.922 6.605 1 98.38 48 GLU B CA 1
ATOM 3101 C C . GLU B 1 48 ? 22.328 -15.992 5.832 1 98.38 48 GLU B C 1
ATOM 3103 O O . GLU B 1 48 ? 23.312 -16.438 5.258 1 98.38 48 GLU B O 1
ATOM 3108 N N . HIS B 1 49 ? 21.953 -14.766 5.852 1 97.81 49 HIS B N 1
ATOM 3109 C CA . HIS B 1 49 ? 22.672 -13.797 5.035 1 97.81 49 HIS B CA 1
ATOM 3110 C C . HIS B 1 49 ? 22.328 -12.367 5.449 1 97.81 49 HIS B C 1
ATOM 3112 O O . HIS B 1 49 ? 21.219 -12.102 5.91 1 97.81 49 HIS B O 1
ATOM 3118 N N . ASP B 1 50 ? 23.312 -11.484 5.375 1 97.12 50 ASP B N 1
ATOM 3119 C CA . ASP B 1 50 ? 22.969 -10.07 5.488 1 97.12 50 ASP B CA 1
ATOM 3120 C C . ASP B 1 50 ? 22.094 -9.617 4.332 1 97.12 50 ASP B C 1
ATOM 3122 O O . ASP B 1 50 ? 22.219 -10.109 3.209 1 97.12 50 ASP B O 1
ATOM 3126 N N . LEU B 1 51 ? 21.172 -8.758 4.637 1 97.81 51 LEU B N 1
ATOM 3127 C CA . LEU B 1 51 ? 20.219 -8.312 3.625 1 97.81 51 LEU B CA 1
ATOM 3128 C C . LEU B 1 51 ? 19.641 -6.953 3.992 1 97.81 51 LEU B C 1
ATOM 3130 O O . LEU B 1 51 ? 19.797 -6.488 5.121 1 97.81 51 LEU B O 1
ATOM 3134 N N . VAL B 1 52 ? 19.109 -6.281 2.971 1 97.25 52 VAL B N 1
ATOM 3135 C CA . VAL B 1 52 ? 18.297 -5.082 3.111 1 97.25 52 VAL B CA 1
ATOM 3136 C C . VAL B 1 52 ? 16.875 -5.371 2.635 1 97.25 52 VAL B C 1
ATOM 3138 O O . VAL B 1 52 ? 16.672 -6.051 1.625 1 97.25 52 VAL B O 1
ATOM 3141 N N . TYR B 1 53 ? 15.938 -4.922 3.465 1 97.62 53 TYR B N 1
ATOM 3142 C CA . TYR B 1 53 ? 14.586 -5.191 2.996 1 97.62 53 TYR B CA 1
ATOM 3143 C C . TYR B 1 53 ? 13.734 -3.928 3.033 1 97.62 53 TYR B C 1
ATOM 3145 O O . TYR B 1 53 ? 14.07 -2.965 3.727 1 97.62 53 TYR B O 1
ATOM 3153 N N . TYR B 1 54 ? 12.672 -3.922 2.221 1 97.12 54 TYR B N 1
ATOM 3154 C CA . TYR B 1 54 ? 11.617 -2.912 2.182 1 97.12 54 TYR B CA 1
ATOM 3155 C C . TYR B 1 54 ? 10.242 -3.561 2.141 1 97.12 54 TYR B C 1
ATOM 3157 O O . TYR B 1 54 ? 10.094 -4.688 1.663 1 97.12 54 TYR B O 1
ATOM 3165 N N . PHE B 1 55 ? 9.289 -2.846 2.678 1 95.75 55 PHE B N 1
ATOM 3166 C CA . PHE B 1 55 ? 7.902 -3.303 2.631 1 95.75 55 PHE B CA 1
ATOM 3167 C C . PHE B 1 55 ? 7.184 -2.732 1.413 1 95.75 55 PHE B C 1
ATOM 3169 O O . PHE B 1 55 ? 7.418 -1.585 1.03 1 95.75 55 PHE B O 1
ATOM 3176 N N . ALA B 1 56 ? 6.363 -3.551 0.805 1 96.38 56 ALA B N 1
ATOM 3177 C CA . ALA B 1 56 ? 5.418 -3.084 -0.208 1 96.38 56 ALA B CA 1
ATOM 3178 C C . ALA B 1 56 ? 4.016 -3.613 0.068 1 96.38 56 ALA B C 1
ATOM 3180 O O . ALA B 1 56 ? 3.852 -4.75 0.521 1 96.38 56 ALA B O 1
ATOM 3181 N N . SER B 1 57 ? 3.039 -2.873 -0.298 1 94.88 57 SER B N 1
ATOM 3182 C CA . SER B 1 57 ? 1.664 -3.18 0.084 1 94.88 57 SER B CA 1
ATOM 3183 C C . SER B 1 57 ? 1.089 -4.301 -0.773 1 94.88 57 SER B C 1
ATOM 3185 O O . SER B 1 57 ? 0.141 -4.977 -0.366 1 94.88 57 SER B O 1
ATOM 3187 N N . THR B 1 58 ? 1.585 -4.469 -1.999 1 95.31 58 THR B N 1
ATOM 3188 C CA . THR B 1 58 ? 1.031 -5.461 -2.912 1 95.31 58 THR B CA 1
ATOM 3189 C C . THR B 1 58 ? 2.146 -6.211 -3.637 1 95.31 58 THR B C 1
ATOM 3191 O O . THR B 1 58 ? 3.289 -5.75 -3.674 1 95.31 58 THR B O 1
ATOM 3194 N N . GLY B 1 59 ? 1.74 -7.359 -4.184 1 95.88 59 GLY B N 1
ATOM 3195 C CA . GLY B 1 59 ? 2.676 -8.102 -5.012 1 95.88 59 GLY B CA 1
ATOM 3196 C C . GLY B 1 59 ? 3.121 -7.332 -6.242 1 95.88 59 GLY B C 1
ATOM 3197 O O . GLY B 1 59 ? 4.305 -7.332 -6.586 1 95.88 59 GLY B O 1
ATOM 3198 N N . THR B 1 60 ? 2.221 -6.652 -6.902 1 95.06 60 THR B N 1
ATOM 3199 C CA . THR B 1 60 ? 2.545 -5.848 -8.07 1 95.06 60 THR B CA 1
ATOM 3200 C C . THR B 1 60 ? 3.555 -4.758 -7.719 1 95.06 60 THR B C 1
ATOM 3202 O O . THR B 1 60 ? 4.574 -4.609 -8.391 1 95.06 60 THR B O 1
ATOM 3205 N N . ALA B 1 61 ? 3.281 -4.062 -6.648 1 96.44 61 ALA B N 1
ATOM 3206 C CA . ALA B 1 61 ? 4.195 -3 -6.238 1 96.44 61 ALA B CA 1
ATOM 3207 C C . ALA B 1 61 ? 5.57 -3.561 -5.895 1 96.44 61 ALA B C 1
ATOM 3209 O O . ALA B 1 61 ? 6.594 -2.98 -6.262 1 96.44 61 ALA B O 1
ATOM 3210 N N . SER B 1 62 ? 5.605 -4.637 -5.219 1 97.56 62 SER B N 1
ATOM 3211 C CA . SER B 1 62 ? 6.879 -5.207 -4.789 1 97.56 62 SER B CA 1
ATOM 3212 C C . SER B 1 62 ? 7.711 -5.656 -5.984 1 97.56 62 SER B C 1
ATOM 3214 O O . SER B 1 62 ? 8.898 -5.34 -6.074 1 97.56 62 SER B O 1
ATOM 3216 N N . ASN B 1 63 ? 7.086 -6.375 -6.914 1 97.62 63 ASN B N 1
ATOM 3217 C CA . ASN B 1 63 ? 7.801 -6.84 -8.102 1 97.62 63 ASN B CA 1
ATOM 3218 C C . ASN B 1 63 ? 8.336 -5.676 -8.93 1 97.62 63 ASN B C 1
ATOM 3220 O O . ASN B 1 63 ? 9.516 -5.645 -9.281 1 97.62 63 ASN B O 1
ATOM 3224 N N . CYS B 1 64 ? 7.496 -4.766 -9.172 1 97.12 64 CYS B N 1
ATOM 3225 C CA . CYS B 1 64 ? 7.844 -3.699 -10.109 1 97.12 64 CYS B CA 1
ATOM 3226 C C . CYS B 1 64 ? 8.852 -2.736 -9.484 1 97.12 64 CYS B C 1
ATOM 3228 O O . CYS B 1 64 ? 9.711 -2.195 -10.18 1 97.12 64 CYS B O 1
ATOM 3230 N N . LEU B 1 65 ? 8.734 -2.512 -8.18 1 96.81 65 LEU B N 1
ATOM 3231 C CA . LEU B 1 65 ? 9.734 -1.717 -7.48 1 96.81 65 LEU B CA 1
ATOM 3232 C C . LEU B 1 65 ? 11.094 -2.414 -7.496 1 96.81 65 LEU B C 1
ATOM 3234 O O . LEU B 1 65 ? 12.117 -1.776 -7.734 1 96.81 65 LEU B O 1
ATOM 3238 N N . ALA B 1 66 ? 11.062 -3.68 -7.227 1 98.06 66 ALA B N 1
ATOM 3239 C CA . ALA B 1 66 ? 12.305 -4.445 -7.273 1 98.06 66 ALA B CA 1
ATOM 3240 C C . ALA B 1 66 ? 12.961 -4.352 -8.648 1 98.06 66 ALA B C 1
ATOM 3242 O O . ALA B 1 66 ? 14.164 -4.105 -8.758 1 98.06 66 ALA B O 1
ATOM 3243 N N . LEU B 1 67 ? 12.172 -4.512 -9.672 1 97.56 67 LEU B N 1
ATOM 3244 C CA . LEU B 1 67 ? 12.672 -4.473 -11.039 1 97.56 67 LEU B CA 1
ATOM 3245 C C . LEU B 1 67 ? 13.227 -3.09 -11.375 1 97.56 67 LEU B C 1
ATOM 3247 O O . LEU B 1 67 ? 14.211 -2.973 -12.109 1 97.56 67 LEU B O 1
ATOM 3251 N N . SER B 1 68 ? 12.617 -2.064 -10.828 1 96.06 68 SER B N 1
ATOM 3252 C CA . SER B 1 68 ? 13.016 -0.693 -11.125 1 96.06 68 SER B CA 1
ATOM 3253 C C . SER B 1 68 ? 14.406 -0.396 -10.578 1 96.06 68 SER B C 1
ATOM 3255 O O . SER B 1 68 ? 15.07 0.541 -11.023 1 96.06 68 SER B O 1
ATOM 3257 N N . ALA B 1 69 ? 14.828 -1.154 -9.633 1 95.44 69 ALA B N 1
ATOM 3258 C CA . ALA B 1 69 ? 16.172 -0.987 -9.094 1 95.44 69 ALA B CA 1
ATOM 3259 C C . ALA B 1 69 ? 17.234 -1.37 -10.125 1 95.44 69 ALA B C 1
ATOM 3261 O O . ALA B 1 69 ? 18.375 -0.928 -10.047 1 95.44 69 ALA B O 1
ATOM 3262 N N . PHE B 1 70 ? 16.812 -2.209 -11.109 1 96.38 70 PHE B N 1
ATOM 3263 C CA . PHE B 1 70 ? 17.812 -2.783 -12 1 96.38 70 PHE B CA 1
ATOM 3264 C C . PHE B 1 70 ? 17.531 -2.42 -13.453 1 96.38 70 PHE B C 1
ATOM 3266 O O . PHE B 1 70 ? 18.359 -2.648 -14.336 1 96.38 70 PHE B O 1
ATOM 3273 N N . CYS B 1 71 ? 16.359 -1.903 -13.742 1 95.88 71 CYS B N 1
ATOM 3274 C CA . CYS B 1 71 ? 15.977 -1.655 -15.125 1 95.88 71 CYS B CA 1
ATOM 3275 C C . CYS B 1 71 ? 15.789 -0.164 -15.383 1 95.88 71 CYS B C 1
ATOM 3277 O O . CYS B 1 71 ? 14.789 0.422 -14.953 1 95.88 71 CYS B O 1
ATOM 3279 N N . PRO B 1 72 ? 16.688 0.436 -16.094 1 92.81 72 PRO B N 1
ATOM 3280 C CA . PRO B 1 72 ? 16.469 1.818 -16.531 1 92.81 72 PRO B CA 1
ATOM 3281 C C . PRO B 1 72 ? 15.367 1.941 -17.578 1 92.81 72 PRO B C 1
ATOM 3283 O O . PRO B 1 72 ? 14.875 0.93 -18.078 1 92.81 72 PRO B O 1
ATOM 3286 N N . PRO B 1 73 ? 15 3.186 -17.891 1 90.31 73 PRO B N 1
ATOM 3287 C CA . PRO B 1 73 ? 1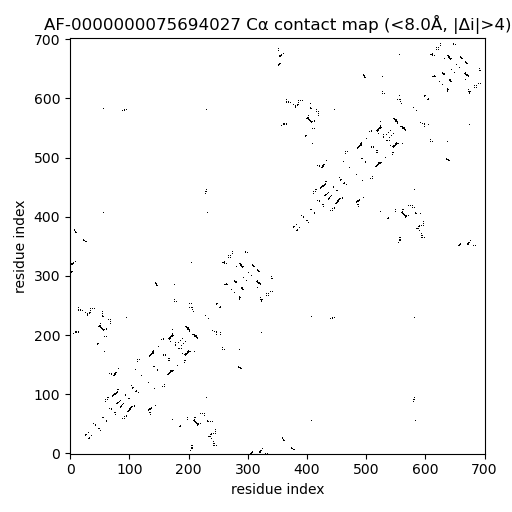3.898 3.377 -18.844 1 90.31 73 PRO B CA 1
ATOM 3288 C C . PRO B 1 73 ? 14.195 2.764 -20.203 1 90.31 73 PRO B C 1
ATOM 3290 O O . PRO B 1 73 ? 13.273 2.436 -20.953 1 90.31 73 PRO B O 1
ATOM 3293 N N . TYR B 1 74 ? 15.438 2.598 -20.594 1 87.81 74 TYR B N 1
ATOM 3294 C CA . TYR B 1 74 ? 15.82 2.029 -21.891 1 87.81 74 TYR B CA 1
ATOM 3295 C C . TYR B 1 74 ? 16.141 0.547 -21.75 1 87.81 74 TYR B C 1
ATOM 3297 O O . TYR B 1 74 ? 16.641 -0.074 -22.703 1 87.81 74 TYR B O 1
ATOM 3305 N N . GLY B 1 75 ? 15.797 -0.003 -20.547 1 92.06 75 GLY B N 1
ATOM 3306 C CA . GLY B 1 75 ? 16.141 -1.392 -20.297 1 92.06 75 GLY B CA 1
ATOM 3307 C C . GLY B 1 75 ? 15.055 -2.365 -20.703 1 92.06 75 GLY B C 1
ATOM 3308 O O . GLY B 1 75 ? 13.953 -1.953 -21.062 1 92.06 75 GLY B O 1
ATOM 3309 N N . THR B 1 76 ? 15.492 -3.664 -20.641 1 92.25 76 THR B N 1
ATOM 3310 C CA . THR B 1 76 ? 14.57 -4.754 -20.938 1 92.25 76 THR B CA 1
ATOM 3311 C C . THR B 1 76 ? 14.578 -5.793 -19.828 1 92.25 76 THR B C 1
ATOM 3313 O O . THR B 1 76 ? 15.648 -6.164 -19.328 1 92.25 76 THR B O 1
ATOM 3316 N N . ILE B 1 77 ? 13.391 -6.191 -19.438 1 96.12 77 ILE B N 1
ATOM 3317 C CA . ILE B 1 77 ? 13.18 -7.254 -18.469 1 96.12 77 ILE B CA 1
ATOM 3318 C C . ILE B 1 77 ? 12.805 -8.547 -19.188 1 96.12 77 ILE B C 1
ATOM 3320 O O . ILE B 1 77 ? 11.867 -8.578 -19.984 1 96.12 77 ILE B O 1
ATOM 3324 N N . LEU B 1 78 ? 13.57 -9.609 -18.938 1 95.94 78 LEU B N 1
ATOM 3325 C CA . LEU B 1 78 ? 13.305 -10.914 -19.531 1 95.94 78 LEU B CA 1
ATOM 3326 C C . LEU B 1 78 ? 12.445 -11.773 -18.609 1 95.94 78 LEU B C 1
ATOM 3328 O O . LEU B 1 78 ? 12.727 -11.867 -17.406 1 95.94 78 LEU B O 1
ATOM 3332 N N . CYS B 1 79 ? 11.414 -12.359 -19.141 1 95.88 79 CYS B N 1
ATOM 3333 C CA . CYS B 1 79 ? 10.523 -13.18 -18.328 1 95.88 79 CYS B CA 1
ATOM 3334 C C . CYS B 1 79 ? 9.836 -14.242 -19.188 1 95.88 79 CYS B C 1
ATOM 3336 O O . CYS B 1 79 ? 10.094 -14.344 -20.391 1 95.88 79 CYS B O 1
ATOM 3338 N N . SER B 1 80 ? 9.141 -15.133 -18.562 1 93.81 80 SER B N 1
ATOM 3339 C CA . SER B 1 80 ? 8.336 -16.109 -19.281 1 93.81 80 SER B CA 1
ATOM 3340 C C . SER B 1 80 ? 7.062 -15.492 -19.844 1 93.81 80 SER B C 1
ATOM 3342 O O . SER B 1 80 ? 6.672 -14.398 -19.438 1 93.81 80 SER B O 1
ATOM 3344 N N . ASP B 1 81 ? 6.375 -16.234 -20.703 1 90.06 81 ASP B N 1
ATOM 3345 C CA . ASP B 1 81 ? 5.133 -15.766 -21.312 1 90.06 81 ASP B CA 1
ATOM 3346 C C . ASP B 1 81 ? 4.004 -15.719 -20.281 1 90.06 81 ASP B C 1
ATOM 3348 O O . ASP B 1 81 ? 3.053 -14.953 -20.438 1 90.06 81 ASP B O 1
ATOM 3352 N N . SER B 1 82 ? 4.215 -16.453 -19.25 1 90.69 82 SER B N 1
ATOM 3353 C CA . SER B 1 82 ? 3.146 -16.547 -18.266 1 90.69 82 SER B CA 1
ATOM 3354 C C . SER B 1 82 ? 3.424 -15.664 -17.062 1 90.69 82 SER B C 1
ATOM 3356 O O . SER B 1 82 ? 2.629 -15.625 -16.125 1 90.69 82 SER B O 1
ATOM 3358 N N . ALA B 1 83 ? 4.512 -14.938 -17.125 1 92.19 83 ALA B N 1
ATOM 3359 C CA . ALA B 1 83 ? 4.906 -14.164 -15.953 1 92.19 83 ALA B CA 1
ATOM 3360 C C . ALA B 1 83 ? 3.809 -13.188 -15.539 1 92.19 83 ALA B C 1
ATOM 3362 O O . ALA B 1 83 ? 3.199 -12.531 -16.391 1 92.19 83 ALA B O 1
ATOM 3363 N N . HIS B 1 84 ? 3.594 -13.102 -14.25 1 89.69 84 HIS B N 1
ATOM 3364 C CA . HIS B 1 84 ? 2.586 -12.195 -13.711 1 89.69 84 HIS B CA 1
ATOM 3365 C C . HIS B 1 84 ? 2.85 -10.758 -14.148 1 89.69 84 HIS B C 1
ATOM 3367 O O . HIS B 1 84 ? 1.912 -10.016 -14.453 1 89.69 84 HIS B O 1
ATOM 3373 N N . ILE B 1 85 ? 4.043 -10.289 -14.188 1 89 85 ILE B N 1
ATOM 3374 C CA . ILE B 1 85 ? 4.43 -8.938 -14.555 1 89 85 ILE B CA 1
ATOM 3375 C C . ILE B 1 85 ? 4 -8.648 -15.992 1 89 85 ILE B C 1
ATOM 3377 O O . ILE B 1 85 ? 3.869 -7.492 -16.391 1 89 85 ILE B O 1
ATOM 3381 N N . LEU B 1 86 ? 3.836 -9.695 -16.734 1 82.94 86 LEU B N 1
ATOM 3382 C CA . LEU B 1 86 ? 3.432 -9.555 -18.125 1 82.94 86 LEU B CA 1
ATOM 3383 C C . LEU B 1 86 ? 1.914 -9.625 -18.266 1 82.94 86 LEU B C 1
ATOM 3385 O O . LEU B 1 86 ? 1.311 -8.82 -18.969 1 82.94 86 LEU B O 1
ATOM 3389 N N . THR B 1 87 ? 1.312 -10.484 -17.484 1 80.69 87 THR B N 1
ATOM 3390 C CA . THR B 1 87 ? -0.059 -10.875 -17.797 1 80.69 87 THR B CA 1
ATOM 3391 C C . THR B 1 87 ? -1.043 -10.172 -16.875 1 80.69 87 THR B C 1
ATOM 3393 O O . THR B 1 87 ? -2.195 -9.938 -17.234 1 80.69 87 THR B O 1
ATOM 3396 N N . ASP B 1 88 ? -0.587 -9.805 -15.664 1 83 88 ASP B N 1
ATOM 3397 C CA . ASP B 1 88 ? -1.595 -9.469 -14.664 1 83 88 ASP B CA 1
ATOM 3398 C C . ASP B 1 88 ? -1.202 -8.211 -13.891 1 83 88 ASP B C 1
ATOM 3400 O O . ASP B 1 88 ? -1.687 -7.988 -12.773 1 83 88 ASP B O 1
ATOM 3404 N N . GLU B 1 89 ? -0.311 -7.465 -14.398 1 84.38 89 GLU B N 1
ATOM 3405 C CA . GLU B 1 89 ? 0.112 -6.289 -13.641 1 84.38 89 GLU B CA 1
ATOM 3406 C C . GLU B 1 89 ? -0.061 -5.016 -14.461 1 84.38 89 GLU B C 1
ATOM 3408 O O . GLU B 1 89 ? 0.581 -3.998 -14.188 1 84.38 89 GLU B O 1
ATOM 3413 N N . CYS B 1 90 ? -0.91 -5.242 -15.508 1 84.06 90 CYS B N 1
ATOM 3414 C CA . CYS B 1 90 ? -1.138 -4.098 -16.375 1 84.06 90 CYS B CA 1
ATOM 3415 C C . CYS B 1 90 ? 0.181 -3.533 -16.891 1 84.06 90 CYS B C 1
ATOM 3417 O O . CYS B 1 90 ? 1.044 -4.285 -17.359 1 84.06 90 CYS B O 1
ATOM 3419 N N . THR B 1 91 ? 0.496 -2.457 -17.047 1 83.44 91 THR B N 1
ATOM 3420 C CA . THR B 1 91 ? 1.711 -1.811 -17.531 1 83.44 91 THR B CA 1
ATOM 3421 C C . THR B 1 91 ? 2.547 -1.291 -16.359 1 83.44 91 THR B C 1
ATOM 3423 O O . THR B 1 91 ? 3.34 -0.361 -16.531 1 83.44 91 THR B O 1
ATOM 3426 N N . ALA B 1 92 ? 2.408 -1.994 -15.258 1 89.31 92 ALA B N 1
ATOM 3427 C CA . ALA B 1 92 ? 3.074 -1.557 -14.031 1 89.31 92 ALA B CA 1
ATOM 3428 C C . ALA B 1 92 ? 4.59 -1.578 -14.195 1 89.31 92 ALA B C 1
ATOM 3430 O O . ALA B 1 92 ? 5.281 -0.654 -13.758 1 89.31 92 ALA B O 1
ATOM 3431 N N . PRO B 1 93 ? 5.137 -2.637 -14.805 1 91.06 93 PRO B N 1
ATOM 3432 C CA . PRO B 1 93 ? 6.594 -2.619 -14.938 1 91.06 93 PRO B CA 1
ATOM 3433 C C . PRO B 1 93 ? 7.102 -1.378 -15.664 1 91.06 93 PRO B C 1
ATOM 3435 O O . PRO B 1 93 ? 8.078 -0.756 -15.234 1 91.06 93 PRO B O 1
ATOM 3438 N N . SER B 1 94 ? 6.426 -1.022 -16.734 1 90 94 SER B N 1
ATOM 3439 C CA . SER B 1 94 ? 6.82 0.169 -17.484 1 90 94 SER B CA 1
ATOM 3440 C C . SER B 1 94 ? 6.625 1.431 -16.656 1 90 94 SER B C 1
ATOM 3442 O O . SER B 1 94 ? 7.426 2.365 -16.734 1 90 94 SER B O 1
ATOM 3444 N N . PHE B 1 95 ? 5.629 1.447 -15.922 1 92.25 95 PHE B N 1
ATOM 3445 C CA . PHE B 1 95 ? 5.355 2.58 -15.047 1 92.25 95 PHE B CA 1
ATOM 3446 C C . PHE B 1 95 ? 6.457 2.74 -14.008 1 92.25 95 PHE B C 1
ATOM 3448 O O . PHE B 1 95 ? 7.062 3.809 -13.891 1 92.25 95 PHE B O 1
ATOM 3455 N N . PHE B 1 96 ? 6.844 1.712 -13.312 1 93.69 96 PHE B N 1
ATOM 3456 C CA . PHE B 1 96 ? 7.801 1.773 -12.219 1 93.69 96 PHE B CA 1
ATOM 3457 C C . PHE B 1 96 ? 9.219 1.974 -12.742 1 93.69 96 PHE B C 1
ATOM 3459 O O . PHE B 1 96 ? 10.055 2.588 -12.07 1 93.69 96 PHE B O 1
ATOM 3466 N N . THR B 1 97 ? 9.461 1.528 -13.938 1 92.19 97 THR B N 1
ATOM 3467 C CA . THR B 1 97 ? 10.805 1.628 -14.492 1 92.19 97 THR B CA 1
ATOM 3468 C C . THR B 1 97 ? 10.961 2.904 -15.312 1 92.19 97 THR B C 1
ATOM 3470 O O . THR B 1 97 ? 12.062 3.219 -15.773 1 92.19 97 THR B O 1
ATOM 3473 N N . GLY B 1 98 ? 9.883 3.594 -15.531 1 89.69 98 GLY B N 1
ATOM 3474 C CA . GLY B 1 98 ? 9.914 4.789 -16.359 1 89.69 98 GLY B CA 1
ATOM 3475 C C . GLY B 1 98 ? 9.977 4.488 -17.844 1 89.69 98 GLY B C 1
ATOM 3476 O O . GLY B 1 98 ? 10.43 5.32 -18.641 1 89.69 98 GLY B O 1
ATOM 3477 N N . GLY B 1 99 ? 9.727 3.166 -18.203 1 86.06 99 GLY B N 1
ATOM 3478 C CA . GLY B 1 99 ? 9.703 2.9 -19.641 1 86.06 99 GLY B CA 1
ATOM 3479 C C . GLY B 1 99 ? 10.297 1.554 -20 1 86.06 99 GLY B C 1
ATOM 3480 O O . GLY B 1 99 ? 10.305 1.17 -21.172 1 86.06 99 GLY B O 1
ATOM 3481 N N . GLY B 1 100 ? 10.734 0.815 -19.078 1 88 100 GLY B N 1
ATOM 3482 C CA . GLY B 1 100 ? 11.305 -0.49 -19.375 1 88 100 GLY B CA 1
ATOM 3483 C C . GLY B 1 100 ? 10.344 -1.411 -20.094 1 88 100 GLY B C 1
ATOM 3484 O O . GLY B 1 100 ? 9.141 -1.413 -19.812 1 88 100 GLY B O 1
ATOM 3485 N N . ARG B 1 101 ? 10.93 -2.178 -20.969 1 86.5 101 ARG B N 1
ATOM 3486 C CA . ARG B 1 101 ? 10.086 -3.088 -21.734 1 86.5 101 ARG B CA 1
ATOM 3487 C C . ARG B 1 101 ? 10.266 -4.527 -21.266 1 86.5 101 ARG B C 1
ATOM 3489 O O . ARG B 1 101 ? 11.281 -4.867 -20.656 1 86.5 101 ARG B O 1
ATOM 3496 N N . LEU B 1 102 ? 9.227 -5.32 -21.562 1 90.38 102 LEU B N 1
ATOM 3497 C CA . LEU B 1 102 ? 9.281 -6.75 -21.281 1 90.38 102 LEU B CA 1
ATOM 3498 C C . LEU B 1 102 ? 9.586 -7.543 -22.547 1 90.38 102 LEU B C 1
ATOM 3500 O O . LEU B 1 102 ? 9.07 -7.219 -23.609 1 90.38 102 LEU B O 1
ATOM 3504 N N . MET B 1 103 ? 10.484 -8.43 -22.422 1 86.19 103 MET B N 1
ATOM 3505 C CA . MET B 1 103 ? 10.75 -9.422 -23.453 1 86.19 103 MET B CA 1
ATOM 3506 C C . MET B 1 103 ? 10.523 -10.836 -22.922 1 86.19 103 MET B C 1
ATOM 3508 O O . MET B 1 103 ? 10.953 -11.164 -21.828 1 86.19 103 MET B O 1
ATOM 3512 N N . HIS B 1 104 ? 9.812 -11.609 -23.734 1 89.88 104 HIS B N 1
ATOM 3513 C CA . HIS B 1 104 ? 9.398 -12.906 -23.203 1 89.88 104 HIS B CA 1
ATOM 3514 C C . HIS B 1 104 ? 9.461 -13.984 -24.281 1 89.88 104 HIS B C 1
ATOM 3516 O O . HIS B 1 104 ? 9.344 -13.68 -25.484 1 89.88 104 HIS B O 1
ATOM 3522 N N . ARG B 1 105 ? 9.836 -15.07 -23.828 1 82.06 105 ARG B N 1
ATOM 3523 C CA . ARG B 1 105 ? 9.836 -16.297 -24.609 1 82.06 105 ARG B CA 1
ATOM 3524 C C . ARG B 1 105 ? 9.828 -17.531 -23.688 1 82.06 105 ARG B C 1
ATOM 3526 O O . ARG B 1 105 ? 10.484 -17.531 -22.656 1 82.06 105 ARG B O 1
ATOM 3533 N N . SER B 1 106 ? 8.914 -18.422 -23.984 1 77.56 106 SER B N 1
ATOM 3534 C CA . SER B 1 106 ? 8.938 -19.656 -23.219 1 77.56 106 SER B CA 1
ATOM 3535 C C . SER B 1 106 ? 8.93 -20.875 -24.141 1 77.56 106 SER B C 1
ATOM 3537 O O . SER B 1 106 ? 8.312 -20.844 -25.219 1 77.56 106 SER B O 1
ATOM 3539 N N . LYS B 1 107 ? 9.836 -21.812 -23.781 1 77.06 107 LYS B N 1
ATOM 3540 C CA . LYS B 1 107 ? 9.766 -23.125 -24.422 1 77.06 107 LYS B CA 1
ATOM 3541 C C . LYS B 1 107 ? 8.703 -24 -23.75 1 77.06 107 LYS B C 1
ATOM 3543 O O . LYS B 1 107 ? 8.25 -24.984 -24.344 1 77.06 107 LYS B O 1
ATOM 3548 N N . SER B 1 108 ? 8.414 -23.625 -22.594 1 83.56 108 SER B N 1
ATOM 3549 C CA . SER B 1 108 ? 7.359 -24.297 -21.828 1 83.56 108 SER B CA 1
ATOM 3550 C C . SER B 1 108 ? 6.301 -23.297 -21.375 1 83.56 108 SER B C 1
ATOM 3552 O O . SER B 1 108 ? 6.539 -22.078 -21.375 1 83.56 108 SER B O 1
ATOM 3554 N N . PRO B 1 109 ? 5.195 -23.828 -21.062 1 83.06 109 PRO B N 1
ATOM 3555 C CA . PRO B 1 109 ? 4.129 -22.906 -20.656 1 83.06 109 PRO B CA 1
ATOM 3556 C C . PRO B 1 109 ? 4.43 -22.172 -19.359 1 83.06 109 PRO B C 1
ATOM 3558 O O . PRO B 1 109 ? 3.908 -21.094 -19.109 1 83.06 109 PRO B O 1
ATOM 3561 N N . SER B 1 110 ? 5.281 -22.719 -18.641 1 88.44 110 SER B N 1
ATOM 3562 C CA . SER B 1 110 ? 5.293 -22.219 -17.266 1 88.44 110 SER B CA 1
ATOM 3563 C C . SER B 1 110 ? 6.66 -21.656 -16.891 1 88.44 110 SER B C 1
ATOM 3565 O O . SER B 1 110 ? 6.77 -20.828 -15.984 1 88.44 110 SER B O 1
ATOM 3567 N N . LYS B 1 111 ? 7.715 -22.156 -17.453 1 94.06 111 LYS B N 1
ATOM 3568 C CA . LYS B 1 111 ? 9.047 -21.828 -16.938 1 94.06 111 LYS B CA 1
ATOM 3569 C C . LYS B 1 111 ? 9.812 -20.953 -17.938 1 94.06 111 LYS B C 1
ATOM 3571 O O . LYS B 1 111 ? 9.57 -21.016 -19.141 1 94.06 111 LYS B O 1
ATOM 3576 N N . PHE B 1 112 ? 10.734 -20.203 -17.438 1 95.31 112 PHE B N 1
ATOM 3577 C CA . PHE B 1 112 ? 11.625 -19.328 -18.188 1 95.31 112 PHE B CA 1
ATOM 3578 C C . PHE B 1 112 ? 12.656 -20.141 -18.953 1 95.31 112 PHE B C 1
ATOM 3580 O O . PHE B 1 112 ? 13.18 -21.141 -18.438 1 95.31 112 PHE B O 1
ATOM 3587 N N . ASP B 1 113 ? 12.898 -19.781 -20.172 1 92.31 113 ASP B N 1
ATOM 3588 C CA . ASP B 1 113 ? 13.938 -20.391 -20.984 1 92.31 113 ASP B CA 1
ATOM 3589 C C . ASP B 1 113 ? 15.25 -19.625 -20.891 1 92.31 113 ASP B C 1
ATOM 3591 O O . ASP B 1 113 ? 15.398 -18.562 -21.484 1 92.31 113 ASP B O 1
ATOM 3595 N N . PRO B 1 114 ? 16.188 -20.25 -20.219 1 94.12 114 PRO B N 1
ATOM 3596 C CA . PRO B 1 114 ? 17.453 -19.516 -20.031 1 94.12 114 PRO B CA 1
ATOM 3597 C C . PRO B 1 114 ? 18.094 -19.125 -21.359 1 94.12 114 PRO B C 1
ATOM 3599 O O . PRO B 1 114 ? 18.891 -18.172 -21.406 1 94.12 114 PRO B O 1
ATOM 3602 N N . LYS B 1 115 ? 17.75 -19.781 -22.469 1 92.5 115 LYS B N 1
ATOM 3603 C CA . LYS B 1 115 ? 18.328 -19.453 -23.781 1 92.5 115 LYS B CA 1
ATOM 3604 C C . LYS B 1 115 ? 17.938 -18.031 -24.219 1 92.5 115 LYS B C 1
ATOM 3606 O O . LYS B 1 115 ? 18.609 -17.422 -25.031 1 92.5 115 LYS B O 1
ATOM 3611 N N . LEU B 1 116 ? 16.828 -17.641 -23.719 1 92.38 116 LEU B N 1
ATOM 3612 C CA . LEU B 1 116 ? 16.375 -16.297 -24.047 1 92.38 116 LEU B CA 1
ATOM 3613 C C . LEU B 1 116 ? 17.422 -15.266 -23.656 1 92.38 116 LEU B C 1
ATOM 3615 O O . LEU B 1 116 ? 17.547 -14.227 -24.312 1 92.38 116 LEU B O 1
ATOM 3619 N N . ILE B 1 117 ? 18.203 -15.523 -22.625 1 95.19 117 ILE B N 1
ATOM 3620 C CA . ILE B 1 117 ? 19.188 -14.586 -22.109 1 95.19 117 ILE B CA 1
ATOM 3621 C C . ILE B 1 117 ? 20.266 -14.336 -23.156 1 95.19 117 ILE B C 1
ATOM 3623 O O . ILE B 1 117 ? 20.406 -13.219 -23.656 1 95.19 117 ILE B O 1
ATOM 3627 N N . SER B 1 118 ? 20.953 -15.344 -23.531 1 93.5 118 SER B N 1
ATOM 3628 C CA . SER B 1 118 ? 22.031 -15.195 -24.5 1 93.5 118 SER B CA 1
ATOM 3629 C C . SER B 1 118 ? 21.531 -14.711 -25.844 1 93.5 118 SER B C 1
ATOM 3631 O O . SER B 1 118 ? 22.172 -13.883 -26.5 1 93.5 118 SER B O 1
ATOM 3633 N N . GLU B 1 119 ? 20.391 -15.18 -26.234 1 91.12 119 GLU B N 1
ATOM 3634 C CA . GLU B 1 119 ? 19.828 -14.797 -27.516 1 91.12 119 GLU B CA 1
ATOM 3635 C C . GLU B 1 119 ? 19.5 -13.305 -27.547 1 91.12 119 GLU B C 1
ATOM 3637 O O . GLU B 1 119 ? 19.797 -12.617 -28.531 1 91.12 119 GLU B O 1
ATOM 3642 N N . THR B 1 120 ? 18.891 -12.859 -26.516 1 90.62 120 THR B N 1
ATOM 3643 C CA . THR B 1 120 ? 18.516 -11.453 -26.469 1 90.62 120 THR B CA 1
ATOM 3644 C C . THR B 1 120 ? 19.75 -10.555 -26.375 1 90.62 120 THR B C 1
ATOM 3646 O O . THR B 1 120 ? 19.828 -9.531 -27.047 1 90.62 120 THR B O 1
ATOM 3649 N N . VAL B 1 121 ? 20.672 -10.945 -25.516 1 91.44 121 VAL B N 1
ATOM 3650 C CA . VAL B 1 121 ? 21.891 -10.164 -25.344 1 91.44 121 VAL B CA 1
ATOM 3651 C C . VAL B 1 121 ? 22.672 -10.109 -26.656 1 91.44 121 VAL B C 1
ATOM 3653 O O . VAL B 1 121 ? 23.141 -9.047 -27.062 1 91.44 121 VAL B O 1
ATOM 3656 N N . ASN B 1 122 ? 22.766 -11.203 -27.281 1 90.19 122 ASN B N 1
ATOM 3657 C CA . ASN B 1 122 ? 23.516 -11.273 -28.531 1 90.19 122 ASN B CA 1
ATOM 3658 C C . ASN B 1 122 ? 22.828 -10.492 -29.641 1 90.19 122 ASN B C 1
ATOM 3660 O O . ASN B 1 122 ? 23.484 -9.883 -30.484 1 90.19 122 ASN B O 1
ATOM 3664 N N . ALA B 1 123 ? 21.562 -10.562 -29.656 1 85.25 123 ALA B N 1
ATOM 3665 C CA . ALA B 1 123 ? 20.797 -9.812 -30.656 1 85.25 123 ALA B CA 1
ATOM 3666 C C . ALA B 1 123 ? 20.969 -8.312 -30.453 1 85.25 123 ALA B C 1
ATOM 3668 O O . ALA B 1 123 ? 20.922 -7.547 -31.422 1 85.25 123 ALA B O 1
ATOM 3669 N N . ALA B 1 124 ? 21.188 -7.957 -29.297 1 82.88 124 ALA B N 1
ATOM 3670 C CA . ALA B 1 124 ? 21.297 -6.535 -28.984 1 82.88 124 ALA B CA 1
ATOM 3671 C C . ALA B 1 124 ? 22.719 -6.035 -29.219 1 82.88 124 ALA B C 1
ATOM 3673 O O . ALA B 1 124 ? 22.953 -4.828 -29.328 1 82.88 124 ALA B O 1
ATOM 3674 N N . LYS B 1 125 ? 23.578 -6.93 -29.297 1 80.25 125 LYS B N 1
ATOM 3675 C CA . LYS B 1 125 ? 24.969 -6.559 -29.484 1 80.25 125 LYS B CA 1
ATOM 3676 C C . LYS B 1 125 ? 25.156 -5.785 -30.797 1 80.25 125 LYS B C 1
ATOM 3678 O O . LYS B 1 125 ? 24.672 -6.207 -31.844 1 80.25 125 LYS B O 1
ATOM 3683 N N . GLY B 1 126 ? 25.766 -4.711 -30.703 1 74.06 126 GLY B N 1
ATOM 3684 C CA . GLY B 1 126 ? 26.094 -3.91 -31.875 1 74.06 126 GLY B CA 1
ATOM 3685 C C . GLY B 1 126 ? 24.984 -2.955 -32.281 1 74.06 126 GLY B C 1
ATOM 3686 O O . GLY B 1 126 ? 25.125 -2.193 -33.219 1 74.06 126 GLY B O 1
ATOM 3687 N N . LEU B 1 127 ? 23.875 -3.123 -31.656 1 72.75 127 LEU B N 1
ATOM 3688 C CA . LEU B 1 127 ? 22.75 -2.279 -32 1 72.75 127 LEU B CA 1
ATOM 3689 C C . LEU B 1 127 ? 22.625 -1.1 -31.047 1 72.75 127 LEU B C 1
ATOM 3691 O O . LEU B 1 127 ? 21.609 -0.416 -31.016 1 72.75 127 LEU B O 1
ATOM 3695 N N . HIS B 1 128 ? 23.672 -0.951 -30.344 1 69.44 128 HIS B N 1
ATOM 3696 C CA . HIS B 1 128 ? 23.656 0.212 -29.469 1 69.44 128 HIS B CA 1
ATOM 3697 C C . HIS B 1 128 ? 23.656 1.51 -30.266 1 69.44 128 HIS B C 1
ATOM 3699 O O . HIS B 1 128 ? 24.422 1.659 -31.219 1 69.44 128 HIS B O 1
ATOM 3705 N N . PRO B 1 129 ? 22.547 2.23 -29.938 1 76.56 129 PRO B N 1
ATOM 3706 C CA . PRO B 1 129 ? 21.578 2.252 -28.844 1 76.56 129 PRO B CA 1
ATOM 3707 C C . PRO B 1 129 ? 20.188 1.813 -29.297 1 76.56 129 PRO B C 1
ATOM 3709 O O . PRO B 1 129 ? 19.203 2.025 -28.562 1 76.56 129 PRO B O 1
ATOM 3712 N N . HIS B 1 130 ? 20.219 1.395 -30.469 1 75.5 130 HIS B N 1
ATOM 3713 C CA . HIS B 1 130 ? 18.938 1.167 -31.109 1 75.5 130 HIS B CA 1
ATOM 3714 C C . HIS B 1 130 ? 18.141 0.086 -30.375 1 75.5 130 HIS B C 1
ATOM 3716 O O . HIS B 1 130 ? 16.906 0.119 -30.359 1 75.5 130 HIS B O 1
ATOM 3722 N N . ALA B 1 131 ? 18.781 -0.755 -29.766 1 75.62 131 ALA B N 1
ATOM 3723 C CA . ALA B 1 131 ? 18.094 -1.838 -29.078 1 75.62 131 ALA B CA 1
ATOM 3724 C C . ALA B 1 131 ? 18.031 -1.581 -27.578 1 75.62 131 ALA B C 1
ATOM 3726 O O . ALA B 1 131 ? 18.922 -0.935 -27.016 1 75.62 131 ALA B O 1
ATOM 3727 N N . GLY B 1 132 ? 17 -2.061 -26.953 1 84.5 132 GLY B N 1
ATOM 3728 C CA . GLY B 1 132 ? 16.938 -2.053 -25.5 1 84.5 132 GLY B CA 1
ATOM 3729 C C . GLY B 1 132 ? 18.016 -2.906 -24.859 1 84.5 132 GLY B C 1
ATOM 3730 O O . GLY B 1 132 ? 18.406 -3.941 -25.406 1 84.5 132 GLY B O 1
ATOM 3731 N N . LYS B 1 133 ? 18.438 -2.482 -23.781 1 88.94 133 LYS B N 1
ATOM 3732 C CA . LYS B 1 133 ? 19.5 -3.201 -23.078 1 88.94 133 LYS B CA 1
ATOM 3733 C C . LYS B 1 133 ? 18.906 -4.207 -22.078 1 88.94 133 LYS B C 1
ATOM 3735 O O . LYS B 1 133 ? 18.188 -3.826 -21.156 1 88.94 133 LYS B O 1
ATOM 3740 N N . PRO B 1 134 ? 19.109 -5.5 -22.281 1 93.19 134 PRO B N 1
ATOM 3741 C CA . PRO B 1 134 ? 18.703 -6.457 -21.25 1 93.19 134 PRO B CA 1
ATOM 3742 C C . PRO B 1 134 ? 19.406 -6.223 -19.922 1 93.19 134 PRO B C 1
ATOM 3744 O O . PRO B 1 134 ? 20.641 -6.105 -19.875 1 93.19 134 PRO B O 1
ATOM 3747 N N . THR B 1 135 ? 18.594 -6.145 -18.844 1 95.75 135 THR B N 1
ATOM 3748 C CA . THR B 1 135 ? 19.234 -5.762 -17.594 1 95.75 135 THR B CA 1
ATOM 3749 C C . THR B 1 135 ? 18.828 -6.695 -16.469 1 95.75 135 THR B C 1
ATOM 3751 O O . THR B 1 135 ? 19.531 -6.816 -15.461 1 95.75 135 THR B O 1
ATOM 3754 N N . VAL B 1 136 ? 17.688 -7.375 -16.594 1 97.62 136 VAL B N 1
ATOM 3755 C CA . VAL B 1 136 ? 17.188 -8.156 -15.461 1 97.62 136 VAL B CA 1
ATOM 3756 C C . VAL B 1 136 ? 16.344 -9.32 -15.969 1 97.62 136 VAL B C 1
ATOM 3758 O O . VAL B 1 136 ? 15.656 -9.195 -16.984 1 97.62 136 VAL B O 1
ATOM 3761 N N . VAL B 1 137 ? 16.484 -10.477 -15.336 1 97.94 137 VAL B N 1
ATOM 3762 C CA . VAL B 1 137 ? 15.625 -11.641 -15.516 1 97.94 137 VAL B CA 1
ATOM 3763 C C . VAL B 1 137 ? 14.641 -11.75 -14.352 1 97.94 137 VAL B C 1
ATOM 3765 O O . VAL B 1 137 ? 15.039 -11.641 -13.188 1 97.94 137 VAL B O 1
ATOM 3768 N N . SER B 1 138 ? 13.383 -11.922 -14.672 1 98.25 138 SER B N 1
ATOM 3769 C CA . SER B 1 138 ? 12.367 -12.117 -13.641 1 98.25 138 SER B CA 1
ATOM 3770 C C . SER B 1 138 ? 11.75 -13.516 -13.727 1 98.25 138 SER B C 1
ATOM 3772 O O . SER B 1 138 ? 11.258 -13.914 -14.781 1 98.25 138 SER B O 1
ATOM 3774 N N . ILE B 1 139 ? 11.773 -14.219 -12.641 1 97.88 139 ILE B N 1
ATOM 3775 C CA . ILE B 1 139 ? 11.117 -15.516 -12.555 1 97.88 139 ILE B CA 1
ATOM 3776 C C . ILE B 1 139 ? 10.25 -15.57 -11.297 1 97.88 139 ILE B C 1
ATOM 3778 O O . ILE B 1 139 ? 10.508 -14.867 -10.32 1 97.88 139 ILE B O 1
ATOM 3782 N N . ALA B 1 140 ? 9.25 -16.391 -11.383 1 97.69 140 ALA B N 1
ATOM 3783 C CA . ALA B 1 140 ? 8.406 -16.594 -10.211 1 97.69 140 ALA B CA 1
ATOM 3784 C C . ALA B 1 140 ? 8.625 -17.984 -9.617 1 97.69 140 ALA B C 1
ATOM 3786 O O . ALA B 1 140 ? 8.773 -18.969 -10.352 1 97.69 140 ALA B O 1
ATOM 3787 N N . GLN B 1 141 ? 8.656 -18.031 -8.328 1 97.88 141 GLN B N 1
ATOM 3788 C CA . GLN B 1 141 ? 8.797 -19.266 -7.562 1 97.88 141 GLN B CA 1
ATOM 3789 C C . GLN B 1 141 ? 7.82 -19.312 -6.395 1 97.88 141 GLN B C 1
ATOM 3791 O O . GLN B 1 141 ? 8.07 -18.719 -5.344 1 97.88 141 GLN B O 1
ATOM 3796 N N . THR B 1 142 ? 6.625 -20.047 -6.613 1 97.38 142 THR B N 1
ATOM 3797 C CA . THR B 1 142 ? 6.223 -20.906 -7.719 1 97.38 142 THR B CA 1
ATOM 3798 C C . THR B 1 142 ? 5.879 -20.078 -8.953 1 97.38 142 THR B C 1
ATOM 3800 O O . THR B 1 142 ? 5.613 -18.875 -8.844 1 97.38 142 THR B O 1
ATOM 3803 N N . THR B 1 143 ? 5.914 -20.734 -10.094 1 96 143 THR B N 1
ATOM 3804 C CA . THR B 1 143 ? 5.52 -20.047 -11.32 1 96 143 THR B CA 1
ATOM 3805 C C . THR B 1 143 ? 4.031 -19.719 -11.297 1 96 143 THR B C 1
ATOM 3807 O O . THR B 1 143 ? 3.297 -20.188 -10.422 1 96 143 THR B O 1
ATOM 3810 N N . GLU B 1 144 ? 3.564 -18.938 -12.273 1 93.06 144 GLU B N 1
ATOM 3811 C CA . GLU B 1 144 ? 2.168 -18.547 -12.391 1 93.06 144 GLU B CA 1
ATOM 3812 C C . GLU B 1 144 ? 1.26 -19.75 -12.617 1 93.06 144 GLU B C 1
ATOM 3814 O O . GLU B 1 144 ? 0.052 -19.672 -12.383 1 93.06 144 GLU B O 1
ATOM 3819 N N . LEU B 1 145 ? 1.892 -20.828 -12.984 1 94.19 145 LEU B N 1
ATOM 3820 C CA . LEU B 1 145 ? 1.107 -22.031 -13.266 1 94.19 145 LEU B CA 1
ATOM 3821 C C . LEU B 1 145 ? 1.366 -23.109 -12.227 1 94.19 145 LEU B C 1
ATOM 3823 O O . LEU B 1 145 ? 1.182 -24.297 -12.5 1 94.19 145 LEU B O 1
ATOM 3827 N N . GLY B 1 146 ? 1.877 -22.703 -11.164 1 95.75 146 GLY B N 1
ATOM 3828 C CA . GLY B 1 146 ? 1.983 -23.594 -10.016 1 95.75 146 GLY B CA 1
ATOM 3829 C C . GLY B 1 146 ? 3.168 -24.531 -10.094 1 95.75 146 GLY B C 1
ATOM 3830 O O . GLY B 1 146 ? 3.285 -25.469 -9.289 1 95.75 146 GLY B O 1
ATOM 3831 N N . GLN B 1 147 ? 4.023 -24.328 -11.055 1 96 147 GLN B N 1
ATOM 3832 C CA . GLN B 1 147 ? 5.199 -25.172 -11.188 1 96 147 GLN B CA 1
ATOM 3833 C C . GLN B 1 147 ? 6.348 -24.672 -10.328 1 96 147 GLN B C 1
ATOM 3835 O O . GLN B 1 147 ? 6.355 -23.5 -9.914 1 96 147 GLN B O 1
ATOM 3840 N N . VAL B 1 148 ? 7.316 -25.578 -10.055 1 97.94 148 VAL B N 1
ATOM 3841 C CA . VAL B 1 148 ? 8.453 -25.266 -9.195 1 97.94 148 VAL B CA 1
ATOM 3842 C C . VAL B 1 148 ? 9.758 -25.516 -9.945 1 97.94 148 VAL B C 1
ATOM 3844 O O . VAL B 1 148 ? 9.953 -26.578 -10.531 1 97.94 148 VAL B O 1
ATOM 3847 N N . TYR B 1 149 ? 10.633 -24.453 -10.016 1 97.88 149 TYR B N 1
ATOM 3848 C CA . TYR B 1 149 ? 12 -24.672 -10.477 1 97.88 149 TYR B CA 1
ATOM 3849 C C . TYR B 1 149 ? 12.789 -25.5 -9.461 1 97.88 149 TYR B C 1
ATOM 3851 O O . TYR B 1 149 ? 12.719 -25.234 -8.258 1 97.88 149 TYR B O 1
ATOM 3859 N N . THR B 1 150 ? 13.523 -26.469 -9.961 1 98.06 150 THR B N 1
ATOM 3860 C CA . THR B 1 150 ? 14.492 -27.125 -9.086 1 98.06 150 THR B CA 1
ATOM 3861 C C . THR B 1 150 ? 15.641 -26.172 -8.75 1 98.06 150 THR B C 1
ATOM 3863 O O . THR B 1 150 ? 15.82 -25.156 -9.406 1 98.06 150 THR B O 1
ATOM 3866 N N . LEU B 1 151 ? 16.391 -26.547 -7.715 1 98.62 151 LEU B N 1
ATOM 3867 C CA . LEU B 1 151 ? 17.547 -25.734 -7.363 1 98.62 151 LEU B CA 1
ATOM 3868 C C . LEU B 1 151 ? 18.531 -25.656 -8.516 1 98.62 151 LEU B C 1
ATOM 3870 O O . LEU B 1 151 ? 19.141 -24.625 -8.758 1 98.62 151 LEU B O 1
ATOM 3874 N N . ALA B 1 152 ? 18.688 -26.734 -9.219 1 98.38 152 ALA B N 1
ATOM 3875 C CA . ALA B 1 152 ? 19.609 -26.781 -10.359 1 98.38 152 ALA B CA 1
ATOM 3876 C C . ALA B 1 152 ? 19.141 -25.859 -11.484 1 98.38 152 ALA B C 1
ATOM 3878 O O . ALA B 1 152 ? 19.938 -25.172 -12.109 1 98.38 152 ALA B O 1
ATOM 3879 N N . GLU B 1 153 ? 17.859 -25.891 -11.75 1 97.62 153 GLU B N 1
ATOM 3880 C CA . GLU B 1 153 ? 17.297 -25 -12.758 1 97.62 153 GLU B CA 1
ATOM 3881 C C . GLU B 1 153 ? 17.5 -23.531 -12.383 1 97.62 153 GLU B C 1
ATOM 3883 O O . GLU B 1 153 ? 17.859 -22.719 -13.227 1 97.62 153 GLU B O 1
ATOM 3888 N N . LEU B 1 154 ? 17.25 -23.203 -11.117 1 98.56 154 LEU B N 1
ATOM 3889 C CA . LEU B 1 154 ? 17.438 -21.844 -10.641 1 98.56 154 LEU B CA 1
ATOM 3890 C C . LEU B 1 154 ? 18.891 -21.422 -10.805 1 98.56 154 LEU B C 1
ATOM 3892 O O . LEU B 1 154 ? 19.172 -20.312 -11.273 1 98.56 154 LEU B O 1
ATOM 3896 N N . LYS B 1 155 ? 19.75 -22.281 -10.422 1 98.44 155 LYS B N 1
ATOM 3897 C CA . LYS B 1 155 ? 21.172 -21.984 -10.531 1 98.44 155 LYS B CA 1
ATOM 3898 C C . LYS B 1 155 ? 21.578 -21.75 -11.992 1 98.44 155 LYS B C 1
ATOM 3900 O O . LYS B 1 155 ? 22.359 -20.844 -12.289 1 98.44 155 LYS B O 1
ATOM 3905 N N . GLU B 1 156 ? 21.062 -22.562 -12.82 1 98.19 156 GLU B N 1
ATOM 3906 C CA . GLU B 1 156 ? 21.344 -22.406 -14.242 1 98.19 156 GLU B CA 1
ATOM 3907 C C . GLU B 1 156 ? 20.891 -21.031 -14.75 1 98.19 156 GLU B C 1
ATOM 3909 O O . GLU B 1 156 ? 21.641 -20.359 -15.453 1 98.19 156 GLU B O 1
ATOM 3914 N N . ILE B 1 157 ? 19.703 -20.656 -14.414 1 97.94 157 ILE B N 1
ATOM 3915 C CA . ILE B 1 157 ? 19.156 -19.375 -14.836 1 97.94 157 ILE B CA 1
ATOM 3916 C C . ILE B 1 157 ? 20.016 -18.234 -14.289 1 97.94 157 ILE B C 1
ATOM 3918 O O . ILE B 1 157 ? 20.391 -17.328 -15.031 1 97.94 157 ILE B O 1
ATOM 3922 N N . CYS B 1 158 ? 20.344 -18.281 -13.023 1 98.69 158 CYS B N 1
ATOM 3923 C CA . CYS B 1 158 ? 21.109 -17.219 -12.367 1 98.69 158 CYS B CA 1
ATOM 3924 C C . CYS B 1 158 ? 22.516 -17.141 -12.938 1 98.69 158 CYS B C 1
ATOM 3926 O O . CYS B 1 158 ? 23.016 -16.047 -13.203 1 98.69 158 CYS B O 1
ATOM 3928 N N . ASP B 1 159 ? 23.141 -18.297 -13.086 1 98.5 159 ASP B N 1
ATOM 3929 C CA . ASP B 1 159 ? 24.484 -18.312 -13.656 1 98.5 159 ASP B CA 1
ATOM 3930 C C . ASP B 1 159 ? 24.5 -17.703 -15.055 1 98.5 159 ASP B C 1
ATOM 3932 O O . ASP B 1 159 ? 25.375 -16.906 -15.383 1 98.5 159 ASP B O 1
ATOM 3936 N N . GLU B 1 160 ? 23.531 -18.109 -15.844 1 98 160 GLU B N 1
ATOM 3937 C CA . GLU B 1 160 ? 23.453 -17.578 -17.203 1 98 160 GLU B CA 1
ATOM 3938 C C . GLU B 1 160 ? 23.219 -16.078 -17.188 1 98 160 GLU B C 1
ATOM 3940 O O . GLU B 1 160 ? 23.844 -15.336 -17.953 1 98 160 GLU B O 1
ATOM 3945 N N . ALA B 1 161 ? 22.312 -15.594 -16.391 1 98.38 161 ALA B N 1
ATOM 3946 C CA . ALA B 1 161 ? 22.047 -14.164 -16.281 1 98.38 161 ALA B CA 1
ATOM 3947 C C . ALA B 1 161 ? 23.297 -13.398 -15.875 1 98.38 161 ALA B C 1
ATOM 3949 O O . ALA B 1 161 ? 23.656 -12.406 -16.516 1 98.38 161 ALA B O 1
ATOM 3950 N N . HIS B 1 162 ? 23.953 -13.883 -14.852 1 98.44 162 HIS B N 1
ATOM 3951 C CA . HIS B 1 162 ? 25.125 -13.195 -14.312 1 98.44 162 HIS B CA 1
ATOM 3952 C C . HIS B 1 162 ? 26.281 -13.219 -15.297 1 98.44 162 HIS B C 1
ATOM 3954 O O . HIS B 1 162 ? 27.078 -12.266 -15.359 1 98.44 162 HIS B O 1
ATOM 3960 N N . LYS B 1 163 ? 26.344 -14.289 -16.016 1 97.62 163 LYS B N 1
ATOM 3961 C CA . LYS B 1 163 ? 27.344 -14.375 -17.062 1 97.62 163 LYS B CA 1
ATOM 3962 C C . LYS B 1 163 ? 27.281 -13.172 -18 1 97.62 163 LYS B C 1
ATOM 3964 O O . LYS B 1 163 ? 28.312 -12.703 -18.484 1 97.62 163 LYS B O 1
ATOM 3969 N N . TYR B 1 164 ? 26.141 -12.633 -18.25 1 96 164 TYR B N 1
ATOM 3970 C CA . TYR B 1 164 ? 25.938 -11.523 -19.172 1 96 164 TYR B CA 1
ATOM 3971 C C . TYR B 1 164 ? 25.719 -10.219 -18.422 1 96 164 TYR B C 1
ATOM 3973 O O . TYR B 1 164 ? 25.297 -9.219 -19.016 1 96 164 TYR B O 1
ATOM 3981 N N . GLY B 1 165 ? 25.859 -10.211 -17.094 1 96.19 165 GLY B N 1
ATOM 3982 C CA . GLY B 1 165 ? 25.781 -8.992 -16.297 1 96.19 165 GLY B CA 1
ATOM 3983 C C . GLY B 1 165 ? 24.359 -8.633 -15.906 1 96.19 165 GLY B C 1
ATOM 3984 O O . GLY B 1 165 ? 24.109 -7.531 -15.414 1 96.19 165 GLY B O 1
ATOM 3985 N N . LEU B 1 166 ? 23.391 -9.516 -16.188 1 97.94 166 LEU B N 1
ATOM 3986 C CA . LEU B 1 166 ? 22.016 -9.266 -15.781 1 97.94 166 LEU B CA 1
ATOM 3987 C C . LEU B 1 166 ? 21.797 -9.625 -14.32 1 97.94 166 LEU B C 1
ATOM 3989 O O . LEU B 1 166 ? 22.469 -10.516 -13.789 1 97.94 166 LEU B O 1
ATOM 3993 N N . LYS B 1 167 ? 20.875 -8.914 -13.672 1 98.62 167 LYS B N 1
ATOM 3994 C CA . LYS B 1 167 ? 20.422 -9.273 -12.336 1 98.62 167 LYS B CA 1
ATOM 3995 C C . LYS B 1 167 ? 19.234 -10.234 -12.391 1 98.62 167 LYS B C 1
ATOM 3997 O O . LYS B 1 167 ? 18.594 -10.375 -13.438 1 98.62 167 LYS B O 1
ATOM 4002 N N . VAL B 1 168 ? 19 -10.945 -11.289 1 98.81 168 VAL B N 1
ATOM 4003 C CA . VAL B 1 168 ? 17.891 -11.898 -11.242 1 98.81 168 VAL B CA 1
ATOM 4004 C C . VAL B 1 168 ? 16.906 -11.5 -10.148 1 98.81 168 VAL B C 1
ATOM 4006 O O . VAL B 1 168 ? 17.281 -11.398 -8.977 1 98.81 168 VAL B O 1
ATOM 4009 N N . HIS B 1 169 ? 15.695 -11.227 -10.539 1 98.81 169 HIS B N 1
ATOM 4010 C CA . HIS B 1 169 ? 14.547 -11.008 -9.664 1 98.81 169 HIS B CA 1
ATOM 4011 C C . HIS B 1 169 ? 13.719 -12.281 -9.516 1 98.81 169 HIS B C 1
ATOM 4013 O O . HIS B 1 169 ? 13.445 -12.969 -10.5 1 98.81 169 HIS B O 1
ATOM 4019 N N . MET B 1 170 ? 13.391 -12.625 -8.305 1 98.88 170 MET B N 1
ATOM 4020 C CA . MET B 1 170 ? 12.484 -13.742 -8.055 1 98.88 170 MET B CA 1
ATOM 4021 C C . MET B 1 170 ? 11.188 -13.258 -7.406 1 98.88 170 MET B C 1
ATOM 4023 O O . MET B 1 170 ? 11.211 -12.688 -6.312 1 98.88 170 MET B O 1
ATOM 4027 N N . ASP B 1 171 ? 10.117 -13.438 -8.133 1 98.5 171 ASP B N 1
ATOM 4028 C CA . ASP B 1 171 ? 8.789 -13.258 -7.547 1 98.5 171 ASP B CA 1
ATOM 4029 C C . ASP B 1 171 ? 8.438 -14.414 -6.613 1 98.5 171 ASP B C 1
ATOM 4031 O O . ASP B 1 171 ? 8.133 -15.516 -7.074 1 98.5 171 ASP B O 1
ATOM 4035 N N . GLY B 1 172 ? 8.422 -14.117 -5.305 1 98.5 172 GLY B N 1
ATOM 4036 C CA . GLY B 1 172 ? 8.148 -15.141 -4.309 1 98.5 172 GLY B CA 1
ATOM 4037 C C . GLY B 1 172 ? 6.797 -14.977 -3.645 1 98.5 172 GLY B C 1
ATOM 4038 O O . GLY B 1 172 ? 6.676 -15.125 -2.428 1 98.5 172 GLY B O 1
ATOM 4039 N N . ALA B 1 173 ? 5.773 -14.648 -4.426 1 97.44 173 ALA B N 1
ATOM 4040 C CA . ALA B 1 173 ? 4.426 -14.555 -3.875 1 97.44 173 ALA B CA 1
ATOM 4041 C C . ALA B 1 173 ? 4.027 -15.844 -3.164 1 97.44 173 ALA B C 1
ATOM 4043 O O . ALA B 1 173 ? 3.273 -15.812 -2.188 1 97.44 173 ALA B O 1
ATOM 4044 N N . ARG B 1 174 ? 4.473 -16.969 -3.672 1 98.44 174 ARG B N 1
ATOM 4045 C CA . ARG B 1 174 ? 4.25 -18.297 -3.086 1 98.44 174 ARG B CA 1
ATOM 4046 C C . ARG B 1 174 ? 5.574 -18.984 -2.785 1 98.44 174 ARG B C 1
ATOM 4048 O O . ARG B 1 174 ? 5.707 -20.203 -3 1 98.44 174 ARG B O 1
ATOM 4055 N N . PHE B 1 175 ? 6.516 -18.203 -2.314 1 98.62 175 PHE B N 1
ATOM 4056 C CA . PHE B 1 175 ? 7.859 -18.672 -2.01 1 98.62 175 PHE B CA 1
ATOM 4057 C C . PHE B 1 175 ? 7.812 -19.859 -1.059 1 98.62 175 PHE B C 1
ATOM 4059 O O . PHE B 1 175 ? 8.5 -20.859 -1.275 1 98.62 175 PHE B O 1
ATOM 4066 N N . ALA B 1 176 ? 6.988 -19.797 -0.003 1 98.69 176 ALA B N 1
ATOM 4067 C CA . ALA B 1 176 ? 6.906 -20.844 1.021 1 98.69 176 ALA B CA 1
ATOM 4068 C C . ALA B 1 176 ? 6.391 -22.156 0.431 1 98.69 176 ALA B C 1
ATOM 4070 O O . ALA B 1 176 ? 6.848 -23.234 0.811 1 98.69 176 ALA B O 1
ATOM 4071 N N . ASN B 1 177 ? 5.449 -22.047 -0.478 1 98.75 177 ASN B N 1
ATOM 4072 C CA . ASN B 1 177 ? 4.91 -23.234 -1.121 1 98.75 177 ASN B CA 1
ATOM 4073 C C . ASN B 1 177 ? 5.988 -23.984 -1.896 1 98.75 177 ASN B C 1
ATOM 4075 O O . ASN B 1 177 ? 6.039 -25.219 -1.867 1 98.75 177 ASN B O 1
ATOM 4079 N N . ALA B 1 178 ? 6.801 -23.234 -2.605 1 98.69 178 ALA B N 1
ATOM 4080 C CA . ALA B 1 178 ? 7.898 -23.844 -3.352 1 98.69 178 ALA B CA 1
ATOM 4081 C C . ALA B 1 178 ? 8.953 -24.422 -2.408 1 98.69 178 ALA B C 1
ATOM 4083 O O . ALA B 1 178 ? 9.5 -25.5 -2.664 1 98.69 178 ALA B O 1
ATOM 4084 N N . LEU B 1 179 ? 9.211 -23.719 -1.369 1 98.31 179 LEU B N 1
ATOM 4085 C CA . LEU B 1 179 ? 10.211 -24.109 -0.389 1 98.31 179 LEU B CA 1
ATOM 4086 C C . LEU B 1 179 ? 9.883 -25.484 0.202 1 98.31 179 LEU B C 1
ATOM 4088 O O . LEU B 1 179 ? 10.75 -26.344 0.298 1 98.31 179 LEU B O 1
ATOM 4092 N N . VAL B 1 180 ? 8.672 -25.641 0.625 1 98.25 180 VAL B N 1
ATOM 4093 C CA . VAL B 1 180 ? 8.289 -26.891 1.283 1 98.25 180 VAL B CA 1
ATOM 4094 C C . VAL B 1 180 ? 8.188 -28.016 0.25 1 98.25 180 VAL B C 1
ATOM 4096 O O . VAL B 1 180 ? 8.43 -29.172 0.565 1 98.25 180 VAL B O 1
ATOM 4099 N N . ASN B 1 181 ? 7.82 -27.625 -0.934 1 98.25 181 ASN B N 1
ATOM 4100 C CA . ASN B 1 181 ? 7.832 -28.625 -2 1 98.25 181 ASN B CA 1
ATOM 4101 C C . ASN B 1 181 ? 9.234 -29.172 -2.244 1 98.25 181 ASN B C 1
ATOM 4103 O O . ASN B 1 181 ? 9.414 -30.375 -2.404 1 98.25 181 ASN B O 1
ATOM 4107 N N . LEU B 1 182 ? 10.25 -28.297 -2.293 1 98.25 182 LEU B N 1
ATOM 4108 C CA . LEU B 1 182 ? 11.625 -28.672 -2.594 1 98.25 182 LEU B CA 1
ATOM 4109 C C . LEU B 1 182 ? 12.336 -29.188 -1.348 1 98.25 182 LEU B C 1
ATOM 4111 O O . LEU B 1 182 ? 13.414 -29.781 -1.441 1 98.25 182 LEU B O 1
ATOM 4115 N N . ASN B 1 183 ? 11.711 -29 -0.251 1 97.94 183 ASN B N 1
ATOM 4116 C CA . ASN B 1 183 ? 12.336 -29.359 1.02 1 97.94 183 ASN B CA 1
ATOM 4117 C C . ASN B 1 183 ? 13.742 -28.781 1.139 1 97.94 183 ASN B C 1
ATOM 4119 O O . ASN B 1 183 ? 14.703 -29.516 1.373 1 97.94 183 ASN B O 1
ATOM 4123 N N . CYS B 1 184 ? 13.875 -27.547 0.97 1 98.25 184 CYS B N 1
ATOM 4124 C CA . CYS B 1 184 ? 15.148 -26.828 1.053 1 98.25 184 CYS B CA 1
ATOM 4125 C C . CYS B 1 184 ? 15.023 -25.594 1.946 1 98.25 184 CYS B C 1
ATOM 4127 O O . CYS B 1 184 ? 13.961 -25.344 2.51 1 98.25 184 CYS B O 1
ATOM 4129 N N . THR B 1 185 ? 16.188 -24.922 2.182 1 98.38 185 THR B N 1
ATOM 4130 C CA . THR B 1 185 ? 16.188 -23.719 3.014 1 98.38 185 THR B CA 1
ATOM 4131 C C . THR B 1 185 ? 15.961 -22.469 2.168 1 98.38 185 THR B C 1
ATOM 4133 O O . THR B 1 185 ? 16.172 -22.484 0.956 1 98.38 185 THR B O 1
ATOM 4136 N N . PRO B 1 186 ? 15.516 -21.375 2.822 1 98.69 186 PRO B N 1
ATOM 4137 C CA . PRO B 1 186 ? 15.375 -20.109 2.088 1 98.69 186 PRO B CA 1
ATOM 4138 C C . PRO B 1 186 ? 16.672 -19.672 1.41 1 98.69 186 PRO B C 1
ATOM 4140 O O . PRO B 1 186 ? 16.656 -19.172 0.285 1 98.69 186 PRO B O 1
ATOM 4143 N N . ALA B 1 187 ? 17.766 -19.875 2.045 1 98.75 187 ALA B N 1
ATOM 4144 C CA . ALA B 1 187 ? 19.078 -19.531 1.49 1 98.75 187 ALA B CA 1
ATOM 4145 C C . ALA B 1 187 ? 19.359 -20.328 0.219 1 98.75 187 ALA B C 1
ATOM 4147 O O . ALA B 1 187 ? 19.766 -19.766 -0.797 1 98.75 187 ALA B O 1
ATOM 4148 N N . GLU B 1 188 ? 19.062 -21.609 0.228 1 98.75 188 GLU B N 1
ATOM 4149 C CA . GLU B 1 188 ? 19.359 -22.516 -0.89 1 98.75 188 GLU B CA 1
ATOM 4150 C C . GLU B 1 188 ? 18.531 -22.141 -2.119 1 98.75 188 GLU B C 1
ATOM 4152 O O . GLU B 1 188 ? 19 -22.281 -3.252 1 98.75 188 GLU B O 1
ATOM 4157 N N . MET B 1 189 ? 17.344 -21.562 -1.896 1 98.75 189 MET B N 1
ATOM 4158 C CA . MET B 1 189 ? 16.438 -21.312 -3.01 1 98.75 189 MET B CA 1
ATOM 4159 C C . MET B 1 189 ? 16.484 -19.859 -3.439 1 98.75 189 MET B C 1
ATOM 4161 O O . MET B 1 189 ? 15.695 -19.422 -4.289 1 98.75 189 MET B O 1
ATOM 4165 N N . SER B 1 190 ? 17.344 -19.094 -2.783 1 98.69 190 SER B N 1
ATOM 4166 C CA . SER B 1 190 ? 17.391 -17.672 -3.127 1 98.69 190 SER B CA 1
ATOM 4167 C C . SER B 1 190 ? 18.812 -17.234 -3.461 1 98.69 190 SER B C 1
ATOM 4169 O O . SER B 1 190 ? 19.312 -17.484 -4.562 1 98.69 190 SER B O 1
ATOM 4171 N N . TRP B 1 191 ? 19.562 -16.688 -2.418 1 98.75 191 TRP B N 1
ATOM 4172 C CA . TRP B 1 191 ? 20.828 -16.047 -2.748 1 98.75 191 TRP B CA 1
ATOM 4173 C C . TRP B 1 191 ? 21.906 -17.078 -3.049 1 98.75 191 TRP B C 1
ATOM 4175 O O . TRP B 1 191 ? 22.828 -16.812 -3.826 1 98.75 191 TRP B O 1
ATOM 4185 N N . LYS B 1 192 ? 21.828 -18.312 -2.562 1 98.75 192 LYS B N 1
ATOM 4186 C CA . LYS B 1 192 ? 22.844 -19.328 -2.826 1 98.75 192 LYS B CA 1
ATOM 4187 C C . LYS B 1 192 ? 22.797 -19.797 -4.281 1 98.75 192 LYS B C 1
ATOM 4189 O O . LYS B 1 192 ? 23.812 -20.219 -4.832 1 98.75 192 LYS B O 1
ATOM 4194 N N . VAL B 1 193 ? 21.625 -19.734 -4.91 1 98.75 193 VAL B N 1
ATOM 4195 C CA . VAL B 1 193 ? 21.547 -20.078 -6.32 1 98.75 193 VAL B CA 1
ATOM 4196 C C . VAL B 1 193 ? 21.766 -18.844 -7.18 1 98.75 193 VAL B C 1
ATOM 4198 O O . VAL B 1 193 ? 21.812 -18.922 -8.406 1 98.75 193 VAL B O 1
ATOM 4201 N N . GLY B 1 194 ? 21.766 -17.656 -6.594 1 98.75 194 GLY B N 1
ATOM 4202 C CA . GLY B 1 194 ? 22.203 -16.484 -7.332 1 98.75 194 GLY B CA 1
ATOM 4203 C C . GLY B 1 194 ? 21.125 -15.422 -7.453 1 98.75 194 GLY B C 1
ATOM 4204 O O . GLY B 1 194 ? 21.281 -14.445 -8.18 1 98.75 194 GLY B O 1
ATOM 4205 N N . VAL B 1 195 ? 20 -15.555 -6.762 1 98.88 195 VAL B N 1
ATOM 4206 C CA . VAL B 1 195 ? 18.953 -14.539 -6.797 1 98.88 195 VAL B CA 1
ATOM 4207 C C . VAL B 1 195 ? 19.484 -13.234 -6.199 1 98.88 195 VAL B C 1
ATOM 4209 O O . VAL B 1 195 ? 20.062 -13.234 -5.117 1 98.88 195 VAL B O 1
ATOM 4212 N N . ASP B 1 196 ? 19.281 -12.125 -6.922 1 98.88 196 ASP B N 1
ATOM 4213 C CA . ASP B 1 196 ? 19.781 -10.828 -6.461 1 98.88 196 ASP B CA 1
ATOM 4214 C C . ASP B 1 196 ? 18.75 -10.133 -5.578 1 98.88 196 ASP B C 1
ATOM 4216 O O . ASP B 1 196 ? 19.109 -9.492 -4.586 1 98.88 196 ASP B O 1
ATOM 4220 N N . VAL B 1 197 ? 17.516 -10.219 -5.973 1 98.88 197 VAL B N 1
ATOM 4221 C CA . VAL B 1 197 ? 16.422 -9.602 -5.227 1 98.88 197 VAL B CA 1
ATOM 4222 C C . VAL B 1 197 ? 15.219 -10.531 -5.203 1 98.88 197 VAL B C 1
ATOM 4224 O O . VAL B 1 197 ? 14.906 -11.18 -6.207 1 98.88 197 VAL B O 1
ATOM 4227 N N . LEU B 1 198 ? 14.656 -10.703 -4.016 1 98.88 198 LEU B N 1
ATOM 4228 C CA . LEU B 1 198 ? 13.492 -11.555 -3.791 1 98.88 198 LEU B CA 1
ATOM 4229 C C . LEU B 1 198 ? 12.312 -10.742 -3.275 1 98.88 198 LEU B C 1
ATOM 4231 O O . LEU B 1 198 ? 12.445 -9.992 -2.307 1 98.88 198 LEU B O 1
ATOM 4235 N N . THR B 1 199 ? 11.203 -10.781 -3.99 1 98.62 199 THR B N 1
ATOM 4236 C CA . THR B 1 199 ? 9.953 -10.352 -3.365 1 98.62 199 THR B CA 1
ATOM 4237 C C . THR B 1 199 ? 9.328 -11.492 -2.568 1 98.62 199 THR B C 1
ATOM 4239 O O . THR B 1 199 ? 8.953 -12.523 -3.137 1 98.62 199 THR B O 1
ATOM 4242 N N . PHE B 1 200 ? 9.281 -11.383 -1.279 1 98.62 200 PHE B N 1
ATOM 4243 C CA . PHE B 1 200 ? 8.875 -12.406 -0.329 1 98.62 200 PHE B CA 1
ATOM 4244 C C . PHE B 1 200 ? 7.465 -12.148 0.182 1 98.62 200 PHE B C 1
ATOM 4246 O O . PHE B 1 200 ? 7.254 -11.25 1.006 1 98.62 200 PHE B O 1
ATOM 4253 N N . GLY B 1 201 ? 6.492 -13.008 -0.277 1 96.56 201 GLY B N 1
ATOM 4254 C CA . GLY B 1 201 ? 5.086 -12.719 -0.054 1 96.56 201 GLY B CA 1
ATOM 4255 C C . GLY B 1 201 ? 4.523 -13.391 1.184 1 96.56 201 GLY B C 1
ATOM 4256 O O . GLY B 1 201 ? 4.871 -14.539 1.484 1 96.56 201 GLY B O 1
ATOM 4257 N N . ALA B 1 202 ? 3.613 -12.672 1.873 1 96.81 202 ALA B N 1
ATOM 4258 C CA . ALA B 1 202 ? 2.881 -13.219 3.012 1 96.81 202 ALA B CA 1
ATOM 4259 C C . ALA B 1 202 ? 1.376 -13.195 2.762 1 96.81 202 ALA B C 1
ATOM 4261 O O . ALA B 1 202 ? 0.63 -13.992 3.336 1 96.81 202 ALA B O 1
ATOM 4262 N N . THR B 1 203 ? 0.905 -12.328 1.897 1 96.5 203 THR B N 1
ATOM 4263 C CA . THR B 1 203 ? -0.521 -12.086 1.706 1 96.5 203 THR B CA 1
ATOM 4264 C C . THR B 1 203 ? -1.236 -13.367 1.295 1 96.5 203 THR B C 1
ATOM 4266 O O . THR B 1 203 ? -2.305 -13.688 1.821 1 96.5 203 THR B O 1
ATOM 4269 N N . LYS B 1 204 ? -0.643 -14.102 0.382 1 96.56 204 LYS B N 1
ATOM 4270 C CA . LYS B 1 204 ? -1.275 -15.297 -0.166 1 96.56 204 LYS B CA 1
ATOM 4271 C C . LYS B 1 204 ? -1.136 -16.484 0.789 1 96.56 204 LYS B C 1
ATOM 4273 O O . LYS B 1 204 ? -1.675 -17.562 0.534 1 96.56 204 LYS B O 1
ATOM 4278 N N . ASN B 1 205 ? -0.418 -16.312 1.882 1 98.19 205 ASN B N 1
ATOM 4279 C CA . ASN B 1 205 ? -0.119 -17.391 2.816 1 98.19 205 ASN B CA 1
ATOM 4280 C C . ASN B 1 205 ? -0.414 -16.984 4.258 1 98.19 205 ASN B C 1
ATOM 4282 O O . ASN B 1 205 ? 0.406 -17.203 5.148 1 98.19 205 ASN B O 1
ATOM 4286 N N . GLY B 1 206 ? -1.575 -16.344 4.406 1 97.12 206 GLY B N 1
ATOM 4287 C CA . GLY B 1 206 ? -2.078 -16.109 5.754 1 97.12 206 GLY B CA 1
ATOM 4288 C C . GLY B 1 206 ? -1.933 -14.672 6.203 1 97.12 206 GLY B C 1
ATOM 4289 O O . GLY B 1 206 ? -2.492 -14.273 7.227 1 97.12 206 GLY B O 1
ATOM 4290 N N . GLY B 1 207 ? -1.248 -13.82 5.516 1 96.81 207 GLY B N 1
ATOM 4291 C CA . GLY B 1 207 ? -1.007 -12.438 5.914 1 96.81 207 GLY B CA 1
ATOM 4292 C C . GLY B 1 207 ? -2.191 -11.523 5.656 1 96.81 207 GLY B C 1
ATOM 4293 O O . GLY B 1 207 ? -3.08 -11.859 4.871 1 96.81 207 GLY B O 1
ATOM 4294 N N . LEU B 1 208 ? -2.186 -10.375 6.34 1 94.5 208 LEU B N 1
ATOM 4295 C CA . LEU B 1 208 ? -3.145 -9.305 6.102 1 94.5 208 LEU B CA 1
ATOM 4296 C C . LEU B 1 208 ? -2.887 -8.633 4.754 1 94.5 208 LEU B C 1
ATOM 4298 O O . LEU B 1 208 ? -3.787 -8.547 3.918 1 94.5 208 LEU B O 1
ATOM 4302 N N . LEU B 1 209 ? -1.712 -8.07 4.648 1 90.25 209 LEU B N 1
ATOM 4303 C CA . LEU B 1 209 ? -1.221 -7.434 3.43 1 90.25 209 LEU B CA 1
ATOM 4304 C C . LEU B 1 209 ? 0.299 -7.316 3.453 1 90.25 209 LEU B C 1
ATOM 4306 O O . LEU B 1 209 ? 0.916 -7.391 4.516 1 90.25 209 LEU B O 1
ATOM 4310 N N . GLY B 1 210 ? 0.753 -7.227 2.217 1 87.62 210 GLY B N 1
ATOM 4311 C CA . GLY B 1 210 ? 2.123 -6.75 2.109 1 87.62 210 GLY B CA 1
ATOM 4312 C C . GLY B 1 210 ? 3.113 -7.852 1.78 1 87.62 210 GLY B C 1
ATOM 4313 O O . GLY B 1 210 ? 2.896 -9.016 2.133 1 87.62 210 GLY B O 1
ATOM 4314 N N . GLU B 1 211 ? 4.156 -7.426 1.14 1 96.19 211 GLU B N 1
ATOM 4315 C CA . GLU B 1 211 ? 5.312 -8.211 0.721 1 96.19 211 GLU B CA 1
ATOM 4316 C C . GLU B 1 211 ? 6.617 -7.527 1.119 1 96.19 211 GLU B C 1
ATOM 4318 O O . GLU B 1 211 ? 6.625 -6.344 1.468 1 96.19 211 GLU B O 1
ATOM 4323 N N . LEU B 1 212 ? 7.648 -8.336 1.223 1 98.44 212 LEU B N 1
ATOM 4324 C CA . LEU B 1 212 ? 8.977 -7.77 1.414 1 98.44 212 LEU B CA 1
ATOM 4325 C C . LEU B 1 212 ? 9.781 -7.812 0.116 1 98.44 212 LEU B C 1
ATOM 4327 O O . LEU B 1 212 ? 9.68 -8.781 -0.647 1 98.44 212 LEU B O 1
ATOM 4331 N N . ILE B 1 213 ? 10.469 -6.77 -0.113 1 98.69 213 ILE B N 1
ATOM 4332 C CA . ILE B 1 213 ? 11.516 -6.746 -1.127 1 98.69 213 ILE B CA 1
ATOM 4333 C C . ILE B 1 213 ? 12.883 -6.941 -0.465 1 98.69 213 ILE B C 1
ATOM 4335 O O . ILE B 1 213 ? 13.336 -6.086 0.3 1 98.69 213 ILE B O 1
ATOM 4339 N N . ILE B 1 214 ? 13.523 -8.008 -0.745 1 98.81 214 ILE B N 1
ATOM 4340 C CA . ILE B 1 214 ? 14.758 -8.367 -0.057 1 98.81 214 ILE B CA 1
ATOM 4341 C C . ILE B 1 214 ? 15.93 -8.312 -1.037 1 98.81 214 ILE B C 1
ATOM 4343 O O . ILE B 1 214 ? 15.961 -9.062 -2.018 1 98.81 214 ILE B O 1
ATOM 4347 N N . PHE B 1 215 ? 16.844 -7.445 -0.79 1 98.75 215 PHE B N 1
ATOM 4348 C CA . PHE B 1 215 ? 18.109 -7.383 -1.522 1 98.75 215 PHE B CA 1
ATOM 4349 C C . PHE B 1 215 ? 19.188 -8.156 -0.789 1 98.75 215 PHE B C 1
ATOM 4351 O O . PHE B 1 215 ? 19.469 -7.887 0.382 1 98.75 215 PHE B O 1
ATOM 4358 N N . PHE B 1 216 ? 19.875 -9.031 -1.477 1 98.56 216 PHE B N 1
ATOM 4359 C CA . PHE B 1 216 ? 20.891 -9.844 -0.83 1 98.56 216 PHE B CA 1
ATOM 4360 C C . PHE B 1 216 ? 22.266 -9.188 -0.94 1 98.56 216 PHE B C 1
ATOM 4362 O O . PHE B 1 216 ? 23.219 -9.594 -0.264 1 98.56 216 PHE B O 1
ATOM 4369 N N . ASN B 1 217 ? 22.391 -8.219 -1.782 1 97.81 217 ASN B N 1
ATOM 4370 C CA . ASN B 1 217 ? 23.516 -7.312 -1.85 1 97.81 217 ASN B CA 1
ATOM 4371 C C . ASN B 1 217 ? 23.109 -5.875 -1.552 1 97.81 217 ASN B C 1
ATOM 4373 O O . ASN B 1 217 ? 22.438 -5.238 -2.361 1 97.81 217 ASN B O 1
ATOM 4377 N N . PRO B 1 218 ? 23.516 -5.332 -0.457 1 95 218 PRO B N 1
ATOM 4378 C CA . PRO B 1 218 ? 23.109 -3.979 -0.067 1 95 218 PRO B CA 1
ATOM 4379 C C . PRO B 1 218 ? 23.391 -2.943 -1.155 1 95 218 PRO B C 1
ATOM 4381 O O . PRO B 1 218 ? 22.641 -1.975 -1.295 1 95 218 PRO B O 1
ATOM 4384 N N . SER B 1 219 ? 24.438 -3.117 -1.863 1 95.69 219 SER B N 1
ATOM 4385 C CA . SER B 1 219 ? 24.781 -2.154 -2.904 1 95.69 219 SER B CA 1
ATOM 4386 C C . SER B 1 219 ? 23.703 -2.092 -3.977 1 95.69 219 SER B C 1
ATOM 4388 O O . SER B 1 219 ? 23.516 -1.063 -4.633 1 95.69 219 SER B O 1
ATOM 4390 N N . ASP B 1 220 ? 22.984 -3.197 -4.168 1 96.5 220 ASP B N 1
ATOM 4391 C CA . ASP B 1 220 ? 21.891 -3.242 -5.145 1 96.5 220 ASP B CA 1
ATOM 4392 C C . ASP B 1 220 ? 20.719 -2.393 -4.684 1 96.5 220 ASP B C 1
ATOM 4394 O O . ASP B 1 220 ? 19.828 -2.066 -5.484 1 96.5 220 ASP B O 1
ATOM 4398 N N . ALA B 1 221 ? 20.703 -2.043 -3.408 1 95.62 221 ALA B N 1
ATOM 4399 C CA . ALA B 1 221 ? 19.594 -1.275 -2.85 1 95.62 221 ALA B CA 1
ATOM 4400 C C . ALA B 1 221 ? 19.969 0.202 -2.725 1 95.62 221 ALA B C 1
ATOM 4402 O O . ALA B 1 221 ? 19.266 0.965 -2.055 1 95.62 221 ALA B O 1
ATOM 4403 N N . GLU B 1 222 ? 21.031 0.551 -3.307 1 93.19 222 GLU B N 1
ATOM 4404 C CA . GLU B 1 222 ? 21.422 1.955 -3.25 1 93.19 222 GLU B CA 1
ATOM 4405 C C . GLU B 1 222 ? 20.328 2.857 -3.818 1 93.19 222 GLU B C 1
ATOM 4407 O O . GLU B 1 222 ? 19.812 2.605 -4.91 1 93.19 222 GLU B O 1
ATOM 4412 N N . ASN B 1 223 ? 19.906 3.83 -3.105 1 91.19 223 ASN B N 1
ATOM 4413 C CA . ASN B 1 223 ? 18.906 4.84 -3.451 1 91.19 223 ASN B CA 1
ATOM 4414 C C . ASN B 1 223 ? 17.516 4.227 -3.6 1 91.19 223 ASN B C 1
ATOM 4416 O O . ASN B 1 223 ? 16.609 4.859 -4.137 1 91.19 223 ASN B O 1
ATOM 4420 N N . PHE B 1 224 ? 17.422 2.977 -3.205 1 95.31 224 PHE B N 1
ATOM 4421 C CA . PHE B 1 224 ? 16.125 2.328 -3.326 1 95.31 224 PHE B CA 1
ATOM 4422 C C . PHE B 1 224 ? 15.094 3.002 -2.422 1 95.31 224 PHE B C 1
ATOM 4424 O O . PHE B 1 224 ? 13.891 2.938 -2.684 1 95.31 224 PHE B O 1
ATOM 4431 N N . ASP B 1 225 ? 15.539 3.592 -1.344 1 94.06 225 ASP B N 1
ATOM 4432 C CA . ASP B 1 225 ? 14.641 4.305 -0.438 1 94.06 225 ASP B CA 1
ATOM 4433 C C . ASP B 1 225 ? 13.922 5.438 -1.16 1 94.06 225 ASP B C 1
ATOM 4435 O O . ASP B 1 225 ? 12.75 5.719 -0.876 1 94.06 225 ASP B O 1
ATOM 4439 N N . PHE B 1 226 ? 14.531 6.121 -2.123 1 93.94 226 PHE B N 1
ATOM 4440 C CA . PHE B 1 226 ? 13.883 7.156 -2.916 1 93.94 226 PHE B CA 1
ATOM 4441 C C . PHE B 1 226 ? 12.812 6.555 -3.828 1 93.94 226 PHE B C 1
ATOM 4443 O O . PHE B 1 226 ? 11.719 7.102 -3.955 1 93.94 226 PHE B O 1
ATOM 4450 N N . LEU B 1 227 ? 13.133 5.422 -4.457 1 93.81 227 LEU B N 1
ATOM 4451 C CA . LEU B 1 227 ? 12.164 4.734 -5.305 1 93.81 227 LEU B CA 1
ATOM 4452 C C . LEU B 1 227 ? 10.961 4.273 -4.488 1 93.81 227 LEU B C 1
ATOM 4454 O O . LEU B 1 227 ? 9.82 4.395 -4.938 1 93.81 227 LEU B O 1
ATOM 4458 N N . HIS B 1 228 ? 11.336 3.766 -3.324 1 95 228 HIS B N 1
ATOM 4459 C CA . HIS B 1 228 ? 10.32 3.26 -2.4 1 95 228 HIS B CA 1
ATOM 4460 C C . HIS B 1 228 ? 9.375 4.371 -1.962 1 95 228 HIS B C 1
ATOM 4462 O O . HIS B 1 228 ? 8.156 4.203 -2.02 1 95 228 HIS B O 1
ATOM 4468 N N . LYS B 1 229 ? 9.852 5.488 -1.587 1 93.31 229 LYS B N 1
ATOM 4469 C CA . LYS B 1 229 ? 9.055 6.625 -1.139 1 93.31 229 LYS B CA 1
ATOM 4470 C C . LYS B 1 229 ? 8.234 7.207 -2.285 1 93.31 229 LYS B C 1
ATOM 4472 O O . LYS B 1 229 ? 7.035 7.441 -2.139 1 93.31 229 LYS B O 1
ATOM 4477 N N . ARG B 1 230 ? 8.852 7.426 -3.42 1 92.88 230 ARG B N 1
ATOM 4478 C CA . ARG B 1 230 ? 8.188 8.141 -4.508 1 92.88 230 ARG B CA 1
ATOM 4479 C C . ARG B 1 230 ? 7.059 7.309 -5.098 1 92.88 230 ARG B C 1
ATOM 4481 O O . ARG B 1 230 ? 6.137 7.848 -5.715 1 92.88 230 ARG B O 1
ATOM 4488 N N . SER B 1 231 ? 7.137 5.977 -4.844 1 94.12 231 SER B N 1
ATOM 4489 C CA . SER B 1 231 ? 6.109 5.102 -5.395 1 94.12 231 SER B CA 1
ATOM 4490 C C . SER B 1 231 ? 4.934 4.949 -4.43 1 94.12 231 SER B C 1
ATOM 4492 O O . SER B 1 231 ? 3.977 4.23 -4.719 1 94.12 231 SER B O 1
ATOM 4494 N N . GLY B 1 232 ? 5.051 5.625 -3.334 1 94.19 232 GLY B N 1
ATOM 4495 C CA . GLY B 1 232 ? 3.947 5.598 -2.389 1 94.19 232 GLY B CA 1
ATOM 4496 C C . GLY B 1 232 ? 3.893 4.324 -1.566 1 94.19 232 GLY B C 1
ATOM 4497 O O . GLY B 1 232 ? 2.824 3.926 -1.102 1 94.19 232 GLY B O 1
ATOM 4498 N N . GLN B 1 233 ? 5.008 3.66 -1.376 1 94.31 233 GLN B N 1
ATOM 4499 C CA . GLN B 1 233 ? 5.012 2.371 -0.692 1 94.31 233 GLN B CA 1
ATOM 4500 C C . GLN B 1 233 ? 5.602 2.494 0.711 1 94.31 233 GLN B C 1
ATOM 4502 O O . GLN B 1 233 ? 5.742 1.497 1.421 1 94.31 233 GLN B O 1
ATOM 4507 N N . LEU B 1 234 ? 5.922 3.688 1.14 1 93.31 234 LEU B N 1
ATOM 4508 C CA . LEU B 1 234 ? 6.406 3.891 2.502 1 93.31 234 LEU B CA 1
ATOM 4509 C C . LEU B 1 234 ? 5.242 4.098 3.465 1 93.31 234 LEU B C 1
ATOM 4511 O O . LEU B 1 234 ? 4.672 5.188 3.529 1 93.31 234 LEU B O 1
ATOM 4515 N N . MET B 1 235 ? 4.941 3.07 4.188 1 92.56 235 MET B N 1
ATOM 4516 C CA . MET B 1 235 ? 3.859 3.127 5.164 1 92.56 235 MET B CA 1
ATOM 4517 C C . MET B 1 235 ? 4.34 3.736 6.477 1 92.56 235 MET B C 1
ATOM 4519 O O . MET B 1 235 ? 5.395 3.361 6.992 1 92.56 235 MET B O 1
ATOM 4523 N N . SER B 1 236 ? 3.547 4.617 6.977 1 92.56 236 SER B N 1
ATOM 4524 C CA . SER B 1 236 ? 3.947 5.309 8.203 1 92.56 236 SER B CA 1
ATOM 4525 C C . SER B 1 236 ? 3.934 4.367 9.398 1 92.56 236 SER B C 1
ATOM 4527 O O . SER B 1 236 ? 4.816 4.434 10.258 1 92.56 236 SER B O 1
ATOM 4529 N N . LYS B 1 237 ? 2.971 3.482 9.484 1 93.88 237 LYS B N 1
ATOM 4530 C CA . LYS B 1 237 ? 2.865 2.547 10.602 1 93.88 237 LYS B CA 1
ATOM 4531 C C . LYS B 1 237 ? 3.449 1.186 10.242 1 93.88 237 LYS B C 1
ATOM 4533 O O . LYS B 1 237 ? 2.789 0.158 10.406 1 93.88 237 LYS B O 1
ATOM 4538 N N . THR B 1 238 ? 4.707 1.232 9.945 1 93 238 THR B N 1
ATOM 4539 C CA . THR B 1 238 ? 5.426 0.055 9.469 1 93 238 THR B CA 1
ATOM 4540 C C . THR B 1 238 ? 5.449 -1.031 10.547 1 93 238 THR B C 1
ATOM 4542 O O . THR B 1 238 ? 5.543 -2.219 10.227 1 93 238 THR B O 1
ATOM 4545 N N . ARG B 1 239 ? 5.266 -0.646 11.781 1 94.06 239 ARG B N 1
ATOM 4546 C CA . ARG B 1 239 ? 5.363 -1.584 12.898 1 94.06 239 ARG B CA 1
ATOM 4547 C C . ARG B 1 239 ? 4.367 -2.729 12.742 1 94.06 239 ARG B C 1
ATOM 4549 O O . ARG B 1 239 ? 4.688 -3.881 13.039 1 94.06 239 ARG B O 1
ATOM 4556 N N . PHE B 1 240 ? 3.211 -2.443 12.281 1 94.81 240 PHE B N 1
ATOM 4557 C CA . PHE B 1 240 ? 2.172 -3.465 12.203 1 94.81 240 PHE B CA 1
ATOM 4558 C C . PHE B 1 240 ? 2.486 -4.477 11.109 1 94.81 240 PHE B C 1
ATOM 4560 O O . PHE B 1 240 ? 2.137 -5.652 11.227 1 94.81 240 PHE B O 1
ATOM 4567 N N . PHE B 1 241 ? 3.166 -4.039 10.125 1 94.44 241 PHE B N 1
ATOM 4568 C CA . PHE B 1 241 ? 3.576 -4.949 9.055 1 94.44 241 PHE B CA 1
ATOM 4569 C C . PHE B 1 241 ? 4.777 -5.781 9.492 1 94.44 241 PHE B C 1
ATOM 4571 O O . PHE B 1 241 ? 4.875 -6.961 9.148 1 94.44 241 PHE B O 1
ATOM 4578 N N . ALA B 1 242 ? 5.617 -5.094 10.227 1 96.5 242 ALA B N 1
ATOM 4579 C CA . ALA B 1 242 ? 6.723 -5.844 10.812 1 96.5 242 ALA B CA 1
ATOM 4580 C C . ALA B 1 242 ? 6.211 -6.91 11.781 1 96.5 242 ALA B C 1
ATOM 4582 O O . ALA B 1 242 ? 6.691 -8.047 11.773 1 96.5 242 ALA B O 1
ATOM 4583 N N . MET B 1 243 ? 5.203 -6.574 12.594 1 96.75 243 MET B N 1
ATOM 4584 C CA . MET B 1 243 ? 4.598 -7.52 13.523 1 96.75 243 MET B CA 1
ATOM 4585 C C . MET B 1 243 ? 4.008 -8.711 12.781 1 96.75 243 MET B C 1
ATOM 4587 O O . MET B 1 243 ? 4.152 -9.852 13.219 1 96.75 243 MET B O 1
ATOM 4591 N N . GLN B 1 244 ? 3.35 -8.438 11.711 1 97.38 244 GLN B N 1
ATOM 4592 C CA . GLN B 1 244 ? 2.781 -9.492 10.883 1 97.38 244 GLN B CA 1
ATOM 4593 C C . GLN B 1 244 ? 3.861 -10.461 10.406 1 97.38 244 GLN B C 1
ATOM 4595 O O . GLN B 1 244 ? 3.695 -11.68 10.5 1 97.38 244 GLN B O 1
ATOM 4600 N N . MET B 1 245 ? 4.953 -9.914 9.898 1 98 245 MET B N 1
ATOM 4601 C CA . MET B 1 245 ? 6.008 -10.75 9.328 1 98 245 MET B CA 1
ATOM 4602 C C . MET B 1 245 ? 6.723 -11.539 10.422 1 98 245 MET B C 1
ATOM 4604 O O . MET B 1 245 ? 7.125 -12.688 10.203 1 98 245 MET B O 1
ATOM 4608 N N . LEU B 1 246 ? 6.914 -10.891 11.586 1 98.19 246 LEU B N 1
ATOM 4609 C CA . LEU B 1 246 ? 7.512 -11.594 12.711 1 98.19 246 LEU B CA 1
ATOM 4610 C C . LEU B 1 246 ? 6.648 -12.781 13.133 1 98.19 246 LEU B C 1
ATOM 4612 O O . LEU B 1 246 ? 7.16 -13.883 13.359 1 98.19 246 LEU B O 1
ATOM 4616 N N . ALA B 1 247 ? 5.355 -12.586 13.227 1 98.44 247 ALA B N 1
ATOM 4617 C CA . ALA B 1 247 ? 4.434 -13.664 13.578 1 98.44 247 ALA B CA 1
ATOM 4618 C C . ALA B 1 247 ? 4.426 -14.742 12.492 1 98.44 247 ALA B C 1
ATOM 4620 O O . ALA B 1 247 ? 4.375 -15.938 12.805 1 98.44 247 ALA B O 1
ATOM 4621 N N . TYR B 1 248 ? 4.434 -14.32 11.258 1 98.44 248 TYR B N 1
ATOM 4622 C CA . TYR B 1 248 ? 4.441 -15.195 10.086 1 98.44 248 TYR B CA 1
ATOM 4623 C C . TYR B 1 248 ? 5.633 -16.141 10.125 1 98.44 248 TYR B C 1
ATOM 4625 O O . TYR B 1 248 ? 5.504 -17.328 9.797 1 98.44 248 TYR B O 1
ATOM 4633 N N . LEU B 1 249 ? 6.797 -15.641 10.617 1 98.38 249 LEU B N 1
ATOM 4634 C CA . LEU B 1 249 ? 8.039 -16.406 10.602 1 98.38 249 LEU B CA 1
ATOM 4635 C C . LEU B 1 249 ? 8.234 -17.141 11.922 1 98.38 249 LEU B C 1
ATOM 4637 O O . LEU B 1 249 ? 9.102 -18.016 12.023 1 98.38 249 LEU B O 1
ATOM 4641 N N . LYS B 1 250 ? 7.469 -16.812 12.891 1 97.81 250 LYS B N 1
ATOM 4642 C CA . LYS B 1 250 ? 7.629 -17.391 14.219 1 97.81 250 LYS B CA 1
ATOM 4643 C C . LYS B 1 250 ? 7.238 -18.859 14.227 1 97.81 250 LYS B C 1
ATOM 4645 O O . LYS B 1 250 ? 6.188 -19.234 13.695 1 97.81 250 LYS B O 1
ATOM 4650 N N . ASP B 1 251 ? 8.07 -19.719 14.719 1 97.75 251 ASP B N 1
ATOM 4651 C CA . ASP B 1 251 ? 7.844 -21.156 14.898 1 97.75 251 ASP B CA 1
ATOM 4652 C C . ASP B 1 251 ? 7.461 -21.828 13.586 1 97.75 251 ASP B C 1
ATOM 4654 O O . ASP B 1 251 ? 6.602 -22.703 13.555 1 97.75 251 ASP B O 1
ATOM 4658 N N . ASP B 1 252 ? 7.902 -21.312 12.477 1 97.31 252 ASP B N 1
ATOM 4659 C CA . ASP B 1 252 ? 7.75 -21.859 11.133 1 97.31 252 ASP B CA 1
ATOM 4660 C C . ASP B 1 252 ? 6.281 -21.891 10.711 1 97.31 252 ASP B C 1
ATOM 4662 O O . ASP B 1 252 ? 5.852 -22.781 9.977 1 97.31 252 ASP B O 1
ATOM 4666 N N . LEU B 1 253 ? 5.547 -20.922 11.211 1 98.56 253 LEU B N 1
ATOM 4667 C CA . LEU B 1 253 ? 4.141 -20.828 10.836 1 98.56 253 LEU B CA 1
ATOM 4668 C C . LEU B 1 253 ? 3.982 -20.781 9.32 1 98.56 253 LEU B C 1
ATOM 4670 O O . LEU B 1 253 ? 3.131 -21.469 8.766 1 98.56 253 LEU B O 1
ATOM 4674 N N . TRP B 1 254 ? 4.805 -19.953 8.68 1 98.44 254 TRP B N 1
ATOM 4675 C CA . TRP B 1 254 ? 4.695 -19.781 7.238 1 98.44 254 TRP B CA 1
ATOM 4676 C C . TRP B 1 254 ? 4.906 -21.094 6.512 1 98.44 254 TRP B C 1
ATOM 4678 O O . TRP B 1 254 ? 4.223 -21.391 5.527 1 98.44 254 TRP B O 1
ATOM 4688 N N . LEU B 1 255 ? 5.746 -21.938 6.992 1 98.62 255 LEU B N 1
ATOM 4689 C CA . LEU B 1 255 ? 5.992 -23.25 6.387 1 98.62 255 LEU B CA 1
ATOM 4690 C C . LEU B 1 255 ? 4.82 -24.188 6.637 1 98.62 255 LEU B C 1
ATOM 4692 O O . LEU B 1 255 ? 4.434 -24.953 5.75 1 98.62 255 LEU B O 1
ATOM 4696 N N . GLU B 1 256 ? 4.281 -24.141 7.82 1 98.69 256 GLU B N 1
ATOM 4697 C CA . GLU B 1 256 ? 3.111 -24.938 8.148 1 98.69 256 GLU B CA 1
ATOM 4698 C C . GLU B 1 256 ? 1.934 -24.594 7.234 1 98.69 256 GLU B C 1
ATOM 4700 O O . GLU B 1 256 ? 1.251 -25.5 6.734 1 98.69 256 GLU B O 1
ATOM 4705 N N . LEU B 1 257 ? 1.717 -23.375 7.082 1 98.75 257 LEU B N 1
ATOM 4706 C CA . LEU B 1 257 ? 0.615 -22.922 6.242 1 98.75 257 LEU B CA 1
ATOM 4707 C C . LEU B 1 257 ? 0.808 -23.375 4.797 1 98.75 257 LEU B C 1
ATOM 4709 O O . LEU B 1 257 ? -0.135 -23.844 4.16 1 98.75 257 LEU B O 1
ATOM 4713 N N . ALA B 1 258 ? 2.004 -23.203 4.297 1 98.69 258 ALA B N 1
ATOM 4714 C CA . ALA B 1 258 ? 2.316 -23.625 2.932 1 98.69 258 ALA B CA 1
ATOM 4715 C C . ALA B 1 258 ? 2.158 -25.141 2.773 1 98.69 258 ALA B C 1
ATOM 4717 O O . ALA B 1 258 ? 1.606 -25.609 1.776 1 98.69 258 ALA B O 1
ATOM 4718 N N . ARG B 1 259 ? 2.648 -25.906 3.744 1 98.69 259 ARG B N 1
ATOM 4719 C CA . ARG B 1 259 ? 2.498 -27.359 3.707 1 98.69 259 ARG B CA 1
ATOM 4720 C C . ARG B 1 259 ? 1.027 -27.75 3.645 1 98.69 259 ARG B C 1
ATOM 4722 O O . ARG B 1 259 ? 0.656 -28.672 2.898 1 98.69 259 ARG B O 1
ATOM 4729 N N . HIS B 1 260 ? 0.287 -27.109 4.422 1 98.69 260 HIS B N 1
ATOM 4730 C CA . HIS B 1 260 ? -1.138 -27.422 4.465 1 98.69 260 HIS B CA 1
ATOM 4731 C C . HIS B 1 260 ? -1.806 -27.109 3.125 1 98.69 260 HIS B C 1
ATOM 4733 O O . HIS B 1 260 ? -2.557 -27.938 2.604 1 98.69 260 HIS B O 1
ATOM 4739 N N . SER B 1 261 ? -1.591 -25.922 2.6 1 98.62 261 SER B N 1
ATOM 4740 C CA . SER B 1 261 ? -2.209 -25.562 1.329 1 98.62 261 SER B CA 1
ATOM 4741 C C . SER B 1 261 ? -1.806 -26.531 0.223 1 98.62 261 SER B C 1
ATOM 4743 O O . SER B 1 261 ? -2.637 -26.922 -0.598 1 98.62 261 SER B O 1
ATOM 4745 N N . ASN B 1 262 ? -0.499 -26.859 0.165 1 98.75 262 ASN B N 1
ATOM 4746 C CA . ASN B 1 262 ? -0.025 -27.844 -0.796 1 98.75 262 ASN B CA 1
ATOM 4747 C C . ASN B 1 262 ? -0.715 -29.188 -0.602 1 98.75 262 ASN B C 1
ATOM 4749 O O . ASN B 1 262 ? -1.107 -29.844 -1.574 1 98.75 262 ASN B O 1
ATOM 4753 N N . ALA B 1 263 ? -0.857 -29.594 0.632 1 98.75 263 ALA B N 1
ATOM 4754 C CA . ALA B 1 263 ? -1.465 -30.875 0.949 1 98.75 263 ALA B CA 1
ATOM 4755 C C . ALA B 1 263 ? -2.93 -30.906 0.522 1 98.75 263 ALA B C 1
ATOM 4757 O O . ALA B 1 263 ? -3.426 -31.953 0.071 1 98.75 263 ALA B O 1
ATOM 4758 N N . MET B 1 264 ? -3.637 -29.844 0.732 1 98.62 264 MET B N 1
ATOM 4759 C CA . MET B 1 264 ? -5.039 -29.781 0.328 1 98.62 264 MET B CA 1
ATOM 4760 C C . MET B 1 264 ? -5.172 -29.891 -1.188 1 98.62 264 MET B C 1
ATOM 4762 O O . MET B 1 264 ? -6.102 -30.531 -1.688 1 98.62 264 MET B O 1
ATOM 4766 N N . ALA B 1 265 ? -4.27 -29.25 -1.874 1 98.56 265 ALA B N 1
ATOM 4767 C CA . ALA B 1 265 ? -4.281 -29.391 -3.328 1 98.56 265 ALA B CA 1
ATOM 4768 C C . ALA B 1 265 ? -4.02 -30.828 -3.748 1 98.56 265 ALA B C 1
ATOM 4770 O O . ALA B 1 265 ? -4.641 -31.328 -4.688 1 98.56 265 ALA B O 1
ATOM 4771 N N . LYS B 1 266 ? -3.088 -31.469 -3.129 1 98.5 266 LYS B N 1
ATOM 4772 C CA . LYS B 1 266 ? -2.807 -32.875 -3.406 1 98.5 266 LYS B CA 1
ATOM 4773 C C . LYS B 1 266 ? -4.027 -33.75 -3.123 1 98.5 266 LYS B C 1
ATOM 4775 O O . LYS B 1 266 ? -4.352 -34.625 -3.904 1 98.5 266 LYS B O 1
ATOM 4780 N N . ARG B 1 267 ? -4.664 -33.5 -2.002 1 98.44 267 ARG B N 1
ATOM 4781 C CA . ARG B 1 267 ? -5.883 -34.219 -1.662 1 98.44 267 ARG B CA 1
ATOM 4782 C C . ARG B 1 267 ? -6.941 -34.062 -2.744 1 98.44 267 ARG B C 1
ATOM 4784 O O . ARG B 1 267 ? -7.629 -35.031 -3.111 1 98.44 267 ARG B O 1
ATOM 4791 N N . LEU B 1 268 ? -7.07 -32.844 -3.186 1 98.25 268 LEU B N 1
ATOM 4792 C CA . LEU B 1 268 ? -8.016 -32.531 -4.254 1 98.25 268 LEU B CA 1
ATOM 4793 C C . LEU B 1 268 ? -7.664 -33.312 -5.523 1 98.25 268 LEU B C 1
ATOM 4795 O O . LEU B 1 268 ? -8.531 -33.938 -6.125 1 98.25 268 LEU B O 1
ATOM 4799 N N . ALA B 1 269 ? -6.418 -33.219 -5.922 1 98 269 ALA B N 1
ATOM 4800 C CA . ALA B 1 269 ? -5.945 -33.938 -7.113 1 98 269 ALA B CA 1
ATOM 4801 C C . ALA B 1 269 ? -6.172 -35.438 -6.98 1 98 269 ALA B C 1
ATOM 4803 O O . ALA B 1 269 ? -6.617 -36.094 -7.93 1 98 269 ALA B O 1
ATOM 4804 N N . ASP B 1 270 ? -5.84 -35.969 -5.844 1 98.06 270 ASP B N 1
ATOM 4805 C CA . ASP B 1 270 ? -6.027 -37.406 -5.594 1 98.06 270 ASP B CA 1
ATOM 4806 C C . ASP B 1 270 ? -7.504 -37.781 -5.652 1 98.06 270 ASP B C 1
ATOM 4808 O O . ASP B 1 270 ? -7.855 -38.875 -6.105 1 98.06 270 ASP B O 1
ATOM 4812 N N . GLY B 1 271 ? -8.352 -36.938 -5.184 1 97.88 271 GLY B N 1
ATOM 4813 C CA . GLY B 1 271 ? -9.781 -37.188 -5.133 1 97.88 271 GLY B CA 1
ATOM 4814 C C . GLY B 1 271 ? -10.422 -37.25 -6.504 1 97.88 271 GLY B C 1
ATOM 4815 O O . GLY B 1 271 ? -11.469 -37.875 -6.676 1 97.88 271 GLY B O 1
ATOM 4816 N N . VAL B 1 272 ? -9.781 -36.594 -7.465 1 97.19 272 VAL B N 1
ATOM 4817 C CA . VAL B 1 272 ? -10.438 -36.531 -8.766 1 97.19 272 VAL B CA 1
ATOM 4818 C C . VAL B 1 272 ? -9.656 -37.344 -9.797 1 97.19 272 VAL B C 1
ATOM 4820 O O . VAL B 1 272 ? -10.031 -37.375 -10.969 1 97.19 272 VAL B O 1
ATOM 4823 N N . LYS B 1 273 ? -8.57 -37.969 -9.422 1 96.06 273 LYS B N 1
ATOM 4824 C CA . LYS B 1 273 ? -7.617 -38.562 -10.344 1 96.06 273 LYS B CA 1
ATOM 4825 C C . LYS B 1 273 ? -8.273 -39.656 -11.164 1 96.06 273 LYS B C 1
ATOM 4827 O O . LYS B 1 273 ? -7.867 -39.938 -12.297 1 96.06 273 LYS B O 1
ATOM 4832 N N . ASP B 1 274 ? -9.375 -40.281 -10.641 1 94.75 274 ASP B N 1
ATOM 4833 C CA . ASP B 1 274 ? -9.977 -41.406 -11.32 1 94.75 274 ASP B CA 1
ATOM 4834 C C . ASP B 1 274 ? -11.211 -40.969 -12.117 1 94.75 274 ASP B C 1
ATOM 4836 O O . ASP B 1 274 ? -11.906 -41.812 -12.688 1 94.75 274 ASP B O 1
ATOM 4840 N N . ILE B 1 275 ? -11.43 -39.75 -12.125 1 94.56 275 ILE B N 1
ATOM 4841 C CA . ILE B 1 275 ? -12.555 -39.25 -12.898 1 94.56 275 ILE B CA 1
ATOM 4842 C C . ILE B 1 275 ? -12.109 -38.969 -14.336 1 94.56 275 ILE B C 1
ATOM 4844 O O . ILE B 1 275 ? -11.336 -38.031 -14.578 1 94.56 275 ILE B O 1
ATOM 4848 N N . PRO B 1 276 ? -12.656 -39.656 -15.289 1 92.75 276 PRO B N 1
ATOM 4849 C CA . PRO B 1 276 ? -12.141 -39.594 -16.656 1 92.75 276 PRO B CA 1
ATOM 4850 C C . PRO B 1 276 ? -12.281 -38.188 -17.266 1 92.75 276 PRO B C 1
ATOM 4852 O O . PRO B 1 276 ? -11.445 -37.781 -18.078 1 92.75 276 PRO B O 1
ATOM 4855 N N . SER B 1 277 ? -13.273 -37.5 -16.891 1 92.94 277 SER B N 1
ATOM 4856 C CA . SER B 1 277 ? -13.555 -36.219 -17.516 1 92.94 277 SER B CA 1
ATOM 4857 C C . SER B 1 277 ? -12.734 -35.094 -16.859 1 92.94 277 SER B C 1
ATOM 4859 O O . SER B 1 277 ? -12.812 -33.938 -17.266 1 92.94 277 SER B O 1
ATOM 4861 N N . VAL B 1 278 ? -11.977 -35.469 -15.867 1 95.31 278 VAL B N 1
ATOM 4862 C CA . VAL B 1 278 ? -11.125 -34.531 -15.164 1 95.31 278 VAL B CA 1
ATOM 4863 C C . VAL B 1 278 ? -9.656 -34.812 -15.484 1 95.31 278 VAL B C 1
ATOM 4865 O O . VAL B 1 278 ? -9.117 -35.844 -15.078 1 95.31 278 VAL B O 1
ATOM 4868 N N . LYS B 1 279 ? -9.008 -33.844 -16.188 1 96.12 279 LYS B N 1
ATOM 4869 C CA . LYS B 1 279 ? -7.652 -34.094 -16.656 1 96.12 279 LYS B CA 1
ATOM 4870 C C . LYS B 1 279 ? -6.703 -33 -16.219 1 96.12 279 LYS B C 1
ATOM 4872 O O . LYS B 1 279 ? -6.879 -31.828 -16.594 1 96.12 279 LYS B O 1
ATOM 4877 N N . PRO B 1 280 ? -5.695 -33.344 -15.445 1 96 280 PRO B N 1
ATOM 4878 C CA . PRO B 1 280 ? -4.684 -32.344 -15.133 1 96 280 PRO B CA 1
ATOM 4879 C C . PRO B 1 280 ? -3.979 -31.797 -16.375 1 96 280 PRO B C 1
ATOM 4881 O O . PRO B 1 280 ? -3.621 -32.562 -17.266 1 96 280 PRO B O 1
ATOM 4884 N N . TRP B 1 281 ? -3.881 -30.516 -16.484 1 95.12 281 TRP B N 1
ATOM 4885 C CA . TRP B 1 281 ? -3.189 -29.891 -17.609 1 95.12 281 TRP B CA 1
ATOM 4886 C C . TRP B 1 281 ? -1.682 -29.891 -17.391 1 95.12 281 TRP B C 1
ATOM 4888 O O . TRP B 1 281 ? -0.908 -30.047 -18.344 1 95.12 281 TRP B O 1
ATOM 4898 N N . LEU B 1 282 ? -1.234 -29.672 -16.125 1 93.81 282 LEU B N 1
ATOM 4899 C CA . LEU B 1 282 ? 0.146 -29.719 -15.656 1 93.81 282 LEU B CA 1
ATOM 4900 C C . LEU B 1 282 ? 0.258 -30.562 -14.391 1 93.81 282 LEU B C 1
ATOM 4902 O O . LEU B 1 282 ? -0.733 -30.766 -13.68 1 93.81 282 LEU B O 1
ATOM 4906 N N . PRO B 1 283 ? 1.498 -31.078 -14.203 1 94.19 283 PRO B N 1
ATOM 4907 C CA . PRO B 1 283 ? 1.681 -31.75 -12.922 1 94.19 283 PRO B CA 1
ATOM 4908 C C . PRO B 1 283 ? 1.409 -30.828 -11.727 1 94.19 283 PRO B C 1
ATOM 4910 O O . PRO B 1 283 ? 1.709 -29.641 -11.781 1 94.19 283 PRO B O 1
ATOM 4913 N N . LEU B 1 284 ? 0.844 -31.438 -10.703 1 96.69 284 LEU B N 1
ATOM 4914 C CA . LEU B 1 284 ? 0.618 -30.688 -9.477 1 96.69 284 LEU B CA 1
ATOM 4915 C C . LEU B 1 284 ? 1.892 -30.609 -8.641 1 96.69 284 LEU B C 1
ATOM 4917 O O . LEU B 1 284 ? 2.461 -31.641 -8.281 1 96.69 284 LEU B O 1
ATOM 4921 N N . ASN B 1 285 ? 2.33 -29.422 -8.328 1 95.75 285 ASN B N 1
ATOM 4922 C CA . ASN B 1 285 ? 3.518 -29.25 -7.5 1 95.75 285 ASN B CA 1
ATOM 4923 C C . ASN B 1 285 ? 3.176 -28.594 -6.164 1 95.75 285 ASN B C 1
ATOM 4925 O O . ASN B 1 285 ? 3.746 -28.938 -5.129 1 95.75 285 ASN B O 1
ATOM 4929 N N . THR B 1 286 ? 2.27 -27.641 -6.242 1 97.62 286 THR B N 1
ATOM 4930 C CA . THR B 1 286 ? 2.004 -26.844 -5.047 1 97.62 286 THR B CA 1
ATOM 4931 C C . THR B 1 286 ? 0.501 -26.703 -4.82 1 97.62 286 THR B C 1
ATOM 4933 O O . THR B 1 286 ? -0.218 -27.688 -4.723 1 97.62 286 THR B O 1
ATOM 4936 N N . ASN B 1 287 ? 0.07 -25.469 -4.57 1 98.44 287 ASN B N 1
ATOM 4937 C CA . ASN B 1 287 ? -1.316 -25.328 -4.137 1 98.44 287 ASN B CA 1
ATOM 4938 C C . ASN B 1 287 ? -2.225 -24.906 -5.285 1 98.44 287 ASN B C 1
ATOM 4940 O O . ASN B 1 287 ? -3.424 -24.688 -5.09 1 98.44 287 ASN B O 1
ATOM 4944 N N . GLU B 1 288 ? -1.677 -24.766 -6.469 1 97.88 288 GLU B N 1
ATOM 4945 C CA . GLU B 1 288 ? -2.455 -24.422 -7.66 1 97.88 288 GLU B CA 1
ATOM 4946 C C . GLU B 1 288 ? -2.602 -25.625 -8.578 1 97.88 288 GLU B C 1
ATOM 4948 O O . GLU B 1 288 ? -1.604 -26.219 -9.016 1 97.88 288 GLU B O 1
ATOM 4953 N N . PHE B 1 289 ? -3.807 -25.938 -8.852 1 96.44 289 PHE B N 1
ATOM 4954 C CA . PHE B 1 289 ? -4.117 -27.094 -9.68 1 96.44 289 PHE B CA 1
ATOM 4955 C C . PHE B 1 289 ? -4.816 -26.672 -10.969 1 96.44 289 PHE B C 1
ATOM 4957 O O . PHE B 1 289 ? -5.934 -26.156 -10.93 1 96.44 289 PHE B O 1
ATOM 4964 N N . PHE B 1 290 ? -4.16 -26.812 -12.086 1 96.69 290 PHE B N 1
ATOM 4965 C CA . PHE B 1 290 ? -4.707 -26.484 -13.391 1 96.69 290 PHE B CA 1
ATOM 4966 C C . PHE B 1 290 ? -5.32 -27.719 -14.047 1 96.69 290 PHE B C 1
ATOM 4968 O O . PHE B 1 290 ? -4.625 -28.703 -14.312 1 96.69 290 PHE B O 1
ATOM 4975 N N . ILE B 1 291 ? -6.637 -27.594 -14.422 1 96.62 291 ILE B N 1
ATOM 4976 C CA . ILE B 1 291 ? -7.395 -28.797 -14.758 1 96.62 291 ILE B CA 1
ATOM 4977 C C . ILE B 1 291 ? -8.297 -28.531 -15.953 1 96.62 291 ILE B C 1
ATOM 4979 O O . ILE B 1 291 ? -8.859 -27.438 -16.078 1 96.62 291 ILE B O 1
ATOM 4983 N N . ILE B 1 292 ? -8.383 -29.422 -16.781 1 97.06 292 ILE B N 1
ATOM 4984 C CA . ILE B 1 292 ? -9.328 -29.391 -17.891 1 97.06 292 ILE B CA 1
ATOM 4985 C C . ILE B 1 292 ? -10.562 -30.234 -17.547 1 97.06 292 ILE B C 1
ATOM 4987 O O . ILE B 1 292 ? -10.445 -31.406 -17.203 1 97.06 292 ILE B O 1
ATOM 4991 N N . ILE B 1 293 ? -11.719 -29.672 -17.609 1 96.5 293 ILE B N 1
ATOM 4992 C CA . ILE B 1 293 ? -12.992 -30.359 -17.422 1 96.5 293 ILE B CA 1
ATOM 4993 C C . ILE B 1 293 ? -14.008 -29.875 -18.453 1 96.5 293 ILE B C 1
ATOM 4995 O O . ILE B 1 293 ? -13.875 -28.766 -18.984 1 96.5 293 ILE B O 1
ATOM 4999 N N . PRO B 1 294 ? -14.977 -30.75 -18.766 1 95.5 294 PRO B N 1
ATOM 5000 C CA . PRO B 1 294 ? -16.016 -30.266 -19.688 1 95.5 294 PRO B CA 1
ATOM 5001 C C . PRO B 1 294 ? -16.688 -29 -19.188 1 95.5 294 PRO B C 1
ATOM 5003 O O . PRO B 1 294 ? -16.938 -28.844 -17.984 1 95.5 294 PRO B O 1
ATOM 5006 N N . LYS B 1 295 ? -16.953 -28.172 -20.125 1 95.31 295 LYS B N 1
ATOM 5007 C CA . LYS B 1 295 ? -17.609 -26.906 -19.797 1 95.31 295 LYS B CA 1
ATOM 5008 C C . LYS B 1 295 ? -18.906 -27.125 -19.031 1 95.31 295 LYS B C 1
ATOM 5010 O O . LYS B 1 295 ? -19.234 -26.359 -18.125 1 95.31 295 LYS B O 1
ATOM 5015 N N . GLU B 1 296 ? -19.594 -28.094 -19.438 1 94.94 296 GLU B N 1
ATOM 5016 C CA . GLU B 1 296 ? -20.859 -28.391 -18.766 1 94.94 296 GLU B CA 1
ATOM 5017 C C . GLU B 1 296 ? -20.656 -28.688 -17.281 1 94.94 296 GLU B C 1
ATOM 5019 O O . GLU B 1 296 ? -21.484 -28.312 -16.453 1 94.94 296 GLU B O 1
ATOM 5024 N N . LEU B 1 297 ? -19.625 -29.453 -17.016 1 95.62 297 LEU B N 1
ATOM 5025 C CA . LEU B 1 297 ? -19.312 -29.75 -15.617 1 95.62 297 LEU B CA 1
ATOM 5026 C C . LEU B 1 297 ? -18.969 -28.469 -14.859 1 95.62 297 LEU B C 1
ATOM 5028 O O . LEU B 1 297 ? -19.438 -28.25 -13.742 1 95.62 297 LEU B O 1
ATOM 5032 N N . ALA B 1 298 ? -18.109 -27.625 -15.391 1 96.88 298 ALA B N 1
ATOM 5033 C CA . ALA B 1 298 ? -17.75 -26.359 -14.766 1 96.88 298 ALA B CA 1
ATOM 5034 C C . ALA B 1 298 ? -19 -25.516 -14.469 1 96.88 298 ALA B C 1
ATOM 5036 O O . ALA B 1 298 ? -19.125 -24.953 -13.383 1 96.88 298 ALA B O 1
ATOM 5037 N N . ASP B 1 299 ? -19.875 -25.422 -15.453 1 95.94 299 ASP B N 1
ATOM 5038 C CA . ASP B 1 299 ? -21.094 -24.641 -15.305 1 95.94 299 ASP B CA 1
ATOM 5039 C C . ASP B 1 299 ? -21.922 -25.156 -14.133 1 95.94 299 ASP B C 1
ATOM 5041 O O . ASP B 1 299 ? -22.469 -24.359 -13.367 1 95.94 299 ASP B O 1
ATOM 5045 N N . LYS B 1 300 ? -22.062 -26.438 -14.078 1 95.12 300 LYS B N 1
ATOM 5046 C CA . LYS B 1 300 ? -22.828 -27.031 -12.984 1 95.12 300 LYS B CA 1
ATOM 5047 C C . LYS B 1 300 ? -22.203 -26.719 -11.633 1 95.12 300 LYS B C 1
ATOM 5049 O O . LYS B 1 300 ? -22.906 -26.469 -10.656 1 95.12 300 LYS B O 1
ATOM 5054 N N . LEU B 1 301 ? -20.906 -26.844 -11.562 1 96.62 301 LEU B N 1
ATOM 5055 C CA . LEU B 1 301 ? -20.203 -26.547 -10.32 1 96.62 301 LEU B CA 1
ATOM 5056 C C . LEU B 1 301 ? -20.406 -25.094 -9.914 1 96.62 301 LEU B C 1
ATOM 5058 O O . LEU B 1 301 ? -20.625 -24.797 -8.734 1 96.62 301 LEU B O 1
ATOM 5062 N N . TYR B 1 302 ? -20.359 -24.188 -10.859 1 95.75 302 TYR B N 1
ATOM 5063 C CA . TYR B 1 302 ? -20.656 -22.781 -10.602 1 95.75 302 TYR B CA 1
ATOM 5064 C C . TYR B 1 302 ? -22.078 -22.609 -10.078 1 95.75 302 TYR B C 1
ATOM 5066 O O . TYR B 1 302 ? -22.312 -21.844 -9.133 1 95.75 302 TYR B O 1
ATOM 5074 N N . GLU B 1 303 ? -22.969 -23.25 -10.68 1 95.75 303 GLU B N 1
ATOM 5075 C CA . GLU B 1 303 ? -24.359 -23.203 -10.266 1 95.75 303 GLU B CA 1
ATOM 5076 C C . GLU B 1 303 ? -24.531 -23.641 -8.812 1 95.75 303 GLU B C 1
ATOM 5078 O O . GLU B 1 303 ? -25.406 -23.141 -8.109 1 95.75 303 GLU B O 1
ATOM 5083 N N . LYS B 1 304 ? -23.703 -24.594 -8.461 1 94.75 304 LYS B N 1
ATOM 5084 C CA . LYS B 1 304 ? -23.781 -25.125 -7.109 1 94.75 304 LYS B CA 1
ATOM 5085 C C . LYS B 1 304 ? -23.016 -24.234 -6.125 1 94.75 304 LYS B C 1
ATOM 5087 O O . LYS B 1 304 ? -22.906 -24.562 -4.941 1 94.75 304 LYS B O 1
ATOM 5092 N N . GLY B 1 305 ? -22.406 -23.156 -6.574 1 94.25 305 GLY B N 1
ATOM 5093 C CA . GLY B 1 305 ? -21.844 -22.156 -5.691 1 94.25 305 GLY B CA 1
ATOM 5094 C C . GLY B 1 305 ? -20.359 -22.312 -5.48 1 94.25 305 GLY B C 1
ATOM 5095 O O . GLY B 1 305 ? -19.781 -21.688 -4.582 1 94.25 305 GLY B O 1
ATOM 5096 N N . VAL B 1 306 ? -19.719 -23.234 -6.25 1 95.44 306 VAL B N 1
ATOM 5097 C CA . VAL B 1 306 ? -18.266 -23.359 -6.137 1 95.44 306 VAL B CA 1
ATOM 5098 C C . VAL B 1 306 ? -17.594 -22.234 -6.922 1 95.44 306 VAL B C 1
ATOM 5100 O O . VAL B 1 306 ? -17.984 -21.938 -8.055 1 95.44 306 VAL B O 1
ATOM 5103 N N . HIS B 1 307 ? -16.562 -21.609 -6.258 1 94.88 307 HIS B N 1
ATOM 5104 C CA . HIS B 1 307 ? -15.844 -20.531 -6.906 1 94.88 307 HIS B CA 1
ATOM 5105 C C . HIS B 1 307 ? -14.438 -20.969 -7.316 1 94.88 307 HIS B C 1
ATOM 5107 O O . HIS B 1 307 ? -13.672 -21.453 -6.484 1 94.88 307 HIS B O 1
ATOM 5113 N N . PHE B 1 308 ? -14.148 -20.859 -8.57 1 95.5 308 PHE B N 1
ATOM 5114 C CA . PHE B 1 308 ? -12.812 -21.047 -9.125 1 95.5 308 PHE B CA 1
ATOM 5115 C C . PHE B 1 308 ? -12.656 -20.25 -10.414 1 95.5 308 PHE B C 1
ATOM 5117 O O . PHE B 1 308 ? -13.586 -19.562 -10.844 1 95.5 308 PHE B O 1
ATOM 5124 N N . TYR B 1 309 ? -11.438 -20.266 -11.031 1 92.75 309 TYR B N 1
ATOM 5125 C CA . TYR B 1 309 ? -11.203 -19.312 -12.117 1 92.75 309 TYR B CA 1
ATOM 5126 C C . TYR B 1 309 ? -11.078 -20.031 -13.453 1 92.75 309 TYR B C 1
ATOM 5128 O O . TYR B 1 309 ? -10.445 -21.078 -13.539 1 92.75 309 TYR B O 1
ATOM 5136 N N . ASP B 1 310 ? -11.734 -19.375 -14.477 1 93.44 310 ASP B N 1
ATOM 5137 C CA . ASP B 1 310 ? -11.438 -19.719 -15.867 1 93.44 310 ASP B CA 1
ATOM 5138 C C . ASP B 1 310 ? -10.023 -19.281 -16.25 1 93.44 310 ASP B C 1
ATOM 5140 O O . ASP B 1 310 ? -9.641 -18.125 -16.031 1 93.44 310 ASP B O 1
ATOM 5144 N N . TRP B 1 311 ? -9.281 -20.188 -16.75 1 91.5 311 TRP B N 1
ATOM 5145 C CA . TRP B 1 311 ? -7.914 -19.844 -17.125 1 91.5 311 TRP B CA 1
ATOM 5146 C C . TRP B 1 311 ? -7.781 -19.719 -18.641 1 91.5 311 TRP B C 1
ATOM 5148 O O . TRP B 1 311 ? -7.336 -18.688 -19.156 1 91.5 311 TRP B O 1
ATOM 5158 N N . ASP B 1 312 ? -8.133 -20.703 -19.391 1 91 312 ASP B N 1
ATOM 5159 C CA . ASP B 1 312 ? -8.195 -20.734 -20.844 1 91 312 ASP B CA 1
ATOM 5160 C C . ASP B 1 312 ? -9.422 -21.5 -21.328 1 91 312 ASP B C 1
ATOM 5162 O O . ASP B 1 312 ? -9.367 -22.719 -21.5 1 91 312 ASP B O 1
ATOM 5166 N N . LEU B 1 313 ? -10.406 -20.812 -21.688 1 90.5 313 LEU B N 1
ATOM 5167 C CA . LEU B 1 313 ? -11.703 -21.422 -21.984 1 90.5 313 LEU B CA 1
ATOM 5168 C C . LEU B 1 313 ? -11.664 -22.125 -23.344 1 90.5 313 LEU B C 1
ATOM 5170 O O . LEU B 1 313 ? -12.523 -22.953 -23.625 1 90.5 313 LEU B O 1
ATOM 5174 N N . SER B 1 314 ? -10.75 -21.75 -24.141 1 91.12 314 SER B N 1
ATOM 5175 C CA . SER B 1 314 ? -10.664 -22.406 -25.438 1 91.12 314 SER B CA 1
ATOM 5176 C C . SER B 1 314 ? -10.391 -23.906 -25.297 1 91.12 314 SER B C 1
ATOM 5178 O O . SER B 1 314 ? -10.773 -24.703 -26.156 1 91.12 314 SER B O 1
ATOM 5180 N N . ILE B 1 315 ? -9.812 -24.312 -24.188 1 93 315 ILE B N 1
ATOM 5181 C CA . ILE B 1 315 ? -9.539 -25.719 -23.953 1 93 315 ILE B CA 1
ATOM 5182 C C . ILE B 1 315 ? -10.195 -26.172 -22.656 1 93 315 ILE B C 1
ATOM 5184 O O . ILE B 1 315 ? -9.836 -27.203 -22.094 1 93 315 ILE B O 1
ATOM 5188 N N . SER B 1 316 ? -11.109 -25.297 -22.094 1 96.19 316 SER B N 1
ATOM 5189 C CA . SER B 1 316 ? -11.828 -25.594 -20.859 1 96.19 316 SER B CA 1
ATOM 5190 C C . SER B 1 316 ? -10.867 -25.844 -19.703 1 96.19 316 SER B C 1
ATOM 5192 O O . SER B 1 316 ? -11 -26.844 -18.984 1 96.19 316 SER B O 1
ATOM 5194 N N . LEU B 1 317 ? -9.852 -25.016 -19.625 1 96.06 317 LEU B N 1
ATOM 5195 C CA . LEU B 1 317 ? -8.852 -25.047 -18.578 1 96.06 317 LEU B CA 1
ATOM 5196 C C . LEU B 1 317 ? -9.25 -24.141 -17.406 1 96.06 317 LEU B C 1
ATOM 5198 O O . LEU B 1 317 ? -9.547 -22.969 -17.609 1 96.06 317 LEU B O 1
ATOM 5202 N N . TYR B 1 318 ? -9.32 -24.734 -16.234 1 97.38 318 TYR B N 1
ATOM 5203 C CA . TYR B 1 318 ? -9.664 -24.031 -15.016 1 97.38 318 TYR B CA 1
ATOM 5204 C C . TYR B 1 318 ? -8.539 -24.141 -13.984 1 97.38 318 TYR B C 1
ATOM 5206 O O . TYR B 1 318 ? -7.691 -25.031 -14.078 1 97.38 318 TYR B O 1
ATOM 5214 N N . ARG B 1 319 ? -8.477 -23.172 -13.102 1 97.38 319 ARG B N 1
ATOM 5215 C CA . ARG B 1 319 ? -7.52 -23.203 -12.008 1 97.38 319 ARG B CA 1
ATOM 5216 C C . ARG B 1 319 ? -8.227 -23.344 -10.664 1 97.38 319 ARG B C 1
ATOM 5218 O O . ARG B 1 319 ? -9.148 -22.594 -10.352 1 97.38 319 ARG B O 1
ATOM 5225 N N . TRP B 1 320 ? -7.859 -24.359 -9.953 1 97.94 320 TRP B N 1
ATOM 5226 C CA . TRP B 1 320 ? -8.281 -24.547 -8.57 1 97.94 320 TRP B CA 1
ATOM 5227 C C . TRP B 1 320 ? -7.141 -24.234 -7.609 1 97.94 320 TRP B C 1
ATOM 5229 O O . TRP B 1 320 ? -6.043 -24.781 -7.738 1 97.94 320 TRP B O 1
ATOM 5239 N N . VAL B 1 321 ? -7.43 -23.359 -6.637 1 98.12 321 VAL B N 1
ATOM 5240 C CA . VAL B 1 321 ? -6.387 -22.953 -5.699 1 98.12 321 VAL B CA 1
ATOM 5241 C C . VAL B 1 321 ? -6.816 -23.297 -4.273 1 98.12 321 VAL B C 1
ATOM 5243 O O . VAL B 1 321 ? -7.945 -22.984 -3.871 1 98.12 321 VAL B O 1
ATOM 5246 N N . THR B 1 322 ? -5.973 -24 -3.535 1 98.31 322 THR B N 1
ATOM 5247 C CA . THR B 1 322 ? -6.172 -24.188 -2.104 1 98.31 322 THR B CA 1
ATOM 5248 C C . THR B 1 322 ? -5.34 -23.203 -1.297 1 98.31 322 THR B C 1
ATOM 5250 O O . THR B 1 322 ? -4.316 -22.703 -1.777 1 98.31 322 THR B O 1
ATOM 5253 N N . SER B 1 323 ? -5.793 -22.844 -0.146 1 97.69 323 SER B N 1
ATOM 5254 C CA . SER B 1 323 ? -5.117 -21.906 0.739 1 97.69 323 SER B CA 1
ATOM 5255 C C . SER B 1 323 ? -4.891 -22.516 2.121 1 97.69 323 SER B C 1
ATOM 5257 O O . SER B 1 323 ? -5.281 -23.656 2.377 1 97.69 323 SER B O 1
ATOM 5259 N N . TRP B 1 324 ? -4.234 -21.688 2.98 1 97.06 324 TRP B N 1
ATOM 5260 C CA . TRP B 1 324 ? -4 -22.125 4.352 1 97.06 324 TRP B CA 1
ATOM 5261 C C . TRP B 1 324 ? -5.316 -22.422 5.062 1 97.06 324 TRP B C 1
ATOM 5263 O O . TRP B 1 324 ? -5.355 -23.203 6.008 1 97.06 324 TRP B O 1
ATOM 5273 N N . GLN B 1 325 ? -6.375 -21.891 4.523 1 96.25 325 GLN B N 1
ATOM 5274 C CA . GLN B 1 325 ? -7.676 -21.938 5.184 1 96.25 325 GLN B CA 1
ATOM 5275 C C . GLN B 1 325 ? -8.523 -23.094 4.645 1 96.25 325 GLN B C 1
ATOM 5277 O O . GLN B 1 325 ? -9.555 -23.438 5.223 1 96.25 325 GLN B O 1
ATOM 5282 N N . THR B 1 326 ? -8.141 -23.688 3.564 1 97.38 326 THR B N 1
ATOM 5283 C CA . THR B 1 326 ? -8.898 -24.781 2.973 1 97.38 326 THR B CA 1
ATOM 5284 C C . THR B 1 326 ? -8.883 -26 3.887 1 97.38 326 THR B C 1
ATOM 5286 O O . THR B 1 326 ? -7.82 -26.469 4.301 1 97.38 326 THR B O 1
ATOM 5289 N N . THR B 1 327 ? -10.047 -26.5 4.195 1 97.31 327 THR B N 1
ATOM 5290 C CA . THR B 1 327 ? -10.125 -27.656 5.078 1 97.31 327 THR B CA 1
ATOM 5291 C C . THR B 1 327 ? -10.234 -28.953 4.27 1 97.31 327 THR B C 1
ATOM 5293 O O . THR B 1 327 ? -10.578 -28.922 3.088 1 97.31 327 THR B O 1
ATOM 5296 N N . GLU B 1 328 ? -9.93 -30.047 4.988 1 98.12 328 GLU B N 1
ATOM 5297 C CA . GLU B 1 328 ? -10.148 -31.344 4.359 1 98.12 328 GLU B CA 1
ATOM 5298 C C . GLU B 1 328 ? -11.602 -31.531 3.938 1 98.12 328 GLU B C 1
ATOM 5300 O O . GLU B 1 328 ? -11.883 -32.062 2.865 1 98.12 328 GLU B O 1
ATOM 5305 N N . GLN B 1 329 ? -12.477 -31.031 4.762 1 97.88 329 GLN B N 1
ATOM 5306 C CA . GLN B 1 329 ? -13.898 -31.125 4.457 1 97.88 329 GLN B CA 1
ATOM 5307 C C . GLN B 1 329 ? -14.258 -30.328 3.209 1 97.88 329 GLN B C 1
ATOM 5309 O O . GLN B 1 329 ? -15.062 -30.766 2.395 1 97.88 329 GLN B O 1
ATOM 5314 N N . ASP B 1 330 ? -13.703 -29.125 3.074 1 96.81 330 ASP B N 1
ATOM 5315 C CA . ASP B 1 330 ? -13.914 -28.328 1.86 1 96.81 330 ASP B CA 1
ATOM 5316 C C . ASP B 1 330 ? -13.531 -29.141 0.617 1 96.81 330 ASP B C 1
ATOM 5318 O O . ASP B 1 330 ? -14.266 -29.141 -0.374 1 96.81 330 ASP B O 1
ATOM 5322 N N . VAL B 1 331 ? -12.391 -29.797 0.698 1 98.12 331 VAL B N 1
ATOM 5323 C CA . VAL B 1 331 ? -11.867 -30.562 -0.434 1 98.12 331 VAL B CA 1
ATOM 5324 C C . VAL B 1 331 ? -12.766 -31.766 -0.71 1 98.12 331 VAL B C 1
ATOM 5326 O O . VAL B 1 331 ? -13.141 -32.031 -1.857 1 98.12 331 VAL B O 1
ATOM 5329 N N . ASP B 1 332 ? -13.109 -32.469 0.32 1 98.12 332 ASP B N 1
ATOM 5330 C CA . ASP B 1 332 ? -13.938 -33.688 0.156 1 98.12 332 ASP B CA 1
ATOM 5331 C C . ASP B 1 332 ? -15.305 -33.312 -0.422 1 98.12 332 ASP B C 1
ATOM 5333 O O . ASP B 1 332 ? -15.828 -34.062 -1.27 1 98.12 332 ASP B O 1
ATOM 5337 N N . ASP B 1 333 ? -15.867 -32.281 0.067 1 97.75 333 ASP B N 1
ATOM 5338 C CA . ASP B 1 333 ? -17.156 -31.812 -0.457 1 97.75 333 ASP B CA 1
ATOM 5339 C C . ASP B 1 333 ? -17.047 -31.438 -1.934 1 97.75 333 ASP B C 1
ATOM 5341 O O . ASP B 1 333 ? -17.953 -31.734 -2.721 1 97.75 333 ASP B O 1
ATOM 5345 N N . PHE B 1 334 ? -16.016 -30.812 -2.281 1 97.62 334 PHE B N 1
ATOM 5346 C CA . PHE B 1 334 ? -15.797 -30.422 -3.668 1 97.62 334 PHE B CA 1
ATOM 5347 C C . PHE B 1 334 ? -15.633 -31.641 -4.559 1 97.62 334 PHE B C 1
ATOM 5349 O O . PHE B 1 334 ? -16.25 -31.719 -5.625 1 97.62 334 PHE B O 1
ATOM 5356 N N . VAL B 1 335 ? -14.828 -32.562 -4.117 1 97.56 335 VAL B N 1
ATOM 5357 C CA . VAL B 1 335 ? -14.594 -33.781 -4.852 1 97.56 335 VAL B CA 1
ATOM 5358 C C . VAL B 1 335 ? -15.922 -34.531 -5.039 1 97.56 335 VAL B C 1
ATOM 5360 O O . VAL B 1 335 ? -16.203 -35.062 -6.121 1 97.56 335 VAL B O 1
ATOM 5363 N N . ALA B 1 336 ? -16.703 -34.594 -4.016 1 97 336 ALA B N 1
ATOM 5364 C CA . ALA B 1 336 ? -18 -35.25 -4.086 1 97 336 ALA B CA 1
ATOM 5365 C C . ALA B 1 336 ? -18.906 -34.594 -5.137 1 97 336 ALA B C 1
ATOM 5367 O O . ALA B 1 336 ? -19.594 -35.281 -5.879 1 97 336 ALA B O 1
ATOM 5368 N N . LEU B 1 337 ? -18.906 -33.312 -5.168 1 96.44 337 LEU B N 1
ATOM 5369 C CA . LEU B 1 337 ? -19.703 -32.594 -6.16 1 96.44 337 LEU B CA 1
ATOM 5370 C C . LEU B 1 337 ? -19.219 -32.906 -7.57 1 96.44 337 LEU B C 1
ATOM 5372 O O . LEU B 1 337 ? -20.031 -33.094 -8.477 1 96.44 337 LEU B O 1
ATOM 5376 N N . ILE B 1 338 ? -17.938 -32.938 -7.758 1 96.81 338 ILE B N 1
ATOM 5377 C CA . ILE B 1 338 ? -17.359 -33.219 -9.062 1 96.81 338 ILE B CA 1
ATOM 5378 C C . ILE B 1 338 ? -17.781 -34.625 -9.5 1 96.81 338 ILE B C 1
ATOM 5380 O O . ILE B 1 338 ? -18.203 -34.844 -10.641 1 96.81 338 ILE B O 1
ATOM 5384 N N . LYS B 1 339 ? -17.672 -35.562 -8.617 1 95.62 339 LYS B N 1
ATOM 5385 C CA . LYS B 1 339 ? -18.047 -36.938 -8.922 1 95.62 339 LYS B CA 1
ATOM 5386 C C . LYS B 1 339 ? -19.531 -37.031 -9.281 1 95.62 339 LYS B C 1
ATOM 5388 O O . LYS B 1 339 ? -19.891 -37.719 -10.242 1 95.62 339 LYS B O 1
ATOM 5393 N N . THR B 1 340 ? -20.312 -36.406 -8.539 1 94.88 340 THR B N 1
ATOM 5394 C CA . THR B 1 340 ? -21.75 -36.406 -8.758 1 94.88 340 THR B CA 1
ATOM 5395 C C . THR B 1 340 ? -22.094 -35.906 -10.156 1 94.88 340 THR B C 1
ATOM 5397 O O . THR B 1 340 ? -22.828 -36.562 -10.898 1 94.88 340 THR B O 1
ATOM 5400 N N . TYR B 1 341 ? -21.5 -34.844 -10.562 1 93.62 341 TYR B N 1
ATOM 5401 C CA . TYR B 1 341 ? -21.938 -34.188 -11.781 1 93.62 341 TYR B CA 1
ATOM 5402 C C . TYR B 1 341 ? -21.109 -34.625 -12.977 1 93.62 341 TYR B C 1
ATOM 5404 O O . TYR B 1 341 ? -21.5 -34.438 -14.133 1 93.62 341 TYR B O 1
ATOM 5412 N N . SER B 1 342 ? -19.953 -35.219 -12.75 1 90.88 342 SER B N 1
ATOM 5413 C CA . SER B 1 342 ? -19.219 -35.875 -13.828 1 90.88 342 SER B CA 1
ATOM 5414 C C . SER B 1 342 ? -19.938 -37.125 -14.312 1 90.88 342 SER B C 1
ATOM 5416 O O . SER B 1 342 ? -19.891 -37.438 -15.5 1 90.88 342 SER B O 1
ATOM 5418 N N . ASN B 1 343 ? -20.531 -37.844 -13.508 1 83 343 ASN B N 1
ATOM 5419 C CA . ASN B 1 343 ? -21.297 -39.031 -13.844 1 83 343 ASN B CA 1
ATOM 5420 C C . ASN B 1 343 ? -22.562 -38.688 -14.625 1 83 343 ASN B C 1
ATOM 5422 O O . ASN B 1 343 ? -22.969 -39.438 -15.5 1 83 343 ASN B O 1
ATOM 5426 N N . PHE B 1 344 ? -23.031 -37.562 -14.312 1 74.69 344 PHE B N 1
ATOM 5427 C CA . PHE B 1 344 ? -24.25 -37.125 -14.992 1 74.69 344 PHE B CA 1
ATOM 5428 C C . PHE B 1 344 ? -23.969 -36.75 -16.438 1 74.69 344 PHE B C 1
ATOM 5430 O O . PHE B 1 344 ? -24.734 -37.094 -17.344 1 74.69 344 PHE B O 1
ATOM 5437 N N . ILE B 1 345 ? -22.906 -36.094 -16.703 1 72.81 345 ILE B N 1
ATOM 5438 C CA . ILE B 1 345 ? -22.547 -35.656 -18.047 1 72.81 345 ILE B CA 1
ATOM 5439 C C . ILE B 1 345 ? -22.141 -36.844 -18.891 1 72.81 345 ILE B C 1
ATOM 5441 O O . ILE B 1 345 ? -22.5 -36.938 -20.078 1 72.81 345 ILE B O 1
ATOM 5445 N N . ASN B 1 346 ? -21.359 -37.781 -18.422 1 65 346 ASN B N 1
ATOM 5446 C CA . ASN B 1 346 ? -20.984 -39 -19.141 1 65 346 ASN B CA 1
ATOM 5447 C C . ASN B 1 346 ? -22.219 -39.844 -19.5 1 65 346 ASN B C 1
ATOM 5449 O O . ASN B 1 346 ? -22.25 -40.469 -20.547 1 65 346 ASN B O 1
ATOM 5453 N N . LYS B 1 347 ? -23.156 -39.781 -18.625 1 62.78 347 LYS B N 1
ATOM 5454 C CA . LYS B 1 347 ? -24.375 -40.531 -18.891 1 62.78 347 LYS B CA 1
ATOM 5455 C C . LYS B 1 347 ? -25.188 -39.875 -20 1 62.78 347 LYS B C 1
ATOM 5457 O O . LYS B 1 347 ? -25.844 -40.562 -20.797 1 62.78 347 LYS B O 1
ATOM 5462 N N . ASP B 1 348 ? -25.078 -38.562 -20.047 1 52.81 348 ASP B N 1
ATOM 5463 C CA . ASP B 1 348 ? -25.828 -37.844 -21.078 1 52.81 348 ASP B CA 1
ATOM 5464 C C . ASP B 1 348 ? -25.172 -38 -22.438 1 52.81 348 ASP B C 1
ATOM 5466 O O . ASP B 1 348 ? -25.844 -38 -23.469 1 52.81 348 ASP B O 1
ATOM 5470 N N . ILE B 1 349 ? -23.891 -38.188 -22.547 1 51.03 349 ILE B N 1
ATOM 5471 C CA . ILE B 1 349 ? -23.203 -38.406 -23.797 1 51.03 349 ILE B CA 1
ATOM 5472 C C . ILE B 1 349 ? -23.422 -39.844 -24.266 1 51.03 349 ILE B C 1
ATOM 5474 O O . ILE B 1 349 ? -23.5 -40.125 -25.453 1 51.03 349 ILE B O 1
ATOM 5478 N N . SER B 1 350 ? -23.438 -40.844 -23.359 1 43.31 350 SER B N 1
ATOM 5479 C CA . SER B 1 350 ? -23.672 -42.25 -23.719 1 43.31 350 SER B CA 1
ATOM 5480 C C . SER B 1 350 ? -25.141 -42.5 -24.047 1 43.31 350 SER B C 1
ATOM 5482 O O . SER B 1 350 ? -25.5 -43.562 -24.516 1 43.31 350 SER B O 1
ATOM 5484 N N . ARG B 1 351 ? -25.938 -41.5 -23.875 1 42.44 351 ARG B N 1
ATOM 5485 C CA . ARG B 1 351 ? -27.297 -41.688 -24.344 1 42.44 351 ARG B CA 1
ATOM 5486 C C . ARG B 1 351 ? -27.5 -41.031 -25.703 1 42.44 351 ARG B C 1
ATOM 5488 O O . ARG B 1 351 ? -27.031 -39.938 -25.938 1 42.44 351 ARG B O 1
#

Nearest PDB structures (foldseek):
  7yvr-assembly1_C  TM=9.835E-01  e=1.078E-45  Neptunomonas marina
  1v72-assembly1_A  TM=9.746E-01  e=1.370E-42  Pseudomonas putida
  5vye-assembly1_C  TM=9.743E-01  e=3.511E-41  Pseudomonas putida
  1svv-assembly1_B  TM=9.357E-01  e=1.637E-30  Leishmania major
  7yjm-assembly1_A  TM=7.038E-01  e=3.037E-13  Arabidopsis thaliana

Solvent-accessible surface area (backbone atoms only — not comparable to full-atom values): 34707 Å² total; per-residue (Å²): 96,76,22,52,43,32,46,25,48,41,49,34,64,68,30,51,46,38,38,59,71,58,54,56,66,70,48,54,47,61,51,64,19,69,41,36,54,52,34,54,56,51,49,25,60,61,41,71,40,72,67,40,77,46,65,19,63,16,68,58,32,27,50,22,53,58,46,34,67,56,25,50,41,62,16,24,38,37,31,23,71,50,31,54,68,68,71,70,27,64,60,16,45,27,58,56,18,66,46,24,41,80,44,66,49,47,87,43,81,57,45,66,37,63,64,56,52,60,53,52,51,58,66,31,56,86,33,77,76,80,41,58,43,73,27,31,37,47,46,48,36,31,21,81,66,22,39,66,76,50,64,66,55,45,27,50,41,29,50,56,33,47,72,74,70,24,44,31,38,34,42,15,57,41,33,47,34,36,34,60,61,67,68,58,52,61,26,57,75,28,57,73,31,45,41,41,32,37,27,48,42,30,33,48,57,34,33,76,61,30,25,33,32,37,27,57,45,61,77,70,47,62,70,39,67,57,57,39,46,31,59,26,39,62,45,46,50,32,42,54,54,25,31,34,52,46,39,36,58,42,92,47,41,40,50,52,32,24,48,47,7,26,47,46,29,48,52,41,50,64,62,39,63,85,38,86,67,47,39,72,73,52,79,75,59,25,28,35,41,43,32,27,40,54,62,70,48,54,52,52,42,43,72,73,52,45,40,55,37,83,68,40,72,93,70,30,27,32,35,43,23,36,23,60,75,58,45,73,65,58,38,52,54,49,39,50,51,48,54,57,46,50,53,51,52,55,50,54,67,76,92,96,77,23,54,43,33,47,25,50,40,47,36,64,68,30,51,46,39,38,60,72,60,52,56,66,71,48,56,45,63,51,64,20,68,40,35,54,52,34,53,58,52,48,26,61,61,41,69,41,73,66,41,74,46,65,19,63,17,68,58,32,26,50,23,52,57,48,34,65,56,24,50,42,62,16,24,37,37,31,23,71,50,31,52,70,68,71,71,28,64,61,16,48,27,59,58,18,67,46,25,41,80,43,65,52,46,87,45,80,56,46,67,38,61,65,54,53,59,53,52,51,56,67,30,57,86,33,77,76,80,41,58,43,73,25,30,37,47,44,47,37,29,20,83,66,21,40,65,77,50,64,67,55,45,26,50,42,30,50,55,34,46,73,74,70,24,44,30,38,35,42,13,57,41,33,47,34,36,34,60,62,68,66,58,53,61,27,58,74,28,55,73,30,45,40,42,32,36,26,46,40,32,34,50,57,36,32,75,63,28,23,33,34,35,27,57,44,60,76,68,47,62,71,40,66,57,57,40,44,31,58,25,38,62,43,44,52,31,41,54,54,24,32,34,51,46,39,37,58,44,92,47,40,39,49,51,35,26,49,47,8,26,48,46,28,47,51,43,50,64,62,39,64,83,37,84,65,46,40,71,74,53,79,76,58,25,28,36,42,41,32,27,40,53,61,68,49,55,52,52,41,44,74,72,52,45,39,56,36,83,70,41,71,92,69,30,27,30,36,42,22,36,25,62,74,58,43,71,63,58,38,52,53,50,39,50,52,50,54,58,46,50,53,51,51,56,51,56,68,78,93

Sequence (702 aa):
MNFASDNVSAIHPKILEAIVEGNKGTDNSYGGDSSTAALKDRLKEVFEHDLVYYFASTGTASNCLALSAFCPPYGTILCSDSAHILTDECTAPSFFTGGGRLMHRSKSPSKFDPKLISETVNAAKGLHPHAGKPTVVSIAQTTELGQVYTLAELKEICDEAHKYGLKVHMDGARFANALVNLNCTPAEMSWKVGVDVLTFGATKNGGLLGELIIFFNPSDAENFDFLHKRSGQLMSKTRFFAMQMLAYLKDDLWLELARHSNAMAKRLADGVKDIPSVKPWLPLNTNEFFIIIPKELADKLYEKGVHFYDWDLSISLYRWVTSWQTTEQDVDDFVALIKTYSNFINKDISRMNFASDNVSAIHPKILEAIVEGNKGTDNSYGGDSSTAALKDRLKEVFEHDLVYYFASTGTASNCLALSAFCPPYGTILCSDSAHILTDECTAPSFFTGGGRLMHRSKSPSKFDPKLISETVNAAKGLHPHAGKPTVVSIAQTTELGQVYTLAELKEICDEAHKYGLKVHMDGARFANALVNLNCTPAEMSWKVGVDVLTFGATKNGGLLGELIIFFNPSDAENFDFLHKRSGQLMSKTRFFAMQMLAYLKDDLWLELARHSNAMAKRLADGVKDIPSVKPWLPLNTNEFFIIIPKELADKLYEKGVHFYDWDLSISLYRWVTSWQTTEQDVDDFVALIKTYSNFINKDISR

Secondary structure (DSSP, 8-state):
-B-S-GGGSPPPHHHHHHHHHH--S---STT-SHHHHHHHHHHHHHHTS--EEEEESSHHHHHHHHHHTT--TTEEEEE-TT-HHHHSSTTHHHHHHTS-EEEE-BSSSSSB-THHHHHHHHHHTT-TTTS-EEEEEEEESS-TTS----HHHHHHHHHHHHHTT-EEEEEETTHHHHHHHHT--TTTTTGGGT-SEEEEE-GGGT-SS-EEEEESSGGGGTTHHHHHHHTT---TTHHHHHHHHHHHHGGGHHHHHHHHHHHHHHHHHHHHTT-TT-EESS---SSEEEEE--HHHHHHHHHTT-B-EEEEGGGTEEEEE--TT--HHHHHHHHHHHHHHHHHHHHHH--/-B-S-GGGSPPPHHHHHHHHHH--S---STT-SHHHHHHHHHHHHHHTS--EEEEESSHHHHHHHHHHTT--TTEEEEE-TT-HHHHSSTTHHHHHHTS-EEEE--SSSSS--THHHHHHHHHHTT-TTTS-EEEEEEEESS-TTS----HHHHHHHHHHHHHTT-EEEEEETTHHHHHHHHT--TTTTTGGGT-SEEEEE-GGGT-SS-EEEEESSGGGGTTHHHHHHHTT---TTHHHHHHHHHHHHGGGHHHHHHHHHHHHHHHHHHHHTT-TT-EESS---SSEEEEE--HHHHHHHHHTT-B-EEEEGGGTEEEEE--TT--HHHHHHHHHHHHHHHHHHHHHH--

Foldseek 3Di:
DEQAALLVDAFAPLLVVLLVVPPDDDAAWLQRGPLSVVLQVVVCVQQVAHWDKDKFFALLCLQLLLVLLWAAQLAEEEEEPQACNNPPNPCSNNVLRVHYYYDYDDPDNWFGDLVCQVVQQVVCPPVVPVHRHYAEYEAEAVTPQQHHDALVRLLVSQVSCVVSNHAYEYEPQPVLLNCLLNVHGNNSNDPVSPHQWYWHHCSSANFPGITMIMGRDVVSCVVSVVSCVVVPGRGTHCSSVSSSVCSCPPPVVSNVFQVQLFVLQVLLCVLCVPQPQWAFPDDHRGFKTKIAHDPVLVVVCVVVPYHHDDDDVVRRITIGGGGSPQDNVNSVVSSVSSVVVSVVVVVVVVD/DEQAALLVDAFAPLLVVLLVVPPDDDAAWLQRGPLSVVLQVVVCVQQVAHWDKDKFFALLCLQLLLVLLWAAQLAEEEEEPQACNNPPNPCSNNVLRVHYYYDYDDPDNWFGDLVCQVVQQVVCPPVVPVHRHYAEYEAEAVTPQQHHDALVRLLVSQVSCVVSNHAYEYEPQPVLLNCLLNVHGNNSNDPVSPHQWYWHHCSSANFPGITMIMGRDVVSCVVSVVSCVVVPGRGTHCSSVSSSVCSCPPPVVSNVFQVQLFVLQVLLCVLCVPQPQWAFPDDHRGFKTKIAHDPVLVVVCVVVPYHHDDDDVVRRITIGGGGSPQDNVNSVVSSVSSVVVSVVVVVVVVD

InterPro domains:
  IPR001597 Aromatic amino acid beta-eliminating lyase/threonine aldolase [PF01212] (3-281)
  IPR015421 Pyridoxal phosphate-dependent transferase, major domain [G3DSA:3.40.640.10] (12-252)
  IPR015422 Pyridoxal phosphate-dependent transferase, small domain [G3DSA:3.90.1150.10] (4-334)
  IPR015424 Pyridoxal phosphate-dependent transferase [SSF53383] (1-340)
  IPR026273 Low specificity L-threonine aldolase, bacteria [PIRSF038940] (1-339)

pLDDT: mean 93.73, std 7.59, range [42.22, 98.88]

Organism: Trichomonas vaginalis (strain ATCC PRA-98 / G3) (NCBI:txid412133)